Protein 9J2C (pdb70)

Foldseek 3Di:
DFFFDPPVVLVVLVVLLVVLLVVLQLDCVGFLLLVLLVPFQFFELLLQLLLLLLVLVLVVLLLQLLVLLLVLLVVVCVPDPYDVLLVVLSVVLVQVSCCQQAVNDPLQVVQADHDRCRRLSNVSCVLRNVLSVVQDDPVSVVVSNVDDDLSVVLSVLSVVLSNHNLSSLLSCQQCLNNQLSVLVSSVSHQQRYDRPNHRSQNDPSSSSSSVSSNCVSVVDHSSRNHRDVVSSVVSSVSNSVNSNSVSVSSNVSSCSSVDD/DFFFDPPVVLVVLLVLLVVLLVVLQQDCPRFLLLVLLPPPQFFELLLQLLVLLLVLVLVVLLLQLLVLLLVLLVVVCVVDPYDVLLVVLSVVLVQVSCCQQAVNDPLQVVQADHDRCRRLSNVSCVLRNVLSVVQDDPVSVVVSNPDDPLSVVLSVLSNVLSNHNLSNLLSCSQCLVNQLSVLVSSVRHQQRHAHVNHRSDDDDSSSSSSVSSNVVRNSSRNHRDVVSSVVSSVSNSVNSNSVSSVSSVSSVSRD

Sequence (515 aa):
PLSPLPAVARAELDARTEREIDRARLRRADNGFFRSARDVESVSPADGHAVAVWWRQMTKAFMFTTLAGLGALARDYARRDADRELLGAFQTVYQVIGDDLDNAAPEFSAVAPTGPAGIHYVWWDDTIVAPLAAHVTEADRRAAEELPAPVRELLAAMDRLAAEPLGSAVQLRVVETIALDIAVGFRRVYGKVLAGGEPVFGEKDQFAWIDAHIKAETVHGMTGLVTDAERGEEFVRLVEEYAGLWSAALECFGDRLTGAPLSPLPAVARAELDARTEREIDRARLRRADNGFFRSARDVESVSPADGHAVAVWWRQMTKAFMFTTLAGLGALARDYARRDADRELLGAFQTVYQVIGDDLDNAAPEFSAVAPTGPAGIHYVWWDDTIVAPLAAHVTEADRRAAEELPAPVRELLAAMDRLAAEPLGSAVQLRVVETIALDIAVGFRRVYGKVLAGGEPVFGEKDQFAWIDAHIKAEGMTGLVTDAERGEEFVRLVEEYAGLWSAALECFGDRLT

Solvent-accessible surface area: 20678 Å² total

B-factor: mean 37.03, std 13.5, range [17.06, 87.56]

Secondary structure (DSSP, 8-state):
-B-PPPHHHHHHHHHHHHHHHHHTT-STTT-HHHHHHHH-S-B-HHHHHHHHHHHHHHHHHHHHHHHHHHHHHHHHHTSS-B-HHHHHHHHHHHHHHHHHHH--SHHHHTTSPSGGGGSHHHHHIIIIIHHHHTTS-HHHHHHHTS--HHHHHHHHHHHHHTT-TTHHHHHHHHHHHHHHHHHHHHHHHHHTBEETTEESS-SGGGGHHHHHHHHHHHH--GGGG--SHHHHHHHHHHHHHHHHHHHHHHHHHHHHHT--/---PPPHHHHHHHHHHHHHHHHHTT-STTT-HHHHHHHH-S-B-HHHHHHHHHHHHHHHHHHHHHHHHHHHHHHHHHTSS---HHHHHHHHHHHHHHHHHHH--SHHHHTTSPSGGGGSHHHHHIIIIIHHHHTTS-HHHHHHHHS--HHHHHHHHHHHHHTT-TTHHHHHHHHHHHHHHHHHHHHHHHHHSBBSSSSBS--SSGGGHHHHHHHHH--GGGG--SHHHHHHHHHHHHHHHHHHHHHHHHHHHHH-

Nearest PDB structures (foldseek):
  4fn6-assembly1_C  TM=4.807E-01  e=1.439E-01  Staphylococcus aureus subsp. aureus MRSA252
  1udd-assembly1_D  TM=4.994E-01  e=4.824E-01  Pyrococcus horikoshii OT3
  9bra-assembly1_l  TM=2.561E-01  e=2.624E+00  Mus musculus
  8eau-assembly1_c  TM=1.940E-01  e=2.270E+00  Saccharomyces cerevisiae
  7u4t-assembly1_9  TM=1.829E-01  e=4.691E+00  Homo sapiens

Radius of gyration: 25.38 Å; Cα contacts (8 Å, |Δi|>4): 793; chains: 2; bounding box: 48×69×65 Å

Structure (mmCIF, N/CA/C/O backbone):
data_9J2C
#
_entry.id   9J2C
#
_cell.length_a   38.436
_cell.length_b   121.322
_cell.length_c   134.191
_cell.angle_alpha   90.00
_cell.angle_beta   90.00
_cell.angle_gamma   90.00
#
_symmetry.space_group_name_H-M   'P 21 21 21'
#
loop_
_entity.id
_entity.type
_entity.pdbx_description
1 polymer SzPolF
2 non-polymer 'FE (II) ION'
3 non-polymer ISOLEUCINE
4 water water
#
loop_
_atom_site.group_PDB
_atom_site.id
_atom_site.type_symbol
_atom_site.label_atom_id
_atom_site.label_alt_id
_atom_site.label_comp_id
_atom_site.label_asym_id
_atom_site.label_entity_id
_atom_site.label_seq_id
_atom_site.pdbx_PDB_ins_code
_atom_site.Cartn_x
_atom_site.Cartn_y
_atom_site.Cartn_z
_atom_site.occupancy
_atom_site.B_iso_or_equiv
_atom_site.auth_seq_id
_atom_site.auth_comp_id
_atom_site.auth_asym_id
_atom_site.auth_atom_id
_atom_site.pdbx_PDB_model_num
ATOM 1 N N . PRO A 1 9 ? -13.372 -3.943 -31.348 1.00 64.30 9 PRO A N 1
ATOM 2 C CA . PRO A 1 9 ? -13.970 -2.696 -31.830 1.00 67.02 9 PRO A CA 1
ATOM 3 C C . PRO A 1 9 ? -14.724 -1.907 -30.754 1.00 61.95 9 PRO A C 1
ATOM 4 O O . PRO A 1 9 ? -15.934 -1.708 -30.879 1.00 64.40 9 PRO A O 1
ATOM 8 N N . LEU A 1 10 ? -14.021 -1.476 -29.706 1.00 57.30 10 LEU A N 1
ATOM 9 C CA . LEU A 1 10 ? -14.555 -0.514 -28.743 1.00 50.82 10 LEU A CA 1
ATOM 10 C C . LEU A 1 10 ? -13.554 0.627 -28.644 1.00 45.00 10 LEU A C 1
ATOM 11 O O . LEU A 1 10 ? -12.402 0.407 -28.258 1.00 40.77 10 LEU A O 1
ATOM 16 N N . SER A 1 11 ? -13.980 1.832 -28.999 1.00 43.58 11 SER A N 1
ATOM 17 C CA . SER A 1 11 ? -13.072 2.951 -29.197 1.00 41.61 11 SER A CA 1
ATOM 18 C C . SER A 1 11 ? -13.682 4.215 -28.616 1.00 38.75 11 SER A C 1
ATOM 19 O O . SER A 1 11 ? -14.907 4.318 -28.490 1.00 40.99 11 SER A O 1
ATOM 22 N N . PRO A 1 12 ? -12.858 5.193 -28.246 1.00 37.27 12 PRO A N 1
ATOM 23 C CA . PRO A 1 12 ? -13.407 6.488 -27.832 1.00 40.24 12 PRO A CA 1
ATOM 24 C C . PRO A 1 12 ? -13.996 7.208 -29.035 1.00 41.89 12 PRO A C 1
ATOM 25 O O . PRO A 1 12 ? -13.725 6.867 -30.186 1.00 41.20 12 PRO A O 1
ATOM 29 N N . LEU A 1 13 ? -14.819 8.218 -28.759 1.00 41.31 13 LEU A N 1
ATOM 30 C CA . LEU A 1 13 ? -15.297 9.069 -29.837 1.00 43.11 13 LEU A CA 1
ATOM 31 C C . LEU A 1 13 ? -14.130 9.834 -30.460 1.00 44.66 13 LEU A C 1
ATOM 32 O O . LEU A 1 13 ? -13.088 10.020 -29.824 1.00 47.37 13 LEU A O 1
ATOM 37 N N . PRO A 1 14 ? -14.279 10.286 -31.711 1.00 45.72 14 PRO A N 1
ATOM 38 C CA . PRO A 1 14 ? -13.239 11.129 -32.316 1.00 47.87 14 PRO A CA 1
ATOM 39 C C . PRO A 1 14 ? -12.959 12.361 -31.471 1.00 47.89 14 PRO A C 1
ATOM 40 O O . PRO A 1 14 ? -13.825 12.850 -30.740 1.00 48.99 14 PRO A O 1
ATOM 44 N N . ALA A 1 15 ? -11.726 12.864 -31.586 1.00 49.22 15 ALA A N 1
ATOM 45 C CA . ALA A 1 15 ? -11.273 13.958 -30.731 1.00 54.65 15 ALA A CA 1
ATOM 46 C C . ALA A 1 15 ? -12.153 15.198 -30.862 1.00 53.16 15 ALA A C 1
ATOM 47 O O . ALA A 1 15 ? -12.332 15.932 -29.881 1.00 49.26 15 ALA A O 1
ATOM 49 N N . VAL A 1 16 ? -12.721 15.440 -32.049 1.00 52.77 16 VAL A N 1
ATOM 50 C CA . VAL A 1 16 ? -13.601 16.593 -32.230 1.00 52.36 16 VAL A CA 1
ATOM 51 C C . VAL A 1 16 ? -14.861 16.452 -31.381 1.00 49.22 16 VAL A C 1
ATOM 52 O O . VAL A 1 16 ? -15.293 17.409 -30.726 1.00 46.09 16 VAL A O 1
ATOM 56 N N . ALA A 1 17 ? -15.464 15.260 -31.367 1.00 47.20 17 ALA A N 1
ATOM 57 C CA . ALA A 1 17 ? -16.674 15.061 -30.579 1.00 46.46 17 ALA A CA 1
ATOM 58 C C . ALA A 1 17 ? -16.380 15.044 -29.086 1.00 46.01 17 ALA A C 1
ATOM 59 O O . ALA A 1 17 ? -17.223 15.478 -28.292 1.00 45.30 17 ALA A O 1
ATOM 61 N N . ARG A 1 18 ? -15.203 14.550 -28.681 1.00 44.86 18 ARG A N 1
ATOM 62 C CA . ARG A 1 18 ? -14.850 14.583 -27.264 1.00 44.49 18 ARG A CA 1
ATOM 63 C C . ARG A 1 18 ? -14.596 16.011 -26.800 1.00 45.25 18 ARG A C 1
ATOM 64 O O . ARG A 1 18 ? -14.944 16.373 -25.670 1.00 41.76 18 ARG A O 1
ATOM 72 N N . ALA A 1 19 ? -13.977 16.833 -27.651 1.00 43.90 19 ALA A N 1
ATOM 73 C CA . ALA A 1 19 ? -13.779 18.232 -27.296 1.00 45.78 19 ALA A CA 1
ATOM 74 C C . ALA A 1 19 ? -15.113 18.925 -27.064 1.00 43.26 19 ALA A C 1
ATOM 75 O O . ALA A 1 19 ? -15.242 19.758 -26.155 1.00 44.72 19 ALA A O 1
ATOM 77 N N . GLU A 1 20 ? -16.123 18.580 -27.868 1.00 42.49 20 GLU A N 1
ATOM 78 C CA . GLU A 1 20 ? -17.461 19.132 -27.691 1.00 44.19 20 GLU A CA 1
ATOM 79 C C . GLU A 1 20 ? -18.091 18.662 -26.383 1.00 45.01 20 GLU A C 1
ATOM 80 O O . GLU A 1 20 ? -18.720 19.457 -25.671 1.00 40.64 20 GLU A O 1
ATOM 86 N N . LEU A 1 21 ? -17.952 17.370 -26.060 1.00 40.23 21 LEU A N 1
ATOM 87 C CA . LEU A 1 21 ? -18.431 16.866 -24.773 1.00 38.56 21 LEU A CA 1
ATOM 88 C C . LEU A 1 21 ? -17.760 17.592 -23.613 1.00 36.84 21 LEU A C 1
ATOM 89 O O . LEU A 1 21 ? -18.408 17.898 -22.605 1.00 35.08 21 LEU A O 1
ATOM 94 N N . ASP A 1 22 ? -16.459 17.858 -23.730 1.00 35.76 22 ASP A N 1
ATOM 95 C CA . ASP A 1 22 ? -15.752 18.585 -22.677 1.00 37.46 22 ASP A CA 1
ATOM 96 C C . ASP A 1 22 ? -16.330 19.984 -22.483 1.00 38.73 22 ASP A C 1
ATOM 97 O O . ASP A 1 22 ? -16.466 20.457 -21.347 1.00 32.49 22 ASP A O 1
ATOM 102 N N . ALA A 1 23 ? -16.665 20.667 -23.584 1.00 36.49 23 ALA A N 1
ATOM 103 C CA . ALA A 1 23 ? -17.216 22.015 -23.479 1.00 38.19 23 ALA A CA 1
ATOM 104 C C . ALA A 1 23 ? -18.599 22.000 -22.846 1.00 36.04 23 ALA A C 1
ATOM 105 O O . ALA A 1 23 ? -18.919 22.865 -22.024 1.00 35.57 23 ALA A O 1
ATOM 107 N N . ARG A 1 24 ? -19.438 21.038 -23.224 1.00 32.13 24 ARG A N 1
ATOM 108 C CA . ARG A 1 24 ? -20.734 20.903 -22.572 1.00 35.67 24 ARG A CA 1
ATOM 109 C C . ARG A 1 24 ? -20.569 20.592 -21.089 1.00 34.59 24 ARG A C 1
ATOM 110 O O . ARG A 1 24 ? -21.345 21.078 -20.260 1.00 31.18 24 ARG A O 1
ATOM 118 N N . THR A 1 25 ? -19.545 19.811 -20.738 1.00 32.55 25 THR A N 1
ATOM 119 C CA . THR A 1 25 ? -19.295 19.472 -19.337 1.00 31.86 25 THR A CA 1
ATOM 120 C C . THR A 1 25 ? -18.863 20.690 -18.529 1.00 33.20 25 THR A C 1
ATOM 121 O O . THR A 1 25 ? -19.356 20.919 -17.412 1.00 31.10 25 THR A O 1
ATOM 125 N N . GLU A 1 26 ? -17.914 21.467 -19.061 1.00 31.03 26 GLU A N 1
ATOM 126 C CA . GLU A 1 26 ? -17.506 22.700 -18.397 1.00 33.92 26 GLU A CA 1
ATOM 127 C C . GLU A 1 26 ? -18.697 23.637 -18.218 1.00 33.53 26 GLU A C 1
ATOM 128 O O . GLU A 1 26 ? -18.825 24.298 -17.182 1.00 32.64 26 GLU A O 1
ATOM 134 N N . ARG A 1 27 ? -19.590 23.695 -19.214 1.00 32.11 27 ARG A N 1
ATOM 135 C CA . ARG A 1 27 ? -20.783 24.537 -19.094 1.00 33.58 27 ARG A CA 1
ATOM 136 C C . ARG A 1 27 ? -21.716 24.050 -17.989 1.00 29.41 27 ARG A C 1
ATOM 137 O O . ARG A 1 27 ? -22.349 24.860 -17.304 1.00 28.58 27 ARG A O 1
ATOM 145 N N . GLU A 1 28 ? -21.838 22.734 -17.811 1.00 27.84 28 GLU A N 1
ATOM 146 C CA . GLU A 1 28 ? -22.685 22.239 -16.733 1.00 28.88 28 GLU A CA 1
ATOM 147 C C . GLU A 1 28 ? -22.090 22.589 -15.379 1.00 27.77 28 GLU A C 1
ATOM 148 O O . GLU A 1 28 ? -22.825 22.884 -14.433 1.00 27.01 28 GLU A O 1
ATOM 154 N N . ILE A 1 29 ? -20.762 22.575 -15.271 1.00 25.16 29 ILE A N 1
ATOM 155 C CA . ILE A 1 29 ? -20.140 22.943 -14.009 1.00 25.75 29 ILE A CA 1
ATOM 156 C C . ILE A 1 29 ? -20.342 24.435 -13.749 1.00 28.89 29 ILE A C 1
ATOM 157 O O . ILE A 1 29 ? -20.637 24.851 -12.618 1.00 25.37 29 ILE A O 1
ATOM 162 N N . ASP A 1 30 ? -20.242 25.258 -14.803 1.00 26.46 30 ASP A N 1
ATOM 163 C CA . ASP A 1 30 ? -20.562 26.681 -14.672 1.00 28.26 30 ASP A CA 1
ATOM 164 C C . ASP A 1 30 ? -22.004 26.882 -14.208 1.00 27.24 30 ASP A C 1
ATOM 165 O O . ASP A 1 30 ? -22.263 27.644 -13.270 1.00 27.53 30 ASP A O 1
ATOM 170 N N . ARG A 1 31 ? -22.965 26.234 -14.886 1.00 27.57 31 ARG A N 1
ATOM 171 C CA . ARG A 1 31 ? -24.378 26.407 -14.538 1.00 27.27 31 ARG A CA 1
ATOM 172 C C . ARG A 1 31 ? -24.682 25.937 -13.124 1.00 25.85 31 ARG A C 1
ATOM 173 O O . ARG A 1 31 ? -25.589 26.475 -12.483 1.00 25.49 31 ARG A O 1
ATOM 181 N N . ALA A 1 32 ? -23.956 24.920 -12.632 1.00 22.68 32 ALA A N 1
ATOM 182 C CA . ALA A 1 32 ? -24.178 24.420 -11.275 1.00 21.63 32 ALA A CA 1
ATOM 183 C C . ALA A 1 32 ? -23.635 25.367 -10.214 1.00 25.07 32 ALA A C 1
ATOM 184 O O . ALA A 1 32 ? -23.872 25.128 -9.022 1.00 22.21 32 ALA A O 1
ATOM 186 N N . ARG A 1 33 ? -22.957 26.443 -10.634 1.00 21.71 33 ARG A N 1
ATOM 187 C CA . ARG A 1 33 ? -22.384 27.466 -9.753 1.00 23.70 33 ARG A CA 1
ATOM 188 C C . ARG A 1 33 ? -21.440 26.835 -8.728 1.00 25.64 33 ARG A C 1
ATOM 189 O O . ARG A 1 33 ? -21.546 27.048 -7.510 1.00 22.47 33 ARG A O 1
ATOM 197 N N . LEU A 1 34 ? -20.502 26.042 -9.266 1.00 23.05 34 LEU A N 1
ATOM 198 C CA . LEU A 1 34 ? -19.415 25.385 -8.547 1.00 19.18 34 LEU A CA 1
ATOM 199 C C . LEU A 1 34 ? -18.085 26.126 -8.641 1.00 20.83 34 LEU A C 1
ATOM 200 O O . LEU A 1 34 ? -17.101 25.690 -8.015 1.00 23.06 34 LEU A O 1
ATOM 205 N N . ARG A 1 35 ? -17.994 27.184 -9.437 1.00 22.69 35 ARG A N 1
ATOM 206 C CA . ARG A 1 35 ? -16.703 27.846 -9.583 1.00 23.40 35 ARG A CA 1
ATOM 207 C C . ARG A 1 35 ? -16.312 28.593 -8.304 1.00 23.76 35 ARG A C 1
ATOM 208 O O . ARG A 1 35 ? -17.120 28.818 -7.401 1.00 22.14 35 ARG A O 1
ATOM 216 N N . ARG A 1 36 ? -15.026 28.963 -8.236 1.00 22.13 36 ARG A N 1
ATOM 217 C CA . ARG A 1 36 ? -14.462 29.581 -7.031 1.00 20.91 36 ARG A CA 1
ATOM 218 C C . ARG A 1 36 ? -15.261 30.785 -6.554 1.00 21.94 36 ARG A C 1
ATOM 219 O O . ARG A 1 36 ? -15.492 30.952 -5.351 1.00 24.24 36 ARG A O 1
ATOM 227 N N . ALA A 1 37 ? -15.681 31.647 -7.482 1.00 23.86 37 ALA A N 1
ATOM 228 C CA . ALA A 1 37 ? -16.365 32.870 -7.093 1.00 24.19 37 ALA A CA 1
ATOM 229 C C . ALA A 1 37 ? -17.853 32.656 -6.873 1.00 27.76 37 ALA A C 1
ATOM 230 O O . ALA A 1 37 ? -18.518 33.548 -6.328 1.00 27.05 37 ALA A O 1
ATOM 232 N N . ASP A 1 38 ? -18.384 31.494 -7.247 1.00 22.18 38 ASP A N 1
ATOM 233 C CA . ASP A 1 38 ? -19.829 31.292 -7.219 1.00 20.44 38 ASP A CA 1
ATOM 234 C C . ASP A 1 38 ? -20.338 30.601 -5.971 1.00 24.89 38 ASP A C 1
ATOM 235 O O . ASP A 1 38 ? -21.410 30.951 -5.481 1.00 24.77 38 ASP A O 1
ATOM 240 N N . ASN A 1 39 ? -19.649 29.589 -5.462 1.00 20.01 39 ASN A N 1
ATOM 241 C CA . ASN A 1 39 ? -20.283 28.755 -4.454 1.00 21.29 39 ASN A CA 1
ATOM 242 C C . ASN A 1 39 ? -20.123 29.319 -3.043 1.00 23.41 39 ASN A C 1
ATOM 243 O O . ASN A 1 39 ? -19.041 29.763 -2.634 1.00 20.38 39 ASN A O 1
ATOM 248 N N . GLY A 1 40 ? -21.229 29.281 -2.298 1.00 20.67 40 GLY A N 1
ATOM 249 C CA . GLY A 1 40 ? -21.264 29.832 -0.961 1.00 21.15 40 GLY A CA 1
ATOM 250 C C . GLY A 1 40 ? -20.274 29.208 0.006 1.00 18.92 40 GLY A C 1
ATOM 251 O O . GLY A 1 40 ? -19.892 29.850 0.986 1.00 20.80 40 GLY A O 1
ATOM 252 N N . PHE A 1 41 ? -19.877 27.943 -0.209 1.00 17.88 41 PHE A N 1
ATOM 253 C CA . PHE A 1 41 ? -18.868 27.383 0.683 1.00 20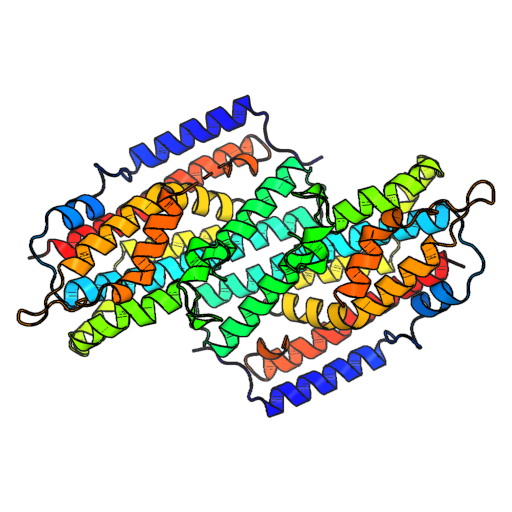.99 41 PHE A CA 1
ATOM 254 C C . PHE A 1 41 ? -17.565 28.166 0.590 1.00 18.59 41 PHE A C 1
ATOM 255 O O . PHE A 1 41 ? -16.994 28.559 1.612 1.00 19.02 41 PHE A O 1
ATOM 263 N N . PHE A 1 42 ? -17.065 28.378 -0.628 1.00 21.60 42 PHE A N 1
ATOM 264 C CA . PHE A 1 42 ? -15.777 29.064 -0.757 1.00 19.89 42 PHE A CA 1
ATOM 265 C C . PHE A 1 42 ? -15.875 30.497 -0.254 1.00 21.83 42 PHE A C 1
ATOM 266 O O . PHE A 1 42 ? -14.930 31.016 0.346 1.00 20.97 42 PHE A O 1
ATOM 274 N N . ARG A 1 43 ? -17.009 31.153 -0.509 1.00 19.16 43 ARG A N 1
ATOM 275 C CA . ARG A 1 43 ? -17.220 32.526 -0.057 1.00 22.06 43 ARG A CA 1
ATOM 276 C C . ARG A 1 43 ? -17.216 32.599 1.462 1.00 21.05 43 ARG A C 1
ATOM 277 O O . ARG A 1 43 ? -16.517 33.425 2.061 1.00 22.56 43 ARG A O 1
ATOM 285 N N . SER A 1 44 ? -18.000 31.736 2.098 1.00 18.92 44 SER A N 1
ATOM 286 C CA . SER A 1 44 ? -18.098 31.763 3.550 1.00 20.78 44 SER A CA 1
ATOM 287 C C . SER A 1 44 ? -16.763 31.431 4.178 1.00 21.29 44 SER A C 1
ATOM 288 O O . SER A 1 44 ? -16.375 32.026 5.191 1.00 23.78 44 SER A O 1
ATOM 291 N N . ALA A 1 45 ? -16.053 30.458 3.602 1.00 18.23 45 ALA A N 1
ATOM 292 C CA . ALA A 1 45 ? -14.760 30.084 4.178 1.00 21.67 45 ALA A CA 1
ATOM 293 C C . ALA A 1 45 ? -13.793 31.253 4.156 1.00 25.97 45 ALA A C 1
ATOM 294 O O . ALA A 1 45 ? -12.994 31.417 5.098 1.00 25.80 45 ALA A O 1
ATOM 296 N N . ARG A 1 46 ? -13.890 32.095 3.136 1.00 23.81 46 ARG A N 1
ATOM 297 C CA . ARG A 1 46 ? -13.011 33.286 3.048 1.00 27.07 46 ARG A CA 1
ATOM 298 C C . ARG A 1 46 ? -13.516 34.414 3.956 1.00 28.95 46 ARG A C 1
ATOM 299 O O . ARG A 1 46 ? -12.675 35.061 4.577 1.00 34.38 46 ARG A O 1
ATOM 307 N N . ASP A 1 47 ? -14.828 34.605 4.067 1.00 24.99 47 ASP A N 1
ATOM 308 C CA . ASP A 1 47 ? -15.391 35.794 4.755 1.00 25.24 47 ASP A CA 1
ATOM 309 C C . ASP A 1 47 ? -15.535 35.648 6.280 1.00 29.12 47 ASP A C 1
ATOM 310 O O . ASP A 1 47 ? -15.374 36.649 6.971 1.00 24.60 47 ASP A O 1
ATOM 315 N N . VAL A 1 48 ? -15.887 34.468 6.778 1.00 21.44 48 VAL A N 1
ATOM 316 C CA . VAL A 1 48 ? -16.196 34.348 8.230 1.00 20.42 48 VAL A CA 1
ATOM 317 C C . VAL A 1 48 ? -14.999 34.778 9.082 1.00 27.70 48 VAL A C 1
ATOM 318 O O . VAL A 1 48 ? -13.870 34.498 8.703 1.00 26.23 48 VAL A O 1
ATOM 322 N N . GLU A 1 49 ? -15.280 35.478 10.180 1.00 25.55 49 GLU A N 1
ATOM 323 C CA . GLU A 1 49 ? -14.212 35.872 11.099 1.00 31.42 49 GLU A CA 1
ATOM 324 C C . GLU A 1 49 ? -13.767 34.709 11.967 1.00 30.17 49 GLU A C 1
ATOM 325 O O . GLU A 1 49 ? -12.568 34.543 12.240 1.00 26.46 49 GLU A O 1
ATOM 331 N N . SER A 1 50 ? -14.716 33.889 12.397 1.00 24.65 50 SER A N 1
ATOM 332 C CA . SER A 1 50 ? -14.389 32.759 13.244 1.00 26.13 50 SER A CA 1
ATOM 333 C C . SER A 1 50 ? -15.386 31.649 12.983 1.00 27.38 50 SER A C 1
ATOM 334 O O . SER A 1 50 ? -16.454 31.874 12.415 1.00 24.87 50 SER A O 1
ATOM 337 N N . VAL A 1 51 ? -15.010 30.441 13.393 1.00 25.27 51 VAL A N 1
ATOM 338 C CA . VAL A 1 51 ? -15.839 29.249 13.247 1.00 22.76 51 VAL A CA 1
ATOM 339 C C . VAL A 1 51 ? -15.936 28.582 14.609 1.00 24.09 51 VAL A C 1
ATOM 340 O O . VAL A 1 51 ? -14.908 28.341 15.250 1.00 23.72 51 VAL A O 1
ATOM 344 N N . SER A 1 52 ? -17.154 28.247 15.030 1.00 22.16 52 SER A N 1
ATOM 345 C CA . SER A 1 52 ? -17.267 27.554 16.313 1.00 22.41 52 SER A CA 1
ATOM 346 C C . SER A 1 52 ? -16.841 26.085 16.196 1.00 21.37 52 SER A C 1
ATOM 347 O O . SER A 1 52 ? -16.928 25.482 15.124 1.00 22.75 52 SER A O 1
ATOM 350 N N . PRO A 1 53 ? -16.376 25.471 17.290 1.00 21.83 53 PRO A N 1
ATOM 351 C CA . PRO A 1 53 ? -16.096 24.024 17.233 1.00 21.59 53 PRO A CA 1
ATOM 352 C C . PRO A 1 53 ? -17.276 23.208 16.755 1.00 23.89 53 PRO A C 1
ATOM 353 O O . PRO A 1 53 ? -17.096 22.287 15.949 1.00 23.20 53 PRO A O 1
ATOM 357 N N . ALA A 1 54 ? -18.486 23.515 17.235 1.00 25.10 54 ALA A N 1
ATOM 358 C CA . ALA A 1 54 ? -19.641 22.717 16.823 1.00 26.12 54 ALA A CA 1
ATOM 359 C C . ALA A 1 54 ? -19.896 22.851 15.326 1.00 23.66 54 ALA A C 1
ATOM 360 O O . ALA A 1 54 ? -20.201 21.858 14.647 1.00 25.66 54 ALA A O 1
ATOM 362 N N . ASP A 1 55 ? -19.788 24.071 14.788 1.00 20.39 55 ASP A N 1
ATOM 363 C CA . ASP A 1 55 ? -20.011 24.231 13.352 1.00 21.53 55 ASP A CA 1
ATOM 364 C C . ASP A 1 55 ? -18.893 23.569 12.543 1.00 24.17 55 ASP A C 1
ATOM 365 O O . ASP A 1 55 ? -19.166 22.872 11.560 1.00 21.54 55 ASP A O 1
ATOM 370 N N . GLY A 1 56 ? -17.628 23.771 12.941 1.00 21.71 56 GLY A N 1
ATOM 371 C CA . GLY A 1 56 ? -16.529 23.078 12.262 1.00 21.46 56 GLY A CA 1
ATOM 372 C C . GLY A 1 56 ? -16.631 21.564 12.346 1.00 20.91 56 GLY A C 1
ATOM 373 O O . GLY A 1 56 ? -16.359 20.850 11.372 1.00 20.17 56 GLY A O 1
ATOM 374 N N . HIS A 1 57 ? -17.015 21.049 13.517 1.00 20.66 57 HIS A N 1
ATOM 375 C CA . HIS A 1 57 ? -17.174 19.612 13.703 1.00 21.03 57 HIS A CA 1
ATOM 376 C C . HIS A 1 57 ? -18.269 19.043 12.811 1.00 20.28 57 HIS A C 1
ATOM 377 O O . HIS A 1 57 ? -18.092 17.989 12.196 1.00 21.76 57 HIS A O 1
ATOM 384 N N . ALA A 1 58 ? -19.425 19.707 12.761 1.00 21.54 58 ALA A N 1
ATOM 385 C CA . ALA A 1 58 ? -20.514 19.204 11.923 1.00 21.06 58 ALA A CA 1
ATOM 386 C C . ALA A 1 58 ? -20.081 19.113 10.462 1.00 20.17 58 ALA A C 1
ATOM 387 O O . ALA A 1 58 ? -20.269 18.080 9.811 1.00 22.41 58 ALA A O 1
ATOM 389 N N . VAL A 1 59 ? -19.482 20.183 9.934 1.00 20.43 59 VAL A N 1
ATOM 390 C CA . VAL A 1 59 ? -19.015 20.148 8.546 1.00 18.90 59 VAL A CA 1
ATOM 391 C C . VAL A 1 59 ? -18.007 19.017 8.354 1.00 20.61 59 VAL A C 1
ATOM 392 O O . VAL A 1 59 ? -18.012 18.331 7.327 1.00 21.22 59 VAL A O 1
ATOM 396 N N . ALA A 1 60 ? -17.138 18.790 9.343 1.00 19.96 60 ALA A N 1
ATOM 397 C CA . ALA A 1 60 ? -16.117 17.755 9.183 1.00 22.61 60 ALA A CA 1
ATOM 398 C C . ALA A 1 60 ? -16.723 16.354 9.206 1.00 20.99 60 ALA A C 1
ATOM 399 O O . ALA A 1 60 ? -16.236 15.463 8.501 1.00 20.57 60 ALA A O 1
ATOM 401 N N . VAL A 1 61 ? -17.773 16.139 9.998 1.00 21.33 61 VAL A N 1
ATOM 402 C CA . VAL A 1 61 ? -18.444 14.834 10.005 1.00 21.69 61 VAL A CA 1
ATOM 403 C C . VAL A 1 61 ? -19.160 14.604 8.674 1.00 19.91 61 VAL A C 1
ATOM 404 O O . VAL A 1 61 ? -19.114 13.506 8.104 1.00 21.39 61 VAL A O 1
ATOM 408 N N . TRP A 1 62 ? -19.858 15.626 8.177 1.00 20.20 62 TRP A N 1
ATOM 409 C CA . TRP A 1 62 ? -20.499 15.496 6.868 1.00 20.13 62 TRP A CA 1
ATOM 410 C C . TRP A 1 62 ? -19.454 15.206 5.800 1.00 21.49 62 TRP A C 1
ATOM 411 O O . TRP A 1 62 ? -19.646 14.341 4.938 1.00 19.64 62 TRP A O 1
ATOM 422 N N . TRP A 1 63 ? -18.335 15.933 5.839 1.00 19.55 63 TRP A N 1
ATOM 423 C CA . TRP A 1 63 ? -17.279 15.703 4.851 1.00 21.61 63 TRP A CA 1
ATOM 424 C C . TRP A 1 63 ? -16.764 14.271 4.910 1.00 21.36 63 TRP A C 1
ATOM 425 O O . TRP A 1 63 ? -16.512 13.647 3.871 1.00 21.90 63 TRP A O 1
ATOM 436 N N . ARG A 1 64 ? -16.541 13.758 6.122 1.00 20.81 64 ARG A N 1
ATOM 437 C CA . ARG A 1 64 ? -16.041 12.402 6.285 1.00 21.71 64 ARG A CA 1
ATOM 438 C C . ARG A 1 64 ? -16.931 11.410 5.555 1.00 22.20 64 ARG A C 1
ATOM 439 O O . ARG A 1 64 ? -16.452 10.533 4.828 1.00 21.80 64 ARG A O 1
ATOM 447 N N . GLN A 1 65 ? -18.244 11.559 5.721 1.00 20.47 65 GLN A N 1
ATOM 448 C CA . GLN A 1 65 ? -19.179 10.637 5.080 1.00 21.58 65 GLN A CA 1
ATOM 449 C C . GLN A 1 65 ? -19.213 10.856 3.576 1.00 20.83 65 GLN A C 1
ATOM 450 O O . GLN A 1 65 ? -19.336 9.894 2.803 1.00 20.93 65 GLN A O 1
ATOM 456 N N . MET A 1 66 ? -19.091 12.118 3.139 1.00 19.29 66 MET A N 1
ATOM 457 C CA . MET A 1 66 ? -19.098 12.380 1.704 1.00 19.49 66 MET A CA 1
ATOM 458 C C . MET A 1 66 ? -17.851 11.835 1.021 1.00 21.15 66 MET A C 1
ATOM 459 O O . MET A 1 66 ? -17.941 11.281 -0.084 1.00 20.83 66 MET A O 1
ATOM 464 N N . THR A 1 67 ? -16.678 12.020 1.628 1.00 19.67 67 THR A N 1
ATOM 465 C CA . THR A 1 67 ? -15.484 11.563 0.932 1.00 20.44 67 THR A CA 1
ATOM 466 C C . THR A 1 67 ? -15.346 10.046 1.011 1.00 22.38 67 THR A C 1
ATOM 467 O O . THR A 1 67 ? -14.842 9.427 0.067 1.00 20.06 67 THR A O 1
ATOM 471 N N . LYS A 1 68 ? -15.813 9.432 2.105 1.00 20.47 68 LYS A N 1
ATOM 472 C CA . LYS A 1 68 ? -15.873 7.973 2.173 1.00 21.23 68 LYS A CA 1
ATOM 473 C C . LYS A 1 68 ? -16.730 7.400 1.044 1.00 22.28 68 LYS A C 1
ATOM 474 O O . LYS A 1 68 ? -16.307 6.477 0.331 1.00 20.98 68 LYS A O 1
ATOM 480 N N . ALA A 1 69 ? -17.922 7.969 0.833 1.00 21.16 69 ALA A N 1
ATOM 481 C CA . ALA A 1 69 ? -18.786 7.494 -0.238 1.00 21.65 69 ALA A CA 1
ATOM 482 C C . ALA A 1 69 ? -18.183 7.784 -1.608 1.00 20.81 69 ALA A C 1
ATOM 483 O O . ALA A 1 69 ? -18.270 6.950 -2.520 1.00 21.41 69 ALA A O 1
ATOM 485 N N . PHE A 1 70 ? -17.565 8.963 -1.778 1.00 19.81 70 PHE A N 1
ATOM 486 C CA . PHE A 1 70 ? -16.912 9.282 -3.053 1.00 20.95 70 PHE A CA 1
ATOM 487 C C . PHE A 1 70 ? -15.906 8.191 -3.424 1.00 21.55 70 PHE A C 1
ATOM 488 O O . PHE A 1 70 ? -15.887 7.685 -4.556 1.00 22.77 70 PHE A O 1
ATOM 496 N N . MET A 1 71 ? -15.043 7.827 -2.480 1.00 20.59 71 MET A N 1
ATOM 497 C CA . MET A 1 71 ? -13.994 6.860 -2.797 1.00 22.57 71 MET A CA 1
ATOM 498 C C . MET A 1 71 ? -14.587 5.502 -3.161 1.00 19.91 71 MET A C 1
ATOM 499 O O . MET A 1 71 ? -14.277 4.929 -4.217 1.00 21.92 71 MET A O 1
ATOM 504 N N . PHE A 1 72 ? -15.419 4.957 -2.276 1.00 23.10 72 PHE A N 1
ATOM 505 C CA . PHE A 1 72 ? -15.961 3.610 -2.491 1.00 22.50 72 PHE A CA 1
ATOM 506 C C . PHE A 1 72 ? -16.888 3.546 -3.711 1.00 22.95 72 PHE A C 1
ATOM 507 O O . PHE A 1 72 ? -16.836 2.578 -4.479 1.00 22.31 72 PHE A O 1
ATOM 515 N N . THR A 1 73 ? -17.740 4.560 -3.927 1.00 23.47 73 THR A N 1
ATOM 516 C CA . THR A 1 73 ? -18.635 4.479 -5.092 1.00 22.73 73 THR A CA 1
ATOM 517 C C . THR A 1 73 ? -17.908 4.739 -6.410 1.00 23.77 73 THR A C 1
ATOM 518 O O . THR A 1 73 ? -18.307 4.195 -7.450 1.00 21.63 73 THR A O 1
ATOM 522 N N . THR A 1 74 ? -16.843 5.548 -6.408 1.00 21.13 74 THR A N 1
ATOM 523 C CA . THR A 1 74 ? -16.053 5.689 -7.630 1.00 21.30 74 THR A CA 1
ATOM 524 C C . THR A 1 74 ? -15.353 4.372 -7.969 1.00 24.25 74 THR A C 1
ATOM 525 O O . THR A 1 74 ? -15.365 3.937 -9.126 1.00 22.94 74 THR A O 1
ATOM 529 N N . LEU A 1 75 ? -14.772 3.712 -6.962 1.00 22.34 75 LEU A N 1
ATOM 530 C CA . LEU A 1 75 ? -14.174 2.399 -7.195 1.00 23.89 75 LEU A CA 1
ATOM 531 C C . LEU A 1 75 ? -15.240 1.392 -7.632 1.00 26.35 75 LEU A C 1
ATOM 532 O O . LEU A 1 75 ? -15.006 0.577 -8.538 1.00 27.24 75 LEU A O 1
ATOM 537 N N . ALA A 1 76 ? -16.436 1.460 -7.042 1.00 25.75 76 ALA A N 1
ATOM 538 C CA . ALA A 1 76 ? -17.510 0.574 -7.504 1.00 25.82 76 ALA A CA 1
ATOM 539 C C . ALA A 1 76 ? -17.859 0.847 -8.961 1.00 24.82 76 ALA A C 1
ATOM 540 O O . ALA A 1 76 ? -18.065 -0.090 -9.749 1.00 25.77 76 ALA A O 1
ATOM 542 N N . GLY A 1 77 ? -17.935 2.128 -9.337 1.00 24.70 77 GLY A N 1
ATOM 543 C CA . GLY A 1 77 ? -18.193 2.475 -10.730 1.00 25.12 77 GLY A CA 1
ATOM 544 C C . GLY A 1 77 ? -17.117 1.973 -11.674 1.00 24.36 77 GLY A C 1
ATOM 545 O O . GLY A 1 77 ? -17.418 1.520 -12.784 1.00 25.72 77 GLY A O 1
ATOM 546 N N . LEU A 1 78 ? -15.845 2.083 -11.270 1.00 22.18 78 LEU A N 1
ATOM 547 C CA . LEU A 1 78 ? -14.767 1.479 -12.053 1.00 25.43 78 LEU A CA 1
ATOM 548 C C . LEU A 1 78 ? -14.984 -0.027 -12.212 1.00 26.04 78 LEU A C 1
ATOM 549 O O . LEU A 1 78 ? -14.733 -0.599 -13.286 1.00 24.83 78 LEU A O 1
ATOM 554 N N . GLY A 1 79 ? -15.466 -0.684 -11.159 1.00 24.84 79 GLY A N 1
ATOM 555 C CA . GLY A 1 79 ? -15.734 -2.115 -11.265 1.00 23.14 79 GLY A CA 1
ATOM 556 C C . GLY A 1 79 ? -16.866 -2.417 -12.231 1.00 27.03 79 GLY A C 1
ATOM 557 O O . GLY A 1 79 ? -16.829 -3.417 -12.951 1.00 26.34 79 GLY A O 1
ATOM 558 N N . ALA A 1 80 ? -17.885 -1.550 -12.268 1.00 27.05 80 ALA A N 1
ATOM 559 C CA . ALA A 1 80 ? -18.961 -1.727 -13.240 1.00 28.37 80 ALA A CA 1
ATOM 560 C C . ALA A 1 80 ? -18.434 -1.628 -14.668 1.00 30.98 80 ALA A C 1
ATOM 561 O O . ALA A 1 80 ? -18.832 -2.411 -15.542 1.00 29.94 80 ALA A O 1
ATOM 563 N N . LEU A 1 81 ? -17.536 -0.675 -14.929 1.00 28.20 81 LEU A N 1
ATOM 564 C CA . LEU A 1 81 ? -16.903 -0.610 -16.244 1.00 28.42 81 LEU A CA 1
ATOM 565 C C . LEU A 1 81 ? -16.036 -1.845 -16.509 1.00 28.99 81 LEU A C 1
ATOM 566 O O . LEU A 1 81 ? -16.038 -2.385 -17.625 1.00 29.36 81 LEU A O 1
ATOM 571 N N . ALA A 1 82 ? -15.318 -2.327 -15.486 1.00 25.20 82 ALA A N 1
ATOM 572 C CA . ALA A 1 82 ? -14.484 -3.520 -15.637 1.00 24.17 82 ALA A CA 1
ATOM 573 C C . ALA A 1 82 ? -15.307 -4.734 -16.054 1.00 30.69 82 ALA A C 1
ATOM 574 O O . ALA A 1 82 ? -14.850 -5.550 -16.866 1.00 27.99 82 ALA A O 1
ATOM 576 N N . ARG A 1 83 ? -16.513 -4.884 -15.485 1.00 29.93 83 ARG A N 1
ATOM 577 C CA . ARG A 1 83 ? -17.429 -5.945 -15.916 1.00 29.83 83 ARG A CA 1
ATOM 578 C C . ARG A 1 83 ? -17.616 -5.946 -17.423 1.00 33.97 83 ARG A C 1
ATOM 579 O O . ARG A 1 83 ? -17.663 -7.010 -18.051 1.00 33.70 83 ARG A O 1
ATOM 587 N N . ASP A 1 84 ? -17.749 -4.762 -18.013 1.00 31.47 84 ASP A N 1
ATOM 588 C CA . ASP A 1 84 ? -18.001 -4.665 -19.446 1.00 35.51 84 ASP A CA 1
ATOM 589 C C . ASP A 1 84 ? -16.738 -4.967 -20.238 1.00 36.74 84 ASP A C 1
ATOM 590 O O . ASP A 1 84 ? -16.776 -5.703 -21.229 1.00 38.35 84 ASP A O 1
ATOM 595 N N . TYR A 1 85 ? -15.600 -4.418 -19.800 1.00 31.57 85 TYR A N 1
ATOM 596 C CA . TYR A 1 85 ? -14.339 -4.628 -20.504 1.00 28.71 85 TYR A CA 1
ATOM 597 C C . TYR A 1 85 ? -13.860 -6.079 -20.457 1.00 33.21 85 TYR A C 1
ATOM 598 O O . TYR A 1 85 ? -13.071 -6.487 -21.320 1.00 30.96 85 TYR A O 1
ATOM 607 N N . ALA A 1 86 ? -14.299 -6.863 -19.470 1.00 30.43 86 ALA A N 1
ATOM 608 C CA . ALA A 1 86 ? -13.895 -8.264 -19.401 1.00 25.34 86 ALA A CA 1
ATOM 609 C C . ALA A 1 86 ? -14.296 -9.028 -20.657 1.00 38.10 86 ALA A C 1
ATOM 610 O O . ALA A 1 86 ? -13.617 -9.992 -21.040 1.00 37.32 86 ALA A O 1
ATOM 612 N N . ARG A 1 87 ? -15.383 -8.608 -21.310 1.00 37.89 87 ARG A N 1
ATOM 613 C CA . ARG A 1 87 ? -15.953 -9.326 -22.446 1.00 44.74 87 ARG A CA 1
ATOM 614 C C . ARG A 1 87 ? -15.972 -8.517 -23.734 1.00 45.67 87 ARG A C 1
ATOM 615 O O . ARG A 1 87 ? -16.534 -8.985 -24.729 1.00 50.11 87 ARG A O 1
ATOM 623 N N . ARG A 1 88 ? -15.403 -7.318 -23.747 1.00 40.65 88 ARG A N 1
ATOM 624 C CA . ARG A 1 88 ? -15.297 -6.536 -24.969 1.00 44.74 88 ARG A CA 1
ATOM 625 C C . ARG A 1 88 ? -13.816 -6.309 -25.254 1.00 43.17 88 ARG A C 1
ATOM 626 O O . ARG A 1 88 ? -12.963 -6.572 -24.407 1.00 42.43 88 ARG A O 1
ATOM 634 N N . ASP A 1 89 ? -13.497 -5.848 -26.464 1.00 41.28 89 ASP A N 1
ATOM 635 C CA . ASP A 1 89 ? -12.109 -5.548 -26.839 1.00 40.80 89 ASP A CA 1
ATOM 636 C C . ASP A 1 89 ? -11.916 -4.038 -26.832 1.00 42.54 89 ASP A C 1
ATOM 637 O O . ASP A 1 89 ? -11.978 -3.385 -27.873 1.00 42.78 89 ASP A O 1
ATOM 642 N N . ALA A 1 90 ? -11.647 -3.481 -25.658 1.00 36.10 90 ALA A N 1
ATOM 643 C CA . ALA A 1 90 ? -11.377 -2.052 -25.586 1.00 35.26 90 ALA A CA 1
ATOM 644 C C . ALA A 1 90 ? -10.027 -1.753 -26.225 1.00 34.80 90 ALA A C 1
ATOM 645 O O . ALA A 1 90 ? -9.052 -2.474 -25.989 1.00 34.26 90 ALA A O 1
ATOM 647 N N . ASP A 1 91 ? -9.962 -0.710 -27.059 1.00 34.52 91 ASP A N 1
ATOM 648 C CA . ASP A 1 91 ? -8.676 -0.387 -27.663 1.00 36.79 91 ASP A CA 1
ATOM 649 C C . ASP A 1 91 ? -7.762 0.305 -26.652 1.00 34.87 91 ASP A C 1
ATOM 650 O O . ASP A 1 91 ? -8.162 0.637 -25.533 1.00 34.79 91 ASP A O 1
ATOM 655 N N . ARG A 1 92 ? -6.511 0.523 -27.056 1.0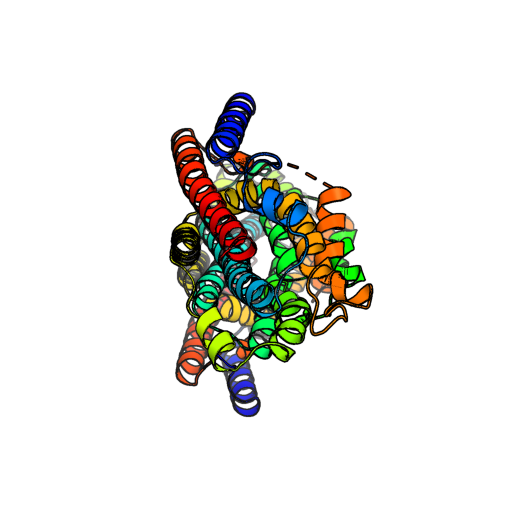0 33.91 92 ARG A N 1
ATOM 656 C CA . ARG A 1 92 ? -5.507 0.966 -26.090 1.00 37.48 92 ARG A CA 1
ATOM 657 C C . ARG A 1 92 ? -5.780 2.367 -25.571 1.00 38.23 92 ARG A C 1
ATOM 658 O O . ARG A 1 92 ? -5.382 2.694 -24.447 1.00 36.37 92 ARG A O 1
ATOM 666 N N . GLU A 1 93 ? -6.463 3.201 -26.352 1.00 37.51 93 GLU A N 1
ATOM 667 C CA . GLU A 1 93 ? -6.786 4.533 -25.862 1.00 37.59 93 GLU A CA 1
ATOM 668 C C . GLU A 1 93 ? -7.830 4.469 -24.744 1.00 34.55 93 GLU A C 1
ATOM 669 O O . GLU A 1 93 ? -7.721 5.191 -23.744 1.00 35.47 93 GLU A O 1
ATOM 675 N N . LEU A 1 94 ? -8.830 3.590 -24.874 1.00 34.38 94 LEU A N 1
ATOM 676 C CA . LEU A 1 94 ? -9.757 3.355 -23.765 1.00 32.94 94 LEU A CA 1
ATOM 677 C C . LEU A 1 94 ? -9.032 2.775 -22.561 1.00 33.43 94 LEU A C 1
ATOM 678 O O . LEU A 1 94 ? -9.260 3.195 -21.418 1.00 31.32 94 LEU A O 1
ATOM 683 N N . LEU A 1 95 ? -8.184 1.774 -22.797 1.00 29.41 95 LEU A N 1
ATOM 684 C CA . LEU A 1 95 ? -7.436 1.164 -21.701 1.00 29.98 95 LEU A CA 1
ATOM 685 C C . LEU A 1 95 ? -6.619 2.196 -20.932 1.00 32.42 95 LEU A C 1
ATOM 686 O O . LEU A 1 95 ? -6.515 2.119 -19.697 1.00 29.98 95 LEU A O 1
ATOM 691 N N . GLY A 1 96 ? -6.032 3.172 -21.634 1.00 29.91 96 GLY A N 1
ATOM 692 C CA . GLY A 1 96 ? -5.246 4.184 -20.944 1.00 31.51 96 GLY A CA 1
ATOM 693 C C . GLY A 1 96 ? -6.091 5.057 -20.033 1.00 30.45 96 GLY A C 1
ATOM 694 O O . GLY A 1 96 ? -5.666 5.429 -18.934 1.00 31.82 96 GLY A O 1
ATOM 695 N N . ALA A 1 97 ? -7.294 5.404 -20.478 1.00 28.24 97 ALA A N 1
ATOM 696 C CA . ALA A 1 97 ? -8.184 6.197 -19.640 1.00 28.68 97 ALA A CA 1
ATOM 697 C C . ALA A 1 97 ? -8.666 5.376 -18.454 1.00 29.90 97 ALA A C 1
ATOM 698 O O . ALA A 1 97 ? -8.855 5.909 -17.357 1.00 29.55 97 ALA A O 1
ATOM 700 N N . PHE A 1 98 ? -8.882 4.074 -18.672 1.00 28.29 98 PHE A N 1
ATOM 701 C CA . PHE A 1 98 ? -9.232 3.166 -17.582 1.00 28.80 98 PHE A CA 1
ATOM 702 C C . PHE A 1 98 ? -8.123 3.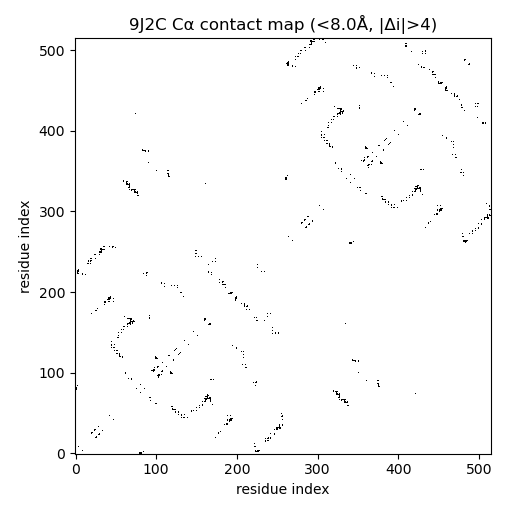121 -16.532 1.00 26.96 98 PHE A C 1
ATOM 703 O O . PHE A 1 98 ? -8.383 3.222 -15.325 1.00 24.97 98 PHE A O 1
ATOM 711 N N . GLN A 1 99 ? -6.868 2.982 -16.979 1.00 26.43 99 GLN A N 1
ATOM 712 C CA . GLN A 1 99 ? -5.735 3.023 -16.052 1.00 29.94 99 GLN A CA 1
ATOM 713 C C . GLN A 1 99 ? -5.713 4.301 -15.232 1.00 29.01 99 GLN A C 1
ATOM 714 O O . GLN A 1 99 ? -5.401 4.273 -14.036 1.00 29.88 99 GLN A O 1
ATOM 720 N N . THR A 1 100 ? -5.992 5.444 -15.868 1.00 29.52 100 THR A N 1
ATOM 721 C CA . THR A 1 100 ? -5.986 6.715 -15.147 1.00 29.31 100 THR A CA 1
ATOM 722 C C . THR A 1 100 ? -6.996 6.737 -14.001 1.00 29.94 100 THR A C 1
ATOM 723 O O . THR A 1 100 ? -6.670 7.183 -12.892 1.00 29.43 100 THR A O 1
ATOM 727 N N . VAL A 1 101 ? -8.221 6.265 -14.242 1.00 27.10 101 VAL A N 1
ATOM 728 C CA . VAL A 1 101 ? -9.210 6.189 -13.159 1.00 27.47 101 VAL A CA 1
ATOM 729 C C . VAL A 1 101 ? -8.662 5.368 -11.996 1.00 27.00 101 VAL A C 1
ATOM 730 O O . VAL A 1 101 ? -8.774 5.753 -10.826 1.00 24.13 101 VAL A O 1
ATOM 734 N N . TYR A 1 102 ? -8.083 4.208 -12.302 1.00 25.18 102 TYR A N 1
ATOM 735 C CA . TYR A 1 102 ? -7.509 3.365 -11.259 1.00 26.71 102 TYR A CA 1
ATOM 736 C C . TYR A 1 102 ? -6.433 4.114 -10.472 1.00 26.99 102 TYR A C 1
ATOM 737 O O . TYR A 1 102 ? -6.375 4.034 -9.234 1.00 24.20 102 TYR A O 1
ATOM 746 N N . GLN A 1 103 ? -5.568 4.849 -11.182 1.00 28.29 103 GLN A N 1
ATOM 747 C CA . GLN A 1 103 ? -4.470 5.561 -10.533 1.00 28.98 103 GLN A CA 1
ATOM 748 C C . GLN A 1 103 ? -4.995 6.668 -9.630 1.00 27.73 103 GLN A C 1
ATOM 749 O O . GLN A 1 103 ? -4.504 6.861 -8.510 1.00 28.02 103 GLN A O 1
ATOM 755 N N . VAL A 1 104 ? -6.009 7.392 -10.098 1.00 27.70 104 VAL A N 1
ATOM 756 C CA . VAL A 1 104 ? -6.551 8.511 -9.329 1.00 31.40 104 VAL A CA 1
ATOM 757 C C . VAL A 1 104 ? -7.251 8.021 -8.062 1.00 29.86 104 VAL A C 1
ATOM 758 O O . VAL A 1 104 ? -7.085 8.608 -6.984 1.00 26.87 104 VAL A O 1
ATOM 762 N N . ILE A 1 105 ? -8.039 6.936 -8.159 1.00 25.93 105 ILE A N 1
ATOM 763 C CA . ILE A 1 105 ? -8.617 6.315 -6.962 1.00 28.84 105 ILE A CA 1
ATOM 764 C C . ILE A 1 105 ? -7.545 5.966 -5.951 1.00 25.05 105 ILE A C 1
ATOM 765 O O . ILE A 1 105 ? -7.767 6.023 -4.731 1.00 24.23 105 ILE A O 1
ATOM 770 N N . GLY A 1 106 ? -6.370 5.580 -6.442 1.00 24.96 106 GLY A N 1
ATOM 771 C CA . GLY A 1 106 ? -5.286 5.182 -5.570 1.00 24.40 106 GLY A CA 1
ATOM 772 C C . GLY A 1 106 ? -4.786 6.285 -4.658 1.00 23.26 106 GLY A C 1
ATOM 773 O O . GLY A 1 106 ? -4.209 5.997 -3.609 1.00 25.35 106 GLY A O 1
ATOM 774 N N . ASP A 1 107 ? -4.985 7.552 -5.032 1.00 24.52 107 ASP A N 1
ATOM 775 C CA . ASP A 1 107 ? -4.632 8.620 -4.097 1.00 23.00 107 ASP A CA 1
ATOM 776 C C . ASP A 1 107 ? -5.422 8.466 -2.808 1.00 21.73 107 ASP A C 1
ATOM 777 O O . ASP A 1 107 ? -4.863 8.466 -1.706 1.00 23.15 107 ASP A O 1
ATOM 782 N N . ASP A 1 108 ? -6.738 8.302 -2.928 1.00 22.06 108 ASP A N 1
ATOM 783 C CA . ASP A 1 108 ? -7.578 8.272 -1.737 1.00 19.71 108 ASP A CA 1
ATOM 784 C C . ASP A 1 108 ? -7.495 6.946 -0.996 1.00 22.84 108 ASP A C 1
ATOM 785 O O . ASP A 1 108 ? -7.607 6.917 0.238 1.00 22.24 108 ASP A O 1
ATOM 790 N N . LEU A 1 109 ? -7.303 5.852 -1.718 1.00 21.76 109 LEU A N 1
ATOM 791 C CA . LEU A 1 109 ? -7.295 4.536 -1.085 1.00 21.63 109 LEU A CA 1
ATOM 792 C C . LEU A 1 109 ? -5.918 4.146 -0.574 1.00 22.50 109 LEU A C 1
ATOM 793 O O . LEU A 1 109 ? -5.815 3.426 0.420 1.00 25.56 109 LEU A O 1
ATOM 798 N N . ASP A 1 110 ? -4.861 4.650 -1.208 1.00 23.77 110 ASP A N 1
ATOM 799 C CA . ASP A 1 110 ? -3.532 4.079 -0.993 1.00 26.60 110 ASP A CA 1
ATOM 800 C C . ASP A 1 110 ? -2.439 5.145 -1.044 1.00 28.88 110 ASP A C 1
ATOM 801 O O . ASP A 1 110 ? -1.251 4.788 -1.089 1.00 29.27 110 ASP A O 1
ATOM 806 N N . ASN A 1 111 ? -2.793 6.429 -1.059 1.00 22.37 111 ASN A N 1
ATOM 807 C CA . ASN A 1 111 ? -1.819 7.538 -1.088 1.00 23.00 111 ASN A CA 1
ATOM 808 C C . ASN A 1 111 ? -0.779 7.359 -2.191 1.00 28.45 111 ASN A C 1
ATOM 809 O O . ASN A 1 111 ? 0.431 7.509 -1.980 1.00 30.92 111 ASN A O 1
ATOM 814 N N . ALA A 1 112 ? -1.283 7.104 -3.400 1.00 24.04 112 ALA A N 1
ATOM 815 C CA . ALA A 1 112 ? -0.420 6.770 -4.536 1.00 28.63 112 ALA A CA 1
ATOM 816 C C . ALA A 1 112 ? 0.486 7.935 -4.915 1.00 32.77 112 ALA A C 1
ATOM 817 O O . ALA A 1 112 ? 1.707 7.770 -5.031 1.00 32.53 112 ALA A O 1
ATOM 819 N N . ALA A 1 113 ? -0.090 9.115 -5.124 1.00 30.32 113 ALA A N 1
ATOM 820 C CA . ALA A 1 113 ? 0.720 10.252 -5.559 1.00 29.42 113 ALA A CA 1
ATOM 821 C C . ALA A 1 113 ? 1.781 10.561 -4.507 1.00 29.82 113 ALA A C 1
ATOM 822 O O . ALA A 1 113 ? 1.523 10.443 -3.304 1.00 27.09 113 ALA A O 1
ATOM 824 N N . PRO A 1 114 ? 2.996 10.933 -4.920 1.00 33.78 114 PRO A N 1
ATOM 825 C CA . PRO A 1 114 ? 4.061 11.155 -3.931 1.00 30.33 114 PRO A CA 1
ATOM 826 C C . PRO A 1 114 ? 3.766 12.283 -2.962 1.00 25.46 114 PRO A C 1
ATOM 827 O O . PRO A 1 114 ? 4.228 12.222 -1.820 1.00 29.60 114 PRO A O 1
ATOM 831 N N . GLU A 1 115 ? 3.011 13.312 -3.372 1.00 27.68 115 GLU A N 1
ATOM 832 C CA . GLU A 1 115 ? 2.639 14.365 -2.428 1.00 29.55 115 GLU A CA 1
ATOM 833 C C . GLU A 1 115 ? 1.879 13.811 -1.238 1.00 30.54 115 GLU A C 1
ATOM 834 O O . GLU A 1 115 ? 1.987 14.346 -0.123 1.00 28.80 115 GLU A O 1
ATOM 840 N N . PHE A 1 116 ? 1.096 12.744 -1.452 1.00 27.24 116 PHE A N 1
ATOM 841 C CA . PHE A 1 116 ? 0.349 12.160 -0.344 1.00 24.86 116 PHE A CA 1
ATOM 842 C C . PHE A 1 116 ? 1.212 11.196 0.458 1.00 23.93 116 PHE A C 1
ATOM 843 O O . PHE A 1 116 ? 1.237 11.253 1.689 1.00 26.26 116 PHE A O 1
ATOM 851 N N . SER A 1 117 ? 1.921 10.292 -0.217 1.00 26.66 117 SER A N 1
ATOM 852 C CA . SER A 1 117 ? 2.675 9.306 0.545 1.00 27.61 117 SER A CA 1
ATOM 853 C C . SER A 1 117 ? 3.806 9.933 1.371 1.00 30.62 117 SER A C 1
ATOM 854 O O . SER A 1 117 ? 4.243 9.321 2.351 1.00 31.64 117 SER A O 1
ATOM 857 N N . ALA A 1 118 ? 4.228 11.168 1.059 1.00 31.06 118 ALA A N 1
ATOM 858 C CA . ALA A 1 118 ? 5.271 11.830 1.852 1.00 27.85 118 ALA A CA 1
ATOM 859 C C . ALA A 1 118 ? 4.804 12.240 3.247 1.00 33.07 118 ALA A C 1
ATOM 860 O O . ALA A 1 118 ? 5.647 12.481 4.126 1.00 33.82 118 ALA A O 1
ATOM 862 N N . VAL A 1 119 ? 3.497 12.365 3.478 1.00 26.64 119 VAL A N 1
ATOM 863 C CA . VAL A 1 119 ? 3.016 12.804 4.785 1.00 27.72 119 VAL A CA 1
ATOM 864 C C . VAL A 1 119 ? 1.965 11.888 5.376 1.00 23.66 119 VAL A C 1
ATOM 865 O O . VAL A 1 119 ? 1.749 11.918 6.601 1.00 27.99 119 VAL A O 1
ATOM 869 N N . ALA A 1 120 ? 1.282 11.080 4.576 1.00 27.23 120 ALA A N 1
ATOM 870 C CA . ALA A 1 120 ? 0.143 10.328 5.077 1.00 23.68 120 ALA A CA 1
ATOM 871 C C . ALA A 1 120 ? 0.586 9.171 5.965 1.00 28.87 120 ALA A C 1
ATOM 872 O O . ALA A 1 120 ? 1.658 8.591 5.752 1.00 29.19 120 ALA A O 1
ATOM 874 N N . PRO A 1 121 ? -0.232 8.806 6.955 1.00 26.57 121 PRO A N 1
ATOM 875 C CA . PRO A 1 121 ? -0.007 7.549 7.678 1.00 27.88 121 PRO A CA 1
ATOM 876 C C . PRO A 1 121 ? 0.011 6.375 6.712 1.00 29.09 121 PRO A C 1
ATOM 877 O O . PRO A 1 121 ? -0.607 6.411 5.648 1.00 28.91 121 PRO A O 1
ATOM 881 N N . THR A 1 122 ? 0.751 5.324 7.072 1.00 32.61 122 THR A N 1
ATOM 882 C CA . THR A 1 122 ? 0.755 4.170 6.190 1.00 25.76 122 THR A CA 1
ATOM 883 C C . THR A 1 122 ? -0.428 3.264 6.514 1.00 29.35 122 THR A C 1
ATOM 884 O O . THR A 1 122 ? -1.048 3.360 7.578 1.00 30.31 122 THR A O 1
ATOM 888 N N . GLY A 1 123 ? -0.710 2.344 5.599 1.00 29.35 123 GLY A N 1
ATOM 889 C CA . GLY A 1 123 ? -1.784 1.394 5.785 1.00 30.50 123 GLY A CA 1
ATOM 890 C C . GLY A 1 123 ? -3.152 2.049 5.800 1.00 29.74 123 GLY A C 1
ATOM 891 O O . GLY A 1 123 ? -3.354 3.127 5.224 1.00 27.21 123 GLY A O 1
ATOM 892 N N . PRO A 1 124 ? -4.123 1.405 6.463 1.00 28.97 124 PRO A N 1
ATOM 893 C CA . PRO A 1 124 ? -5.513 1.910 6.413 1.00 29.69 124 PRO A CA 1
ATOM 894 C C . PRO A 1 124 ? -5.707 3.244 7.113 1.00 27.60 124 PRO A C 1
ATOM 895 O O . PRO A 1 124 ? -6.658 3.976 6.778 1.00 25.21 124 PRO A O 1
ATOM 899 N N . ALA A 1 125 ? -4.837 3.595 8.065 1.00 26.62 125 ALA A N 1
ATOM 900 C CA . ALA A 1 125 ? -4.907 4.913 8.685 1.00 28.24 125 ALA A CA 1
ATOM 901 C C . ALA A 1 125 ? -4.701 6.035 7.679 1.00 25.09 125 ALA A C 1
ATOM 902 O O . ALA A 1 125 ? -5.065 7.186 7.963 1.00 24.86 125 ALA A O 1
ATOM 904 N N . GLY A 1 126 ? -4.101 5.739 6.526 1.00 25.17 126 GLY A N 1
ATOM 905 C CA . GLY A 1 126 ? -3.892 6.744 5.502 1.00 26.76 126 GLY A CA 1
ATOM 906 C C . GLY A 1 126 ? -5.010 6.893 4.486 1.00 23.59 126 GLY A C 1
ATOM 907 O O . GLY A 1 126 ? -4.951 7.797 3.652 1.00 22.72 126 GLY A O 1
ATOM 908 N N . ILE A 1 127 ? -5.997 5.989 4.479 1.00 21.21 127 ILE A N 1
ATOM 909 C CA . ILE A 1 127 ? -7.144 6.167 3.593 1.00 22.82 127 ILE A CA 1
ATOM 910 C C . ILE A 1 127 ? -7.750 7.536 3.873 1.00 21.00 127 ILE A C 1
ATOM 911 O O . ILE A 1 127 ? -7.833 7.958 5.023 1.00 20.67 127 ILE A O 1
ATOM 916 N N . HIS A 1 128 ? -8.127 8.272 2.822 1.00 19.31 128 HIS A N 1
ATOM 917 C CA . HIS A 1 128 ? -8.364 9.695 3.056 1.00 19.60 128 HIS A CA 1
ATOM 918 C C . HIS A 1 128 ? -9.521 9.969 4.003 1.00 21.14 128 HIS A C 1
ATOM 919 O O . HIS A 1 128 ? -9.409 10.868 4.845 1.00 20.87 128 HIS A O 1
ATOM 926 N N . TYR A 1 129 ? -10.616 9.191 3.950 1.00 20.07 129 TYR A N 1
ATOM 927 C CA . TYR A 1 129 ? -11.666 9.516 4.926 1.00 20.87 129 TYR A CA 1
ATOM 928 C C . TYR A 1 129 ? -11.259 9.170 6.349 1.00 22.01 129 TYR A C 1
ATOM 929 O O . TYR A 1 129 ? -11.730 9.818 7.297 1.00 21.32 129 TYR A O 1
ATOM 938 N N . VAL A 1 130 ? -10.399 8.162 6.514 1.00 20.24 130 VAL A N 1
ATOM 939 C CA . VAL A 1 130 ? -9.926 7.762 7.837 1.00 21.77 130 VAL A CA 1
ATOM 940 C C . VAL A 1 130 ? -8.930 8.782 8.372 1.00 22.55 130 VAL A C 1
ATOM 941 O O . VAL A 1 130 ? -8.960 9.163 9.549 1.00 23.22 130 VAL A O 1
ATOM 945 N N . TRP A 1 131 ? -8.020 9.219 7.509 1.00 20.96 131 TRP A N 1
ATOM 946 C CA . TRP A 1 131 ? -7.019 10.200 7.900 1.00 22.53 131 TRP A CA 1
ATOM 947 C C . TRP A 1 131 ? -7.692 11.517 8.263 1.00 22.49 131 TRP A C 1
ATOM 948 O O . TRP A 1 131 ? -7.292 12.189 9.220 1.00 23.19 131 TRP A O 1
ATOM 959 N N . TRP A 1 132 ? -8.750 11.880 7.524 1.00 19.55 132 TRP A N 1
ATOM 960 C CA . TRP A 1 132 ? -9.538 13.065 7.876 1.00 20.70 132 TRP A CA 1
ATOM 961 C C . TRP A 1 132 ? -10.212 12.887 9.233 1.00 22.02 132 TRP A C 1
ATOM 962 O O . TRP A 1 132 ? -10.186 13.786 10.082 1.00 22.16 132 TRP A O 1
ATOM 973 N N . ASP A 1 133 ? -10.823 11.724 9.457 1.00 21.42 133 ASP A N 1
ATOM 974 C CA . ASP A 1 133 ? -11.464 11.444 10.746 1.00 20.39 133 ASP A CA 1
ATOM 975 C C . ASP A 1 133 ? -10.467 11.568 11.888 1.00 24.36 133 ASP A C 1
ATOM 976 O O . ASP A 1 133 ? -10.760 12.177 12.923 1.00 24.79 133 ASP A O 1
ATOM 981 N N . ASP A 1 134 ? -9.268 11.001 11.713 1.00 24.12 134 ASP A N 1
ATOM 982 C CA . ASP A 1 134 ? -8.319 10.967 12.818 1.00 24.61 134 ASP A CA 1
ATOM 983 C C . ASP A 1 134 ? -7.709 12.342 13.098 1.00 25.22 134 ASP A C 1
ATOM 984 O O . ASP A 1 134 ? -7.400 12.652 14.260 1.00 24.81 134 ASP A O 1
ATOM 989 N N . THR A 1 135 ? -7.496 13.162 12.063 1.00 21.64 135 THR A N 1
ATOM 990 C CA . THR A 1 135 ? -6.742 14.405 12.227 1.00 23.22 135 THR A CA 1
ATOM 991 C C . THR A 1 135 ? -7.577 15.679 12.195 1.00 23.42 135 THR A C 1
ATOM 992 O O . THR A 1 135 ? -7.091 16.713 12.660 1.00 22.31 135 THR A O 1
ATOM 996 N N . ILE A 1 136 ? -8.803 15.645 11.673 1.00 20.64 136 ILE A N 1
ATOM 997 C CA . ILE A 1 136 ? -9.680 16.806 11.667 1.00 19.59 136 ILE A CA 1
ATOM 998 C C . ILE A 1 136 ? -10.893 16.590 12.570 1.00 21.68 136 ILE A C 1
ATOM 999 O O . ILE A 1 136 ? -11.177 17.412 13.442 1.00 22.31 136 ILE A O 1
ATOM 1004 N N . VAL A 1 137 ? -11.616 15.480 12.385 1.00 20.92 137 VAL A N 1
ATOM 1005 C CA . VAL A 1 137 ? -12.835 15.279 13.174 1.00 24.02 137 VAL A CA 1
ATOM 1006 C C . VAL A 1 137 ? -12.498 15.103 14.650 1.00 22.61 137 VAL A C 1
ATOM 1007 O O . VAL A 1 137 ? -13.132 15.711 15.525 1.00 24.81 137 VAL A O 1
ATOM 1011 N N . ALA A 1 138 ? -11.509 14.263 14.948 1.00 24.12 138 ALA A N 1
ATOM 1012 C CA . ALA A 1 138 ? -11.226 13.925 16.344 1.00 25.56 138 ALA A CA 1
ATOM 1013 C C . ALA A 1 138 ? -10.816 15.129 17.187 1.00 25.58 138 ALA A C 1
ATOM 1014 O O . ALA A 1 138 ? -11.372 15.295 18.290 1.00 25.79 138 ALA A O 1
ATOM 1016 N N . PRO A 1 139 ? -9.896 16.003 16.762 1.00 25.41 139 PRO A N 1
ATOM 1017 C CA . PRO A 1 139 ? -9.582 17.165 17.615 1.00 26.18 139 PRO A CA 1
ATOM 1018 C C . PRO A 1 139 ? -10.756 18.101 17.803 1.00 26.84 139 PRO A C 1
ATOM 1019 O O . PRO A 1 139 ? -10.864 18.738 18.860 1.00 25.81 139 PRO A O 1
ATOM 1023 N N . LEU A 1 140 ? -11.621 18.231 16.791 1.00 22.52 140 LEU A N 1
ATOM 1024 C CA . LEU A 1 140 ? -12.828 19.037 16.944 1.00 24.40 140 LEU A CA 1
ATOM 1025 C C . LEU A 1 140 ? -13.800 18.390 17.915 1.00 26.49 140 LEU A C 1
ATOM 1026 O O . LEU A 1 140 ? -14.474 19.094 18.678 1.00 25.55 140 LEU A O 1
ATOM 1031 N N . ALA A 1 141 ? -13.890 17.054 17.894 1.00 24.26 141 ALA A N 1
ATOM 1032 C CA . ALA A 1 141 ? -14.864 16.354 18.737 1.00 28.11 141 ALA A CA 1
ATOM 1033 C C . ALA A 1 141 ? -14.563 16.535 20.218 1.00 27.76 141 ALA A C 1
ATOM 1034 O O . ALA A 1 141 ? -15.471 16.420 21.056 1.00 29.25 141 ALA A O 1
ATOM 1036 N N . ALA A 1 142 ? -13.300 16.810 20.557 1.00 25.77 142 ALA A N 1
ATOM 1037 C CA . ALA A 1 142 ? -12.941 17.117 21.941 1.00 26.44 142 ALA A CA 1
ATOM 1038 C C . ALA A 1 142 ? -13.612 18.384 22.458 1.00 26.83 142 ALA A C 1
ATOM 1039 O O . ALA A 1 142 ? -13.631 18.611 23.675 1.00 26.29 142 ALA A O 1
ATOM 1041 N N . HIS A 1 143 ? -14.130 19.226 21.564 1.00 25.93 143 HIS A N 1
ATOM 1042 C CA . HIS A 1 143 ? -14.658 20.536 21.923 1.00 26.07 143 HIS A CA 1
ATOM 1043 C C . HIS A 1 143 ? -16.155 20.663 21.663 1.00 24.67 143 HIS A C 1
ATOM 1044 O O . HIS A 1 143 ? -16.671 21.786 21.576 1.00 26.25 143 HIS A O 1
ATOM 1051 N N . VAL A 1 144 ? -16.867 19.548 21.553 1.00 25.32 144 VAL A N 1
ATOM 1052 C CA . VAL A 1 144 ? -18.311 19.579 21.372 1.00 27.41 144 VAL A CA 1
ATOM 1053 C C . VAL A 1 144 ? -18.953 18.617 22.374 1.00 33.25 144 VAL A C 1
ATOM 1054 O O . VAL A 1 144 ? -18.341 17.632 22.801 1.00 30.38 144 VAL A O 1
ATOM 1058 N N . THR A 1 145 ? -20.194 18.917 22.761 1.00 30.51 145 THR A N 1
ATOM 1059 C CA . THR A 1 145 ? -20.922 18.035 23.672 1.00 35.05 145 THR A CA 1
ATOM 1060 C C . THR A 1 145 ? -21.375 16.746 22.985 1.00 35.66 145 THR A C 1
ATOM 1061 O O . THR A 1 145 ? -21.390 16.622 21.758 1.00 32.38 145 THR A O 1
ATOM 1065 N N . GLU A 1 146 ? -21.756 15.764 23.812 1.00 36.64 146 GLU A N 1
ATOM 1066 C CA . GLU A 1 146 ? -22.296 14.514 23.289 1.00 38.22 146 GLU A CA 1
ATOM 1067 C C . GLU A 1 146 ? -23.536 14.755 22.440 1.00 36.47 146 GLU A C 1
ATOM 1068 O O . GLU A 1 146 ? -23.704 14.127 21.387 1.00 39.14 146 GLU A O 1
ATOM 1074 N N . ALA A 1 147 ? -24.425 15.648 22.889 1.00 34.48 147 ALA A N 1
ATOM 1075 C CA . ALA A 1 147 ? -25.619 15.957 22.101 1.00 37.83 147 ALA A CA 1
ATOM 1076 C C . ALA A 1 147 ? -25.240 16.469 20.718 1.00 36.23 147 ALA A C 1
ATOM 1077 O O . ALA A 1 147 ? -25.806 16.039 19.703 1.00 33.91 147 ALA A O 1
ATOM 1079 N N . ASP A 1 148 ? -24.255 17.362 20.658 1.00 34.35 148 ASP A N 1
ATOM 1080 C CA . ASP A 1 148 ? -23.841 17.905 19.370 1.00 33.61 148 ASP A CA 1
ATOM 1081 C C . ASP A 1 148 ? -23.174 16.841 18.510 1.00 32.00 148 ASP A C 1
ATOM 1082 O O . ASP A 1 148 ? -23.364 16.819 17.285 1.00 32.44 148 ASP A O 1
ATOM 1087 N N . ARG A 1 149 ? -22.400 15.932 19.119 1.00 31.61 149 ARG A N 1
ATOM 1088 C CA . ARG A 1 149 ? -21.789 14.879 18.315 1.00 30.14 149 ARG A CA 1
ATOM 1089 C C . ARG A 1 149 ? -22.843 14.019 17.638 1.00 37.84 149 ARG A C 1
ATOM 1090 O O . ARG A 1 149 ? -22.733 13.713 16.443 1.00 34.38 149 ARG A O 1
ATOM 1098 N N . ARG A 1 150 ? -23.881 13.635 18.381 1.00 36.14 150 ARG A N 1
ATOM 1099 C CA . ARG A 1 150 ? -24.934 12.814 17.803 1.00 35.23 150 ARG A CA 1
ATOM 1100 C C . ARG A 1 150 ? -25.700 13.574 16.727 1.00 31.61 150 ARG A C 1
ATOM 1101 O O . ARG A 1 150 ? -26.053 13.003 15.691 1.00 35.33 150 ARG A O 1
ATOM 1109 N N . ALA A 1 151 ? -25.933 14.872 16.932 1.00 32.97 151 ALA A N 1
ATOM 1110 C CA . ALA A 1 151 ? -26.629 15.657 15.917 1.00 32.03 151 ALA A CA 1
ATOM 1111 C C . ALA A 1 151 ? -25.832 15.726 14.612 1.00 31.45 151 ALA A C 1
ATOM 1112 O O . ALA A 1 151 ? -26.405 15.592 13.527 1.00 29.88 151 ALA A O 1
ATOM 1114 N N . ALA A 1 152 ? -24.509 15.922 14.697 1.00 32.11 152 ALA A N 1
ATOM 1115 C CA . ALA A 1 152 ? -23.675 16.004 13.489 1.00 29.43 152 ALA A CA 1
ATOM 1116 C C . ALA A 1 152 ? -23.837 14.792 12.585 1.00 29.21 152 ALA A C 1
ATOM 1117 O O . ALA A 1 152 ? -23.733 14.915 11.351 1.00 26.63 152 ALA A O 1
ATOM 1119 N N . GLU A 1 153 ? -24.049 13.610 13.172 1.00 27.42 153 GLU A N 1
ATOM 1120 C CA . GLU A 1 153 ? -24.205 12.382 12.405 1.00 28.96 153 GLU A CA 1
ATOM 1121 C C . GLU A 1 153 ? -25.549 12.309 11.690 1.00 30.51 153 GLU A C 1
ATOM 1122 O O . GLU A 1 153 ? -25.714 11.451 10.820 1.00 29.67 153 GLU A O 1
ATOM 1128 N N . GLU A 1 154 ? -26.514 13.150 12.069 1.00 30.65 154 GLU A N 1
ATOM 1129 C CA . GLU A 1 154 ? -27.790 13.275 11.361 1.00 34.99 154 GLU A CA 1
ATOM 1130 C C . GLU A 1 154 ? -27.539 14.165 10.163 1.00 28.42 154 GLU A C 1
ATOM 1131 O O . GLU A 1 154 ? -27.644 15.387 10.241 1.00 31.23 154 GLU A O 1
ATOM 1137 N N . LEU A 1 155 ? -27.194 13.547 9.048 1.00 29.79 155 LEU A N 1
ATOM 1138 C CA . LEU A 1 155 ? -26.734 14.319 7.906 1.00 28.55 155 LEU A CA 1
ATOM 1139 C C . LEU A 1 155 ? -27.883 15.140 7.326 1.00 31.22 155 LEU A C 1
ATOM 1140 O O . LEU A 1 155 ? -29.016 14.649 7.235 1.00 28.22 155 LEU A O 1
ATOM 1145 N N . PRO A 1 156 ? -27.626 16.381 6.931 1.00 24.98 156 PRO A N 1
ATOM 1146 C CA . PRO A 1 156 ? -28.676 17.203 6.316 1.00 24.96 156 PRO A CA 1
ATOM 1147 C C . PRO A 1 156 ? -29.059 16.730 4.918 1.00 27.77 156 PRO A C 1
ATOM 1148 O O . PRO A 1 156 ? -28.316 16.027 4.232 1.00 24.44 156 PRO A O 1
ATOM 1152 N N . ALA A 1 157 ? -30.261 17.137 4.497 1.00 25.29 157 ALA A N 1
ATOM 1153 C CA . ALA A 1 157 ? -30.826 16.640 3.241 1.00 25.42 157 ALA A CA 1
ATOM 1154 C C . ALA A 1 157 ? -29.905 16.806 2.038 1.00 22.44 157 ALA A C 1
ATOM 1155 O O . ALA A 1 157 ? -29.765 15.842 1.276 1.00 23.40 157 ALA A O 1
ATOM 1157 N N . PRO A 1 158 ? -29.271 17.959 1.790 1.00 22.37 158 PRO A N 1
ATOM 1158 C CA . PRO A 1 158 ? -28.406 18.041 0.592 1.00 21.61 158 PRO A CA 1
ATOM 1159 C C . PRO A 1 158 ? -27.249 17.052 0.633 1.00 20.65 158 PRO A C 1
ATOM 1160 O O . PRO A 1 158 ? -26.797 16.577 -0.425 1.00 22.08 158 PRO A O 1
ATOM 1164 N N . VAL A 1 159 ? -26.749 16.733 1.830 1.00 21.48 159 VAL A N 1
ATOM 1165 C CA . VAL A 1 159 ? -25.663 15.762 1.939 1.00 21.00 159 VAL A CA 1
ATOM 1166 C C . VAL A 1 159 ? -26.188 14.363 1.638 1.00 23.62 159 VAL A C 1
ATOM 1167 O O . VAL A 1 159 ? -25.596 13.616 0.852 1.00 22.14 159 VAL A O 1
ATOM 1171 N N . ARG A 1 160 ? -27.351 14.013 2.207 1.00 21.98 160 ARG A N 1
ATOM 1172 C CA . ARG A 1 160 ? -27.952 12.712 1.926 1.00 24.96 160 ARG A CA 1
ATOM 1173 C C . ARG A 1 160 ? -28.252 12.535 0.447 1.00 23.37 160 ARG A C 1
ATOM 1174 O O . ARG A 1 160 ? -28.028 11.448 -0.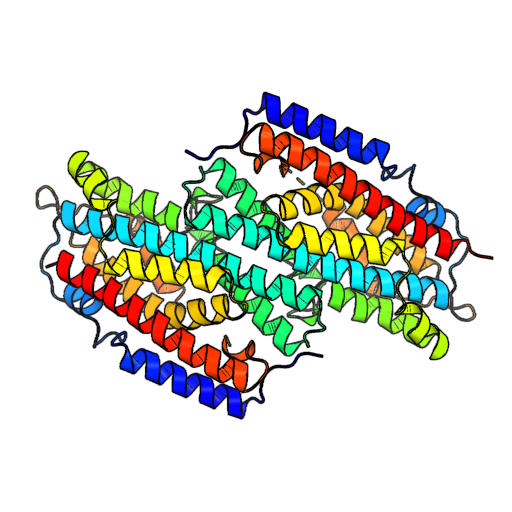103 1.00 23.31 160 ARG A O 1
ATOM 1182 N N . GLU A 1 161 ? -28.752 13.587 -0.211 1.00 23.33 161 GLU A N 1
ATOM 1183 C CA . GLU A 1 161 ? -29.058 13.498 -1.638 1.00 22.14 161 GLU A CA 1
ATOM 1184 C C . GLU A 1 161 ? -27.806 13.225 -2.448 1.00 26.84 161 GLU A C 1
ATOM 1185 O O . GLU A 1 161 ? -27.844 12.477 -3.437 1.00 23.35 161 GLU A O 1
ATOM 1191 N N . LEU A 1 162 ? -26.687 13.838 -2.055 1.00 23.62 162 LEU A N 1
ATOM 1192 C CA . LEU A 1 162 ? -25.448 13.601 -2.790 1.00 20.23 162 LEU A CA 1
ATOM 1193 C C . LEU A 1 162 ? -24.978 12.172 -2.579 1.00 23.55 162 LEU A C 1
ATOM 1194 O O . LEU A 1 162 ? -24.598 11.490 -3.534 1.00 22.52 162 LEU A O 1
ATOM 1199 N N . LEU A 1 163 ? -25.011 11.695 -1.332 1.00 22.85 163 LEU A N 1
ATOM 1200 C CA . LEU A 1 163 ? -24.647 10.303 -1.077 1.00 25.82 163 LEU A CA 1
ATOM 1201 C C . LEU A 1 163 ? -25.511 9.351 -1.895 1.00 25.33 163 LEU A C 1
ATOM 1202 O O . LEU A 1 163 ? -25.029 8.309 -2.360 1.00 24.99 163 LEU A O 1
ATOM 1207 N N . ALA A 1 164 ? -26.796 9.684 -2.079 1.00 25.48 164 ALA A N 1
ATOM 1208 C CA . ALA A 1 164 ? -27.678 8.810 -2.854 1.00 28.22 164 ALA A CA 1
ATOM 1209 C C . ALA A 1 164 ? -27.291 8.804 -4.325 1.00 26.68 164 ALA A C 1
ATOM 1210 O O . ALA A 1 164 ? -27.331 7.758 -4.988 1.00 26.67 164 ALA A O 1
ATOM 1212 N N . ALA A 1 165 ? -26.892 9.959 -4.852 1.00 23.72 165 ALA A N 1
ATOM 1213 C CA . ALA A 1 165 ? -26.450 10.003 -6.238 1.00 23.84 165 ALA A CA 1
ATOM 1214 C C . ALA A 1 165 ? -25.174 9.197 -6.410 1.00 25.86 165 ALA A C 1
ATOM 1215 O O . ALA A 1 165 ? -24.974 8.536 -7.438 1.00 25.45 165 ALA A O 1
ATOM 1217 N N . MET A 1 166 ? -24.287 9.258 -5.413 1.00 23.03 166 MET A N 1
ATOM 1218 C CA . MET A 1 166 ? -23.067 8.457 -5.458 1.00 22.66 166 MET A CA 1
ATOM 1219 C C . MET A 1 166 ? -23.398 6.963 -5.476 1.00 25.04 166 MET A C 1
ATOM 1220 O O . MET A 1 166 ? -22.781 6.192 -6.226 1.00 25.12 166 MET A O 1
ATOM 1225 N N . ASP A 1 167 ? -24.379 6.534 -4.663 1.00 23.04 167 ASP A N 1
ATOM 1226 C CA . ASP A 1 167 ? -24.819 5.133 -4.733 1.00 28.66 167 ASP A CA 1
ATOM 1227 C C . ASP A 1 167 ? -25.345 4.775 -6.117 1.00 27.63 167 ASP A C 1
ATOM 1228 O O . ASP A 1 167 ? -25.083 3.674 -6.623 1.00 28.66 167 ASP A O 1
ATOM 1233 N N . ARG A 1 168 ? -26.107 5.676 -6.748 1.00 26.07 168 ARG A N 1
ATOM 1234 C CA . ARG A 1 168 ? -26.616 5.344 -8.074 1.00 27.05 168 ARG A CA 1
ATOM 1235 C C . ARG A 1 168 ? -25.483 5.231 -9.085 1.00 27.56 168 ARG A C 1
ATOM 1236 O O . ARG A 1 168 ? -25.513 4.360 -9.961 1.00 28.85 168 ARG A O 1
ATOM 1244 N N . LEU A 1 169 ? -24.467 6.096 -8.975 1.00 25.37 169 LEU A N 1
ATOM 1245 C CA . LEU A 1 169 ? -23.346 6.056 -9.916 1.00 24.34 169 LEU A CA 1
ATOM 1246 C C . LEU A 1 169 ? -22.419 4.867 -9.667 1.00 25.48 169 LEU A C 1
ATOM 1247 O O . LEU A 1 169 ? -21.621 4.524 -10.547 1.00 27.75 169 LEU A O 1
ATOM 1252 N N . ALA A 1 170 ? -22.508 4.236 -8.492 1.00 22.89 170 ALA A N 1
ATOM 1253 C CA . ALA A 1 170 ? -21.708 3.042 -8.205 1.00 25.98 170 ALA A CA 1
ATOM 1254 C C . ALA A 1 170 ? -21.991 1.907 -9.191 1.00 29.24 170 ALA A C 1
ATOM 1255 O O . ALA A 1 170 ? -21.129 1.045 -9.416 1.00 27.42 170 ALA A O 1
ATOM 1257 N N . ALA A 1 171 ? -23.187 1.882 -9.770 1.00 30.14 171 ALA A N 1
ATOM 1258 C CA . ALA A 1 171 ? -23.577 0.830 -10.697 1.00 33.28 171 ALA A CA 1
ATOM 1259 C C . ALA A 1 171 ? -23.331 1.205 -12.155 1.00 35.19 171 ALA A C 1
ATOM 1260 O O . ALA A 1 171 ? -23.434 0.338 -13.035 1.00 33.89 171 ALA A O 1
ATOM 1262 N N . GLU A 1 172 ? -22.991 2.438 -12.423 1.00 26.95 172 GLU A N 1
ATOM 1263 C CA . GLU A 1 172 ? -22.972 2.964 -13.790 1.00 28.57 172 GLU A CA 1
ATOM 1264 C C . GLU A 1 172 ? -21.589 2.795 -14.391 1.00 31.84 172 GLU A C 1
ATOM 1265 O O . GLU A 1 172 ? -20.602 3.237 -13.783 1.00 28.79 172 GLU A O 1
ATOM 1271 N N . PRO A 1 173 ? -21.465 2.187 -15.577 1.00 31.86 173 PRO A N 1
ATOM 1272 C CA . PRO A 1 173 ? -20.137 2.106 -16.209 1.00 32.17 173 PRO A CA 1
ATOM 1273 C C . PRO A 1 173 ? -19.532 3.464 -16.510 1.00 28.26 173 PRO A C 1
ATOM 1274 O O . PRO A 1 173 ? -18.304 3.557 -16.601 1.00 29.91 173 PRO A O 1
ATOM 1278 N N . LEU A 1 174 ? -20.327 4.533 -16.628 1.00 26.46 174 LEU A N 1
ATOM 1279 C CA . LEU A 1 174 ? -19.733 5.863 -16.748 1.00 26.35 174 LEU A CA 1
ATOM 1280 C C . LEU A 1 174 ? -19.512 6.532 -15.396 1.00 23.80 174 LEU A C 1
ATOM 1281 O O . LEU A 1 174 ? -19.015 7.664 -15.361 1.00 25.52 174 LEU A O 1
ATOM 1286 N N . GLY A 1 175 ? -19.895 5.874 -14.300 1.00 21.85 175 GLY A N 1
ATOM 1287 C CA . GLY A 1 175 ? -19.995 6.568 -13.017 1.00 25.28 175 GLY A CA 1
ATOM 1288 C C . GLY A 1 175 ? -18.663 7.081 -12.490 1.00 25.20 175 GLY A C 1
ATOM 1289 O O . GLY A 1 175 ? -18.588 8.185 -11.929 1.00 22.30 175 GLY A O 1
ATOM 1290 N N . SER A 1 176 ? -17.585 6.299 -12.655 1.00 24.04 176 SER A N 1
ATOM 1291 C CA . SER A 1 176 ? -16.298 6.793 -12.156 1.00 25.11 176 SER A CA 1
ATOM 1292 C C . SER A 1 176 ? -15.842 8.003 -12.953 1.00 25.50 176 SER A C 1
ATOM 1293 O O . SER A 1 176 ? -15.271 8.945 -12.393 1.00 23.96 176 SER A O 1
ATOM 1296 N N . ALA A 1 177 ? -16.100 8.001 -14.267 1.00 23.86 177 ALA A N 1
ATOM 1297 C CA . ALA A 1 177 ? -15.747 9.149 -15.094 1.00 25.70 177 ALA A CA 1
ATOM 1298 C C . ALA A 1 177 ? -16.549 10.383 -14.701 1.00 25.05 177 ALA A C 1
ATOM 1299 O O . ALA A 1 177 ? -16.004 11.491 -14.660 1.00 24.94 177 ALA A O 1
ATOM 1301 N N . VAL A 1 178 ? -17.843 10.210 -14.410 1.00 23.05 178 VAL A N 1
ATOM 1302 C CA . VAL A 1 178 ? -18.668 11.339 -13.975 1.00 23.22 178 VAL A CA 1
ATOM 1303 C C . VAL A 1 178 ? -18.138 11.920 -12.665 1.00 24.48 178 VAL A C 1
ATOM 1304 O O . VAL A 1 178 ? -17.976 13.140 -12.525 1.00 25.32 178 VAL A O 1
ATOM 1308 N N . GLN A 1 179 ? -17.887 11.068 -11.682 1.00 24.66 179 GLN A N 1
ATOM 1309 C CA . GLN A 1 179 ? -17.490 11.585 -10.372 1.00 22.25 179 GLN A CA 1
ATOM 1310 C C . GLN A 1 179 ? -16.128 12.268 -10.441 1.00 22.39 179 GLN A C 1
ATOM 1311 O O . GLN A 1 179 ? -15.956 13.385 -9.929 1.00 24.07 179 GLN A O 1
ATOM 1317 N N . LEU A 1 180 ? -15.140 11.625 -11.085 1.00 21.37 180 LEU A N 1
ATOM 1318 C CA . LEU A 1 180 ? -13.823 12.254 -11.183 1.00 23.19 180 LEU A CA 1
ATOM 1319 C C . LEU A 1 180 ? -13.868 13.546 -12.007 1.00 26.32 180 LEU A C 1
ATOM 1320 O O . LEU A 1 180 ? -13.203 14.528 -11.657 1.00 25.83 180 LEU A O 1
ATOM 1325 N N . ARG A 1 181 ? -14.647 13.580 -13.098 1.00 23.31 181 ARG A N 1
ATOM 1326 C CA . ARG A 1 181 ? -14.673 14.801 -13.917 1.00 25.88 181 ARG A CA 1
ATOM 1327 C C . ARG A 1 181 ? -15.121 16.005 -13.094 1.00 28.36 181 ARG A C 1
ATOM 1328 O O . ARG A 1 181 ? -14.567 17.104 -13.216 1.00 29.78 181 ARG A O 1
ATOM 1336 N N . VAL A 1 182 ? -16.105 15.809 -12.228 1.00 25.69 182 VAL A N 1
ATOM 1337 C CA . VAL A 1 182 ? -16.611 16.913 -11.421 1.00 24.86 182 VAL A CA 1
ATOM 1338 C C . VAL A 1 182 ? -15.707 17.175 -10.225 1.00 22.99 182 VAL A C 1
ATOM 1339 O O . VAL A 1 182 ? -15.354 18.326 -9.948 1.00 22.97 182 VAL A O 1
ATOM 1343 N N . VAL A 1 183 ? -15.314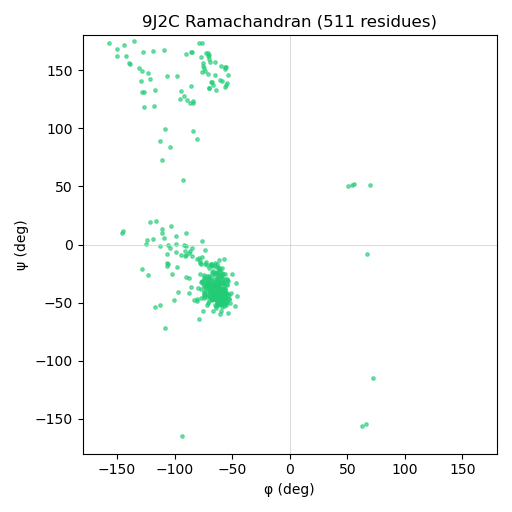 16.125 -9.496 1.00 22.54 183 VAL A N 1
ATOM 1344 C CA . VAL A 1 183 ? -14.575 16.353 -8.249 1.00 22.12 183 VAL A CA 1
ATOM 1345 C C . VAL A 1 183 ? -13.203 16.955 -8.541 1.00 25.95 183 VAL A C 1
ATOM 1346 O O . VAL A 1 183 ? -12.722 17.833 -7.812 1.00 22.30 183 VAL A O 1
ATOM 1350 N N . GLU A 1 184 ? -12.547 16.496 -9.608 1.00 25.66 184 GLU A N 1
ATOM 1351 C CA . GLU A 1 184 ? -11.225 17.034 -9.936 1.00 28.45 184 GLU A CA 1
ATOM 1352 C C . GLU A 1 184 ? -11.305 18.517 -10.253 1.00 27.86 184 GLU A C 1
ATOM 1353 O O . GLU A 1 184 ? -10.338 19.261 -10.037 1.00 27.37 184 GLU A O 1
ATOM 1359 N N . THR A 1 185 ? -12.468 18.986 -10.700 1.00 23.11 185 THR A N 1
ATOM 1360 C CA . THR A 1 185 ? -12.617 20.406 -10.987 1.00 22.56 185 THR A CA 1
ATOM 1361 C C . THR A 1 185 ? -12.679 21.237 -9.709 1.00 23.60 185 THR A C 1
ATOM 1362 O O . THR A 1 185 ? -12.165 22.359 -9.678 1.00 25.97 185 THR A O 1
ATOM 1366 N N . ILE A 1 186 ? -13.324 20.716 -8.658 1.00 21.61 186 ILE A N 1
ATOM 1367 C CA . ILE A 1 186 ? -13.609 21.502 -7.456 1.00 19.47 186 ILE A CA 1
ATOM 1368 C C . ILE A 1 186 ? -12.697 21.169 -6.284 1.00 22.13 186 ILE A C 1
ATOM 1369 O O . ILE A 1 186 ? -12.770 21.849 -5.244 1.00 20.07 186 ILE A O 1
ATOM 1374 N N . ALA A 1 187 ? -11.798 20.190 -6.431 1.00 19.75 187 ALA A N 1
ATOM 1375 C CA . ALA A 1 187 ? -11.010 19.692 -5.293 1.00 20.43 187 ALA A CA 1
ATOM 1376 C C . ALA A 1 187 ? -10.136 20.780 -4.660 1.00 21.93 187 ALA A C 1
ATOM 1377 O O . ALA A 1 187 ? -10.003 20.851 -3.427 1.00 20.19 187 ALA A O 1
ATOM 1379 N N . LEU A 1 188 ? -9.452 21.574 -5.486 1.00 19.13 188 LEU A N 1
ATOM 1380 C CA . LEU A 1 188 ? -8.554 22.590 -4.933 1.00 21.45 188 LEU A CA 1
ATOM 1381 C C . LEU A 1 188 ? -9.324 23.614 -4.103 1.00 19.75 188 LEU A C 1
ATOM 1382 O O . LEU A 1 188 ? -8.935 23.944 -2.977 1.00 19.44 188 LEU A O 1
ATOM 1387 N N . ASP A 1 189 ? -10.436 24.113 -4.642 1.00 21.35 189 ASP A N 1
ATOM 1388 C CA . ASP A 1 189 ? -11.189 25.132 -3.926 1.00 20.86 189 ASP A CA 1
ATOM 1389 C C . ASP A 1 189 ? -11.755 24.578 -2.620 1.00 20.39 189 ASP A C 1
ATOM 1390 O O . ASP A 1 189 ? -11.844 25.302 -1.628 1.00 18.87 189 ASP A O 1
ATOM 1395 N N . ILE A 1 190 ? -12.174 23.305 -2.612 1.00 19.15 190 ILE A N 1
ATOM 1396 C CA . ILE A 1 190 ? -12.652 22.695 -1.368 1.00 18.05 190 ILE A CA 1
ATOM 1397 C C . ILE A 1 190 ? -11.526 22.619 -0.344 1.00 19.88 190 ILE A C 1
ATOM 1398 O O . ILE A 1 190 ? -11.706 22.962 0.827 1.00 18.43 190 ILE A O 1
ATOM 1403 N N . ALA A 1 191 ? -10.348 22.169 -0.771 1.00 18.58 191 ALA A N 1
ATOM 1404 C CA . ALA A 1 191 ? -9.254 22.021 0.185 1.00 17.09 191 ALA A CA 1
ATOM 1405 C C . ALA A 1 191 ? -8.805 23.374 0.729 1.00 18.35 191 ALA A C 1
ATOM 1406 O O . ALA A 1 191 ? -8.548 23.507 1.932 1.00 17.10 191 ALA A O 1
ATOM 1408 N N . VAL A 1 192 ? -8.693 24.381 -0.141 1.00 19.43 192 VAL A N 1
ATOM 1409 C CA . VAL A 1 192 ? -8.355 25.729 0.317 1.00 19.46 192 VAL A CA 1
ATOM 1410 C C . VAL A 1 192 ? -9.416 26.226 1.290 1.00 19.14 192 VAL A C 1
ATOM 1411 O O . VAL A 1 192 ? -9.103 26.814 2.334 1.00 19.33 192 VAL A O 1
ATOM 1415 N N . GLY A 1 193 ? -10.690 25.962 0.977 1.00 18.62 193 GLY A N 1
ATOM 1416 C CA . GLY A 1 193 ? -11.768 26.300 1.905 1.00 18.30 193 GLY A CA 1
ATOM 1417 C C . GLY A 1 193 ? -11.582 25.678 3.280 1.00 20.06 193 GLY A C 1
ATOM 1418 O O . GLY A 1 193 ? -11.728 26.354 4.301 1.00 20.05 193 GLY A O 1
ATOM 1419 N N . PHE A 1 194 ? -11.267 24.377 3.330 1.00 18.00 194 PHE A N 1
ATOM 1420 C CA . PHE A 1 194 ? -11.021 23.741 4.626 1.00 17.98 194 PHE A CA 1
ATOM 1421 C C . PHE A 1 194 ? -9.819 24.344 5.356 1.00 20.91 194 PHE A C 1
ATOM 1422 O O . PHE A 1 194 ? -9.837 24.450 6.587 1.00 18.91 194 PHE A O 1
ATOM 1430 N N . ARG A 1 195 ? -8.741 24.683 4.633 1.00 18.09 195 ARG A N 1
ATOM 1431 C CA . ARG A 1 195 ? -7.586 25.312 5.293 1.00 21.20 195 ARG A CA 1
ATOM 1432 C C . ARG A 1 195 ? -7.998 26.604 5.986 1.00 20.34 195 ARG A C 1
ATOM 1433 O O . ARG A 1 195 ? -7.615 26.864 7.138 1.00 21.92 195 ARG A O 1
ATOM 1441 N N . ARG A 1 196 ? -8.820 27.401 5.318 1.00 18.47 196 ARG A N 1
ATOM 1442 C CA . ARG A 1 196 ? -9.309 28.647 5.903 1.00 18.89 196 ARG A CA 1
ATOM 1443 C C . ARG A 1 196 ? -10.262 28.393 7.069 1.00 21.55 196 ARG A C 1
ATOM 1444 O O . ARG A 1 196 ? -10.133 29.024 8.128 1.00 19.20 196 ARG A O 1
ATOM 1452 N N . VAL A 1 197 ? -11.228 27.479 6.891 1.00 21.29 197 VAL A N 1
ATOM 1453 C CA . VAL A 1 197 ? -12.208 27.184 7.950 1.00 19.83 197 VAL A CA 1
ATOM 1454 C C . VAL A 1 197 ? -11.513 26.708 9.219 1.00 20.98 197 VAL A C 1
ATOM 1455 O O . VAL A 1 197 ? -11.768 27.218 10.321 1.00 21.28 197 VAL A O 1
ATOM 1459 N N . TYR A 1 198 ? -10.670 25.677 9.102 1.00 19.59 198 TYR A N 1
ATOM 1460 C CA . TYR A 1 198 ? -10.119 25.089 10.313 1.00 20.30 198 TYR A CA 1
ATOM 1461 C C . TYR A 1 198 ? -9.010 25.943 10.896 1.00 21.14 198 TYR A C 1
ATOM 1462 O O . TYR A 1 198 ? -8.757 25.846 12.103 1.00 20.52 198 TYR A O 1
ATOM 1471 N N . GLY A 1 199 ? -8.453 26.870 10.102 1.00 21.86 199 GLY A N 1
ATOM 1472 C CA . GLY A 1 199 ? -7.576 27.889 10.658 1.00 21.13 199 GLY A CA 1
ATOM 1473 C C . GLY A 1 199 ? -8.298 28.890 11.546 1.00 23.24 199 GLY A C 1
ATOM 1474 O O . GLY A 1 199 ? -7.652 29.588 12.329 1.00 22.77 199 GLY A O 1
ATOM 1475 N N . LYS A 1 200 ? -9.627 28.963 11.456 1.00 21.23 200 LYS A N 1
ATOM 1476 C CA . LYS A 1 200 ? -10.395 29.943 12.210 1.00 21.21 200 LYS A CA 1
ATOM 1477 C C . LYS A 1 200 ? -11.244 29.322 13.317 1.00 23.90 200 LYS A C 1
ATOM 1478 O O . LYS A 1 200 ? -12.075 30.021 13.912 1.00 23.00 200 LYS A O 1
ATOM 1484 N N . VAL A 1 201 ? -11.065 28.042 13.615 1.00 23.37 201 VAL A N 1
ATOM 1485 C CA . VAL A 1 201 ? -11.775 27.446 14.743 1.00 23.79 201 VAL A CA 1
ATOM 1486 C C . VAL A 1 201 ? -10.994 27.738 16.014 1.00 29.07 201 VAL A C 1
ATOM 1487 O O . VAL A 1 201 ? -9.858 27.280 16.174 1.00 25.26 201 VAL A O 1
ATOM 1491 N N . LEU A 1 202 ? -11.666 28.402 16.945 1.00 29.47 202 LEU A N 1
ATOM 1492 C CA . LEU A 1 202 ? -11.049 28.662 18.264 1.00 30.66 202 LEU A CA 1
ATOM 1493 C C . LEU A 1 202 ? -11.915 28.040 19.362 1.00 30.44 202 LEU A C 1
ATOM 1494 O O . LEU A 1 202 ? -13.136 28.041 19.216 1.00 28.49 202 LEU A O 1
ATOM 1499 N N . ALA A 1 203 ? -11.278 27.493 20.385 1.00 34.37 203 ALA A N 1
ATOM 1500 C CA . ALA A 1 203 ? -12.012 27.006 21.569 1.00 36.54 203 ALA A CA 1
ATOM 1501 C C . ALA A 1 203 ? -11.489 27.865 22.716 1.00 42.17 203 ALA A C 1
ATOM 1502 O O . ALA A 1 203 ? -10.281 27.828 22.977 1.00 48.98 203 ALA A O 1
ATOM 1504 N N . GLY A 1 204 ? -12.380 28.610 23.355 1.00 39.18 204 GLY A N 1
ATOM 1505 C CA . GLY A 1 204 ? -11.894 29.589 24.336 1.00 54.42 204 GLY A CA 1
ATOM 1506 C C . GLY A 1 204 ? -11.260 30.694 23.521 1.00 50.06 204 GLY A C 1
ATOM 1507 O O . GLY A 1 204 ? -11.984 31.317 22.721 1.00 61.19 204 GLY A O 1
ATOM 1508 N N . GLY A 1 205 ? -9.957 30.882 23.637 1.00 56.62 205 GLY A N 1
ATOM 1509 C CA . GLY A 1 205 ? -9.308 31.864 22.747 1.00 53.38 205 GLY A CA 1
ATOM 1510 C C . GLY A 1 205 ? -8.188 31.210 21.981 1.00 51.19 205 GLY A C 1
ATOM 1511 O O . GLY A 1 205 ? -7.486 31.912 21.254 1.00 53.87 205 GLY A O 1
ATOM 1512 N N . GLU A 1 206 ? -8.029 29.909 22.157 1.00 46.06 206 GLU A N 1
ATOM 1513 C CA . GLU A 1 206 ? -6.916 29.157 21.543 1.00 44.79 206 GLU A CA 1
ATOM 1514 C C . GLU A 1 206 ? -7.365 28.455 20.265 1.00 41.23 206 GLU A C 1
ATOM 1515 O O . GLU A 1 206 ? -8.488 27.944 20.208 1.00 34.56 206 GLU A O 1
ATOM 1521 N N . PRO A 1 207 ? -6.476 28.364 19.266 1.00 40.10 207 PRO A N 1
ATOM 1522 C CA . PRO A 1 207 ? -6.805 27.636 18.034 1.00 31.10 207 PRO A CA 1
ATOM 1523 C C . PRO A 1 207 ? -6.861 26.150 18.325 1.00 30.56 207 PRO A C 1
ATOM 1524 O O . PRO A 1 207 ? -6.003 25.605 19.019 1.00 29.00 207 PRO A O 1
ATOM 1528 N N . VAL A 1 208 ? -7.905 25.499 17.813 1.00 26.25 208 VAL A N 1
ATOM 1529 C CA . VAL A 1 208 ? -7.962 24.048 17.897 1.00 27.48 208 VAL A CA 1
ATOM 1530 C C . VAL A 1 208 ? -6.866 23.421 17.052 1.00 28.66 208 VAL A C 1
ATOM 1531 O O . VAL A 1 208 ? -6.344 22.344 17.382 1.00 29.38 208 VAL A O 1
ATOM 1535 N N . PHE A 1 209 ? -6.496 24.068 15.954 1.00 23.33 209 PHE A N 1
ATOM 1536 C CA . PHE A 1 209 ? -5.457 23.569 15.078 1.00 24.04 209 PHE A CA 1
ATOM 1537 C C . PHE A 1 209 ? -4.243 24.486 15.193 1.00 29.14 209 PHE A C 1
ATOM 1538 O O . PHE A 1 209 ? -3.957 25.293 14.315 1.00 26.43 209 PHE A O 1
ATOM 1546 N N . GLY A 1 210 ? -3.548 24.375 16.331 1.00 28.77 210 GLY A N 1
ATOM 1547 C CA . GLY A 1 210 ? -2.439 25.262 16.636 1.00 32.42 210 GLY A CA 1
ATOM 1548 C C . GLY A 1 210 ? -1.067 24.851 16.128 1.00 37.67 210 GLY A C 1
ATOM 1549 O O . GLY A 1 210 ? -0.124 25.646 16.235 1.00 37.27 210 GLY A O 1
ATOM 1550 N N . GLU A 1 211 ? -0.919 23.646 15.575 1.00 28.90 211 GLU A N 1
ATOM 1551 C CA . GLU A 1 211 ? 0.359 23.166 15.044 1.00 34.85 211 GLU A CA 1
ATOM 1552 C C . GLU A 1 211 ? 0.233 22.919 13.543 1.00 32.59 211 GLU A C 1
ATOM 1553 O O . GLU A 1 211 ? -0.729 22.281 13.108 1.00 30.39 211 GLU A O 1
ATOM 1559 N N . LYS A 1 212 ? 1.213 23.408 12.765 1.00 27.85 212 LYS A N 1
ATOM 1560 C CA . LYS A 1 212 ? 1.226 23.223 11.308 1.00 30.62 212 LYS A CA 1
ATOM 1561 C C . LYS A 1 212 ? 0.913 21.785 10.885 1.00 31.68 212 LYS A C 1
ATOM 1562 O O . LYS A 1 212 ? 0.153 21.556 9.926 1.00 27.23 212 LYS A O 1
ATOM 1568 N N . ASP A 1 213 ? 1.511 20.798 11.565 1.00 28.79 213 ASP A N 1
ATOM 1569 C CA . ASP A 1 213 ? 1.352 19.410 11.127 1.00 28.06 213 ASP A CA 1
ATOM 1570 C C . ASP A 1 213 ? -0.082 18.905 11.294 1.00 27.11 213 ASP A C 1
ATOM 1571 O O . ASP A 1 213 ? -0.462 17.921 10.642 1.00 25.96 213 ASP A O 1
ATOM 1576 N N . GLN A 1 214 ? -0.899 19.569 12.116 1.00 25.79 214 GLN A N 1
ATOM 1577 C CA . GLN A 1 214 ? -2.308 19.190 12.191 1.00 25.53 214 GLN A CA 1
ATOM 1578 C C . GLN A 1 214 ? -3.053 19.412 10.881 1.00 27.26 214 GLN A C 1
ATOM 1579 O O . GLN A 1 214 ? -4.136 18.830 10.689 1.00 26.48 214 GLN A O 1
ATOM 1585 N N . PHE A 1 215 ? -2.523 20.252 9.992 1.00 22.29 215 PHE A N 1
ATOM 1586 C CA . PHE A 1 215 ? -3.152 20.526 8.706 1.00 21.03 215 PHE A CA 1
ATOM 1587 C C . PHE A 1 215 ? -2.700 19.576 7.606 1.00 22.17 215 PHE A C 1
ATOM 1588 O O . PHE A 1 215 ? -3.030 19.808 6.438 1.00 21.21 215 PHE A O 1
ATOM 1596 N N . ALA A 1 216 ? -1.968 18.504 7.946 1.00 22.84 216 ALA A N 1
ATOM 1597 C CA . ALA A 1 216 ? -1.267 17.738 6.912 1.00 24.90 216 ALA A CA 1
ATOM 1598 C C . ALA A 1 216 ? -2.219 17.230 5.831 1.00 21.08 216 ALA A C 1
ATOM 1599 O O . ALA A 1 216 ? -1.895 17.292 4.636 1.00 22.79 216 ALA A O 1
ATOM 1601 N N . TRP A 1 217 ? -3.407 16.739 6.228 1.00 21.58 217 TRP A N 1
ATOM 1602 C CA . TRP A 1 217 ? -4.361 16.230 5.237 1.00 22.93 217 TRP A CA 1
ATOM 1603 C C . TRP A 1 217 ? -4.727 17.321 4.246 1.00 19.28 217 TRP A C 1
ATOM 1604 O O . TRP A 1 217 ? -4.759 17.099 3.025 1.00 18.22 217 TRP A O 1
ATOM 1615 N N . ILE A 1 218 ? -4.976 18.517 4.753 1.00 20.78 218 ILE A N 1
ATOM 1616 C CA . ILE A 1 218 ? -5.452 19.587 3.889 1.00 19.86 218 ILE A CA 1
ATOM 1617 C C . ILE A 1 218 ? -4.323 20.118 3.016 1.00 19.96 218 ILE A C 1
ATOM 1618 O O . ILE A 1 218 ? -4.488 20.307 1.799 1.00 19.15 218 ILE A O 1
ATOM 1623 N N . ASP A 1 219 ? -3.154 20.364 3.626 1.00 21.70 219 ASP A N 1
ATOM 1624 C CA . ASP A 1 219 ? -2.038 20.901 2.854 1.00 21.19 219 ASP A CA 1
ATOM 1625 C C . ASP A 1 219 ? -1.590 19.930 1.765 1.00 23.08 219 ASP A C 1
ATOM 1626 O O . ASP A 1 219 ? -1.195 20.367 0.674 1.00 21.85 219 ASP A O 1
ATOM 1631 N N . ALA A 1 220 ? -1.658 18.616 2.023 1.00 21.12 220 ALA A N 1
ATOM 1632 C CA . ALA A 1 220 ? -1.287 17.656 0.983 1.00 21.05 220 ALA A CA 1
ATOM 1633 C C . ALA A 1 220 ? -2.250 17.721 -0.190 1.00 21.01 220 ALA A C 1
ATOM 1634 O O . ALA A 1 220 ? -1.839 17.671 -1.357 1.00 20.43 220 ALA A O 1
ATOM 1636 N N . HIS A 1 221 ? -3.546 17.816 0.098 1.00 21.22 221 HIS A N 1
ATOM 1637 C CA . HIS A 1 221 ? -4.517 17.954 -0.976 1.00 19.45 221 HIS A CA 1
ATOM 1638 C C . HIS A 1 221 ? -4.314 19.244 -1.753 1.00 21.48 221 HIS A C 1
ATOM 1639 O O . HIS A 1 221 ? -4.431 19.251 -2.984 1.00 24.24 221 HIS A O 1
ATOM 1646 N N . ILE A 1 222 ? -4.025 20.349 -1.066 1.00 20.52 222 ILE A N 1
ATOM 1647 C CA . ILE A 1 222 ? -3.782 21.605 -1.783 1.00 18.89 222 ILE A CA 1
ATOM 1648 C C . ILE A 1 222 ? -2.561 21.475 -2.697 1.00 22.15 222 ILE A C 1
ATOM 1649 O O . ILE A 1 222 ? -2.598 21.857 -3.877 1.00 20.98 222 ILE A O 1
ATOM 1654 N N . LYS A 1 223 ? -1.482 20.890 -2.180 1.00 23.26 223 LYS A N 1
ATOM 1655 C CA . LYS A 1 223 ? -0.267 20.761 -2.977 1.00 22.76 223 LYS A CA 1
ATOM 1656 C C . LYS A 1 223 ? -0.500 19.851 -4.176 1.00 24.79 223 LYS A C 1
ATOM 1657 O O . LYS A 1 223 ? -0.147 20.189 -5.313 1.00 27.51 223 LYS A O 1
ATOM 1663 N N . ALA A 1 224 ? -1.124 18.699 -3.946 1.00 24.08 224 ALA A N 1
ATOM 1664 C CA . ALA A 1 224 ? -1.361 17.769 -5.050 1.00 27.77 224 ALA A CA 1
ATOM 1665 C C . ALA A 1 224 ? -2.228 18.399 -6.130 1.00 32.22 224 ALA A C 1
ATOM 1666 O O . ALA A 1 224 ? -2.036 18.143 -7.324 1.00 31.83 224 ALA A O 1
ATOM 1668 N N . GLU A 1 225 ? -3.216 19.195 -5.735 1.00 26.94 225 GLU A N 1
ATOM 1669 C CA . GLU A 1 225 ? -4.048 19.811 -6.758 1.00 29.05 225 GLU A CA 1
ATOM 1670 C C . GLU A 1 225 ? -3.351 20.999 -7.399 1.00 37.18 225 GLU A C 1
ATOM 1671 O O . GLU A 1 225 ? -3.657 21.347 -8.545 1.00 45.61 225 GLU A O 1
ATOM 1677 N N . THR A 1 226 ? -2.427 21.631 -6.680 1.00 32.05 226 THR A N 1
ATOM 1678 C CA . THR A 1 226 ? -1.721 22.784 -7.223 1.00 35.90 226 THR A CA 1
ATOM 1679 C C . THR A 1 226 ? -0.620 22.338 -8.180 1.00 47.55 226 THR A C 1
ATOM 1680 O O . THR A 1 226 ? -0.673 22.626 -9.383 1.00 52.59 226 THR A O 1
ATOM 1684 N N . VAL A 1 227 ? 0.378 21.614 -7.650 1.00 45.30 227 VAL A N 1
ATOM 1685 C CA . VAL A 1 227 ? 1.536 21.151 -8.421 1.00 49.68 227 VAL A CA 1
ATOM 1686 C C . VAL A 1 227 ? 1.112 20.531 -9.743 1.00 54.47 227 VAL A C 1
ATOM 1687 O O . VAL A 1 227 ? 1.818 20.650 -10.752 1.00 58.78 227 VAL A O 1
ATOM 1691 N N . HIS A 1 228 ? -0.051 19.883 -9.771 1.00 58.71 228 HIS A N 1
ATOM 1692 C CA . HIS A 1 228 ? -0.546 19.220 -10.978 1.00 66.50 228 HIS A CA 1
ATOM 1693 C C . HIS A 1 228 ? -1.465 20.172 -11.747 1.00 72.23 228 HIS A C 1
ATOM 1694 O O . HIS A 1 228 ? -2.677 19.967 -11.867 1.00 74.03 228 HIS A O 1
ATOM 1701 N N . GLY A 1 238 ? -8.353 12.326 -20.749 1.00 50.72 238 GLY A N 1
ATOM 1702 C CA . GLY A 1 238 ? -9.406 12.915 -19.937 1.00 43.24 238 GLY A CA 1
ATOM 1703 C C . GLY A 1 238 ? -10.553 11.942 -19.704 1.00 39.75 238 GLY A C 1
ATOM 1704 O O . GLY A 1 238 ? -10.609 10.859 -20.312 1.00 34.32 238 GLY A O 1
ATOM 1705 N N . MET A 1 239 ? -11.481 12.326 -18.823 1.00 36.90 239 MET A N 1
ATOM 1706 C CA . MET A 1 239 ? -12.528 11.393 -18.428 1.00 35.53 239 MET A CA 1
ATOM 1707 C C . MET A 1 239 ? -13.519 11.186 -19.575 1.00 36.34 239 MET A C 1
ATOM 1708 O O . MET A 1 239 ? -14.122 10.110 -19.686 1.00 31.10 239 MET A O 1
ATOM 1713 N N . THR A 1 240 ? -13.671 12.185 -20.461 1.00 36.22 240 THR A N 1
ATOM 1714 C CA . THR A 1 240 ? -14.466 11.996 -21.674 1.00 36.10 240 THR A CA 1
ATOM 1715 C C . THR A 1 240 ? -13.876 10.921 -22.579 1.00 38.60 240 THR A C 1
ATOM 1716 O O . THR A 1 240 ? -14.580 10.402 -23.453 1.00 38.90 240 THR A O 1
ATOM 1720 N N . GLY A 1 241 ? -12.596 10.586 -22.397 1.00 36.97 241 GLY A N 1
ATOM 1721 C CA . GLY A 1 241 ? -11.984 9.507 -23.144 1.00 38.07 241 GLY A CA 1
ATOM 1722 C C . GLY A 1 241 ? -12.624 8.153 -22.921 1.00 37.68 241 GLY A C 1
ATOM 1723 O O . GLY A 1 241 ? -12.345 7.225 -23.688 1.00 37.82 241 GLY A O 1
ATOM 1724 N N . LEU A 1 242 ? -13.476 8.008 -21.907 1.00 33.01 242 LEU A N 1
ATOM 1725 C CA . LEU A 1 242 ? -14.147 6.733 -21.681 1.00 31.33 242 LEU A CA 1
ATOM 1726 C C . LEU A 1 242 ? -15.491 6.648 -22.380 1.00 35.12 242 LEU A C 1
ATOM 1727 O O . LEU A 1 242 ? -16.166 5.616 -22.282 1.00 34.95 242 LEU A O 1
ATOM 1732 N N . VAL A 1 243 ? -15.897 7.701 -23.075 1.00 32.47 243 VAL A N 1
ATOM 1733 C CA . VAL A 1 243 ? -17.175 7.728 -23.772 1.00 33.69 243 VAL A CA 1
ATOM 1734 C C . VAL A 1 243 ? -16.968 7.127 -25.160 1.00 30.48 243 VAL A C 1
ATOM 1735 O O . VAL A 1 243 ? -16.148 7.625 -25.941 1.00 36.51 243 VAL A O 1
ATOM 1739 N N . THR A 1 244 ? -17.715 6.059 -25.469 1.00 37.67 244 THR A N 1
ATOM 1740 C CA . THR A 1 244 ? -17.463 5.264 -26.668 1.00 41.12 244 THR A CA 1
ATOM 1741 C C . THR A 1 244 ? -18.478 5.439 -27.792 1.00 41.17 244 THR A C 1
ATOM 1742 O O . THR A 1 244 ? -18.232 4.927 -28.891 1.00 41.15 244 THR A O 1
ATOM 1746 N N . ASP A 1 245 ? -19.591 6.140 -27.573 1.00 38.18 245 ASP A N 1
ATOM 1747 C CA . ASP A 1 245 ? -20.494 6.463 -28.675 1.00 42.97 245 ASP A CA 1
ATOM 1748 C C . ASP A 1 245 ? -21.324 7.692 -28.306 1.00 43.95 245 ASP A C 1
ATOM 1749 O O . ASP A 1 245 ? -21.265 8.192 -27.179 1.00 40.57 245 ASP A O 1
ATOM 1754 N N . ALA A 1 246 ? -22.104 8.177 -29.277 1.00 42.88 246 ALA A N 1
ATOM 1755 C CA . ALA A 1 246 ? -22.844 9.422 -29.060 1.00 41.30 246 ALA A CA 1
ATOM 1756 C C . ALA A 1 246 ? -23.944 9.258 -28.019 1.00 40.61 246 ALA A C 1
ATOM 1757 O O . ALA A 1 246 ? -24.263 10.210 -27.296 1.00 43.16 246 ALA A O 1
ATOM 1759 N N . GLU A 1 247 ? -24.525 8.069 -27.907 1.00 41.17 247 GLU A N 1
ATOM 1760 C CA . GLU A 1 247 ? -25.565 7.875 -26.906 1.00 37.91 247 GLU A CA 1
ATOM 1761 C C . GLU A 1 247 ? -24.973 7.903 -25.496 1.00 42.23 247 GLU A C 1
ATOM 1762 O O . GLU A 1 247 ? -25.584 8.442 -24.561 1.00 37.93 247 GLU A O 1
ATOM 1768 N N . ARG A 1 248 ? -23.771 7.352 -25.327 1.00 39.93 248 ARG A N 1
ATOM 1769 C CA . ARG A 1 248 ? -23.119 7.421 -24.022 1.00 39.00 248 ARG A CA 1
ATOM 1770 C C . ARG A 1 248 ? -22.674 8.841 -23.714 1.00 36.92 248 ARG A C 1
ATOM 1771 O O . ARG A 1 248 ? -22.640 9.242 -22.540 1.00 33.14 248 ARG A O 1
ATOM 1779 N N . GLY A 1 249 ? -22.304 9.596 -24.753 1.00 33.94 249 GLY A N 1
ATOM 1780 C CA . GLY A 1 249 ? -21.938 10.990 -24.569 1.00 36.72 249 GLY A CA 1
ATOM 1781 C C . GLY A 1 249 ? -23.075 11.824 -24.015 1.00 37.01 249 GLY A C 1
ATOM 1782 O O . GLY A 1 249 ? -22.863 12.678 -23.148 1.00 33.37 249 GLY A O 1
ATOM 1783 N N . GLU A 1 250 ? -24.297 11.586 -24.501 1.00 35.60 250 GLU A N 1
ATOM 1784 C CA . GLU A 1 250 ? -25.457 12.289 -23.952 1.00 35.71 250 GLU A CA 1
ATOM 1785 C C . GLU A 1 250 ? -25.724 11.875 -22.512 1.00 34.58 250 GLU A C 1
ATOM 1786 O O . GLU A 1 250 ? -26.065 12.715 -21.668 1.00 33.10 250 GLU A O 1
ATOM 1792 N N . GLU A 1 251 ? -25.582 10.586 -22.212 1.00 32.16 251 GLU A N 1
ATOM 1793 C CA . GLU A 1 251 ? -25.766 10.122 -20.841 1.00 33.56 251 GLU A CA 1
ATOM 1794 C C . GLU A 1 251 ? -24.714 10.715 -19.906 1.00 30.50 251 GLU A C 1
ATOM 1795 O O . GLU A 1 251 ? -25.019 11.064 -18.759 1.00 33.17 251 GLU A O 1
ATOM 1801 N N . PHE A 1 252 ? -23.474 10.807 -20.372 1.00 27.94 252 PHE A N 1
ATOM 1802 C CA . PHE A 1 252 ? -22.416 11.423 -19.580 1.00 28.37 252 PHE A CA 1
ATOM 1803 C C . PHE A 1 252 ? -22.776 12.859 -19.205 1.00 30.16 252 PHE A C 1
ATOM 1804 O O . PHE A 1 252 ? -22.626 13.271 -18.051 1.00 27.54 252 PHE A O 1
ATOM 1812 N N . VAL A 1 253 ? -23.254 13.640 -20.173 1.00 29.18 253 VAL A N 1
ATOM 1813 C CA . VAL A 1 253 ? -23.540 15.039 -19.888 1.00 29.28 253 VAL A CA 1
ATOM 1814 C C . VAL A 1 253 ? -24.721 15.151 -18.933 1.00 30.26 253 VAL A C 1
ATOM 1815 O O . VAL A 1 253 ? -24.713 15.979 -18.015 1.00 29.28 253 VAL A O 1
ATOM 1819 N N . ARG A 1 254 ? -25.743 14.301 -19.105 1.00 25.68 254 ARG A N 1
ATOM 1820 C CA . ARG A 1 254 ? -26.883 14.306 -18.190 1.00 30.22 254 ARG A CA 1
ATOM 1821 C C . ARG A 1 254 ? -26.462 13.967 -16.770 1.00 28.23 254 ARG A C 1
ATOM 1822 O O . ARG A 1 254 ? -26.946 14.573 -15.803 1.00 27.19 254 ARG A O 1
ATOM 1830 N N . LEU A 1 255 ? -25.615 12.952 -16.620 1.00 25.79 255 LEU A N 1
ATOM 1831 C CA . LEU A 1 255 ? -25.188 12.545 -15.285 1.00 25.38 255 LEU A CA 1
ATOM 1832 C C . LEU A 1 255 ? -24.319 13.621 -14.638 1.00 24.19 255 LEU A C 1
ATOM 1833 O O . LEU A 1 255 ? -24.390 13.833 -13.419 1.00 28.37 255 LEU A O 1
ATOM 1838 N N . VAL A 1 256 ? -23.470 14.279 -15.427 1.00 23.35 256 VAL A N 1
ATOM 1839 C CA . VAL A 1 256 ? -22.648 15.368 -14.898 1.00 24.39 256 VAL A CA 1
ATOM 1840 C C . VAL A 1 256 ? -23.533 16.516 -14.431 1.00 28.98 256 VAL A C 1
ATOM 1841 O O . VAL A 1 256 ? -23.307 17.104 -13.361 1.00 23.37 256 VAL A O 1
ATOM 1845 N N . GLU A 1 257 ? -24.557 16.855 -15.220 1.00 25.73 257 GLU A N 1
ATOM 1846 C CA . GLU A 1 257 ? -25.485 17.894 -14.786 1.00 24.75 257 GLU A CA 1
ATOM 1847 C C . GLU A 1 257 ? -26.083 17.562 -13.425 1.00 24.67 257 GLU A C 1
ATOM 1848 O O . GLU A 1 257 ? -26.084 18.402 -12.517 1.00 25.82 257 GLU A O 1
ATOM 1854 N N . GLU A 1 258 ? -26.612 16.339 -13.268 1.00 24.46 258 GLU A N 1
ATOM 1855 C CA . GLU A 1 258 ? -27.205 15.938 -11.997 1.00 24.28 258 GLU A CA 1
ATOM 1856 C C . GLU A 1 258 ? -26.181 16.008 -10.866 1.00 23.46 258 GLU A C 1
ATOM 1857 O O . GLU A 1 258 ? -26.432 16.596 -9.804 1.00 22.96 258 GLU A O 1
ATOM 1863 N N . TYR A 1 259 ? -25.026 15.388 -11.076 1.00 20.98 259 TYR A N 1
ATOM 1864 C CA . TYR A 1 259 ? -24.049 15.221 -10.004 1.00 21.75 259 TYR A CA 1
ATOM 1865 C C . TYR A 1 259 ? -23.427 16.547 -9.589 1.00 20.96 259 TYR A C 1
ATOM 1866 O O . TYR A 1 259 ? -23.213 16.788 -8.395 1.00 20.91 259 TYR A O 1
ATOM 1875 N N . ALA A 1 260 ? -23.101 17.398 -10.560 1.00 23.53 260 ALA A N 1
ATOM 1876 C CA . ALA A 1 260 ? -22.571 18.725 -10.246 1.00 20.38 260 ALA A CA 1
ATOM 1877 C C . ALA A 1 260 ? -23.587 19.548 -9.466 1.00 22.68 260 ALA A C 1
ATOM 1878 O O . ALA A 1 260 ? -23.236 20.246 -8.508 1.00 20.65 260 ALA A O 1
ATOM 1880 N N . GLY A 1 261 ? -24.863 19.466 -9.847 1.00 20.78 261 GLY A N 1
ATOM 1881 C CA . GLY A 1 261 ? -25.875 20.191 -9.094 1.00 23.54 261 GLY A CA 1
ATOM 1882 C C . GLY A 1 261 ? -25.943 19.747 -7.647 1.00 19.99 261 GLY A C 1
ATOM 1883 O O . GLY A 1 261 ? -26.101 20.568 -6.735 1.00 21.17 261 GLY A O 1
ATOM 1884 N N . LEU A 1 262 ? -25.829 18.444 -7.411 1.00 18.66 262 LEU A N 1
ATOM 1885 C CA . LEU A 1 262 ? -25.933 17.951 -6.046 1.00 20.08 262 LEU A CA 1
ATOM 1886 C C . LEU A 1 262 ? -24.675 18.274 -5.245 1.00 19.22 262 LEU A C 1
ATOM 1887 O O . LEU A 1 262 ? -24.764 18.560 -4.041 1.00 18.81 262 LEU A O 1
ATOM 1892 N N . TRP A 1 263 ? -23.497 18.227 -5.887 1.00 20.67 263 TRP A N 1
ATOM 1893 C CA . TRP A 1 263 ? -22.289 18.700 -5.212 1.00 21.13 263 TRP A CA 1
ATOM 1894 C C . TRP A 1 263 ? -22.428 20.164 -4.822 1.00 18.84 263 TRP A C 1
ATOM 1895 O O . TRP A 1 263 ? -22.099 20.543 -3.695 1.00 20.02 263 TRP A O 1
ATOM 1906 N N . SER A 1 264 ? -22.951 20.996 -5.727 1.00 19.06 264 SER A N 1
ATOM 1907 C CA . SER A 1 264 ? -23.062 22.422 -5.414 1.00 19.53 264 SER A CA 1
ATOM 1908 C C . SER A 1 264 ? -23.993 22.639 -4.230 1.00 23.50 264 SER A C 1
ATOM 1909 O O . SER A 1 264 ? -23.689 23.410 -3.308 1.00 18.48 264 SER A O 1
ATOM 1912 N N . ALA A 1 265 ? -25.105 21.905 -4.195 1.00 19.97 265 ALA A N 1
ATOM 1913 C CA . ALA A 1 265 ? -26.046 22.063 -3.087 1.00 21.44 265 ALA A CA 1
ATOM 1914 C C . ALA A 1 265 ? -25.460 21.584 -1.762 1.00 20.23 265 ALA A C 1
ATOM 1915 O O . ALA A 1 265 ? -25.757 22.156 -0.706 1.00 21.34 265 ALA A O 1
ATOM 1917 N N . ALA A 1 266 ? -24.677 20.505 -1.776 1.00 20.21 266 ALA A N 1
ATOM 1918 C CA . ALA A 1 266 ? -24.040 20.049 -0.543 1.00 18.87 266 ALA A CA 1
ATOM 1919 C C . ALA A 1 266 ? -23.040 21.088 -0.038 1.00 19.92 266 ALA A C 1
ATOM 1920 O O . ALA A 1 266 ? -22.968 21.359 1.166 1.00 19.73 266 ALA A O 1
ATOM 1922 N N . LEU A 1 267 ? -22.250 21.664 -0.942 1.00 19.53 267 LEU A N 1
ATOM 1923 C CA . LEU A 1 267 ? -21.331 22.729 -0.526 1.00 20.36 267 LEU A CA 1
ATOM 1924 C C . LEU A 1 267 ? -22.092 23.980 -0.070 1.00 20.99 267 LEU A C 1
ATOM 1925 O O . LEU A 1 267 ? -21.657 24.672 0.858 1.00 19.39 267 LEU A O 1
ATOM 1930 N N . GLU A 1 268 ? -23.232 24.301 -0.699 1.00 21.23 268 GLU A N 1
ATOM 1931 C CA . GLU A 1 268 ? -24.016 25.429 -0.181 1.00 21.02 268 GLU A CA 1
ATOM 1932 C C . GLU A 1 268 ? -24.466 25.155 1.242 1.00 22.36 268 GLU A C 1
ATOM 1933 O O . GLU A 1 268 ? -24.570 26.079 2.065 1.00 20.83 268 GLU A O 1
ATOM 1939 N N . CYS A 1 269 ? -24.728 23.888 1.551 1.00 20.86 269 CYS A N 1
ATOM 1940 C CA . CYS A 1 269 ? -25.127 23.515 2.907 1.00 19.13 269 CYS A CA 1
ATOM 1941 C C . CYS A 1 269 ? -23.990 23.766 3.902 1.00 24.23 269 CYS A C 1
ATOM 1942 O O . CYS A 1 269 ? -24.213 24.294 5.010 1.00 20.36 269 CYS A O 1
ATOM 1945 N N . PHE A 1 270 ? -22.747 23.453 3.506 1.00 20.59 270 PHE A N 1
ATOM 1946 C CA . PHE A 1 270 ? -21.589 23.834 4.322 1.00 18.72 270 PHE A CA 1
ATOM 1947 C C . PHE A 1 270 ? -21.564 25.335 4.583 1.00 18.09 270 PHE A C 1
ATOM 1948 O O . PHE A 1 270 ? -21.321 25.782 5.713 1.00 19.05 270 PHE A O 1
ATOM 1956 N N . GLY A 1 271 ? -21.714 26.127 3.518 1.00 18.35 271 GLY A N 1
ATOM 1957 C CA . GLY A 1 271 ? -21.666 27.578 3.659 1.00 20.28 271 GLY A CA 1
ATOM 1958 C C . GLY A 1 271 ? -22.736 28.088 4.607 1.00 21.05 271 GLY A C 1
ATOM 1959 O O . GLY A 1 271 ? -22.495 28.993 5.405 1.00 19.47 271 GLY A O 1
ATOM 1960 N N . ASP A 1 272 ? -23.944 27.515 4.520 1.00 19.61 272 ASP A N 1
ATOM 1961 C CA . ASP A 1 272 ? -25.010 27.889 5.446 1.00 19.69 272 ASP A CA 1
ATOM 1962 C C . ASP A 1 272 ? -24.626 27.591 6.889 1.00 20.63 272 ASP A C 1
ATOM 1963 O O . ASP A 1 272 ? -24.866 28.408 7.786 1.00 23.33 272 ASP A O 1
ATOM 1968 N N . ARG A 1 273 ? -24.013 26.425 7.135 1.00 19.75 273 ARG A N 1
ATOM 1969 C CA . ARG A 1 273 ? -23.640 26.071 8.506 1.00 19.91 273 ARG A CA 1
ATOM 1970 C C . ARG A 1 273 ? -22.642 27.056 9.091 1.00 21.92 273 ARG A C 1
ATOM 1971 O O . ARG A 1 273 ? -22.655 27.314 10.299 1.00 22.87 273 ARG A O 1
ATOM 1979 N N . LEU A 1 274 ? -21.759 27.602 8.256 1.00 22.06 274 LEU A N 1
ATOM 1980 C CA . LEU A 1 274 ? -20.746 28.554 8.691 1.00 24.93 274 LEU A CA 1
ATOM 1981 C C . LEU A 1 274 ? -21.301 29.959 8.908 1.00 26.45 274 LEU A C 1
ATOM 1982 O O . LEU A 1 274 ? -20.630 30.786 9.549 1.00 24.29 274 LEU A O 1
ATOM 1987 N N . THR A 1 275 ? -22.515 30.247 8.424 1.00 25.08 275 THR A N 1
ATOM 1988 C CA . THR A 1 275 ? -23.091 31.589 8.511 1.00 22.80 275 THR A CA 1
ATOM 1989 C C . THR A 1 275 ? -24.419 31.596 9.269 1.00 29.43 275 THR A C 1
ATOM 1990 O O . THR A 1 275 ? -25.194 32.539 9.130 1.00 30.46 275 THR A O 1
ATOM 1994 N N . GLY A 1 276 ? -24.691 30.578 10.068 1.00 28.39 276 GLY A N 1
ATOM 1995 C CA . GLY A 1 276 ? -25.991 30.467 10.703 1.00 33.76 276 GLY A CA 1
ATOM 1996 C C . GLY A 1 276 ? -26.183 31.425 11.873 1.00 41.93 276 GLY A C 1
ATOM 1997 O O . GLY A 1 276 ? -25.239 31.888 12.511 1.00 45.92 276 GLY A O 1
ATOM 1998 N N . ALA A 1 277 ? -27.446 31.728 12.161 1.00 42.37 277 ALA A N 1
ATOM 1999 C CA . ALA A 1 277 ? -27.776 32.585 13.298 1.00 50.64 277 ALA A CA 1
ATOM 2000 C C . ALA A 1 277 ? -27.632 31.821 14.616 1.00 53.85 277 ALA A C 1
ATOM 2001 O O . ALA A 1 277 ? -27.103 32.346 15.598 1.00 63.91 277 ALA A O 1
ATOM 2003 N N . PRO B 1 9 ? -20.839 -2.108 12.159 1.00 66.62 9 PRO B N 1
ATOM 2004 C CA . PRO B 1 9 ? -19.378 -2.061 12.304 1.00 63.02 9 PRO B CA 1
ATOM 2005 C C . PRO B 1 9 ? -18.692 -3.381 11.925 1.00 58.98 9 PRO B C 1
ATOM 2006 O O . PRO B 1 9 ? -18.361 -4.188 12.800 1.00 60.15 9 PRO B O 1
ATOM 2010 N N . LEU B 1 10 ? -18.456 -3.559 10.624 1.00 48.17 10 LEU B N 1
ATOM 2011 C CA . LEU B 1 10 ? -17.994 -4.835 10.087 1.00 47.16 10 LEU B CA 1
ATOM 2012 C C . LEU B 1 10 ? -16.575 -5.136 10.567 1.00 45.21 10 LEU B C 1
ATOM 2013 O O . LEU B 1 10 ? -15.718 -4.249 10.609 1.00 42.75 10 LEU B O 1
ATOM 2018 N N . SER B 1 11 ? -16.315 -6.394 10.909 1.00 40.55 11 SER B N 1
ATOM 2019 C CA . SER B 1 11 ? -14.990 -6.821 11.336 1.00 40.15 11 SER B CA 1
ATOM 2020 C C . SER B 1 11 ? -14.683 -8.180 10.727 1.00 38.70 11 SER B C 1
ATOM 2021 O O . SER B 1 11 ? -15.600 -8.927 10.375 1.00 42.88 11 SER B O 1
ATOM 2024 N N . PRO B 1 12 ? -13.404 -8.523 10.579 1.00 39.99 12 PRO B N 1
ATOM 2025 C CA . PRO B 1 12 ? -13.061 -9.879 10.133 1.00 41.03 12 PRO B CA 1
ATOM 2026 C C . PRO B 1 12 ? -13.348 -10.901 11.220 1.00 45.28 12 PRO B C 1
ATOM 2027 O O . PRO B 1 12 ? -13.500 -10.572 12.400 1.00 40.19 12 PRO B O 1
ATOM 2031 N N . LEU B 1 13 ? -13.416 -12.162 10.794 1.00 47.96 13 LEU B N 1
ATOM 2032 C CA . LEU B 1 13 ? -13.501 -13.268 11.735 1.00 48.78 13 LEU B CA 1
ATOM 2033 C C . LEU B 1 13 ? -12.276 -13.273 12.647 1.00 49.75 13 LEU B C 1
ATOM 2034 O O . LEU B 1 13 ? -11.210 -12.775 12.269 1.00 50.10 13 LEU B O 1
ATOM 2039 N N . PRO B 1 14 ? -12.403 -13.825 13.859 1.00 50.50 14 PRO B N 1
ATOM 2040 C CA . PRO B 1 14 ? -11.228 -13.963 14.730 1.00 52.41 14 PRO B CA 1
ATOM 2041 C C . PRO B 1 14 ? -10.108 -14.718 14.029 1.00 53.16 14 PRO B C 1
ATOM 2042 O O . PRO B 1 14 ? -10.343 -15.531 13.131 1.00 52.71 14 PRO B O 1
ATOM 2046 N N . ALA B 1 15 ? -8.874 -14.431 14.451 1.00 54.69 15 ALA B N 1
ATOM 2047 C CA . ALA B 1 15 ? -7.701 -14.921 13.734 1.00 54.07 15 ALA B CA 1
ATOM 2048 C C . ALA B 1 15 ? -7.706 -16.443 13.620 1.00 58.07 15 ALA B C 1
ATOM 2049 O O . ALA B 1 15 ? -7.484 -16.997 12.536 1.00 58.17 15 ALA B O 1
ATOM 2051 N N . VAL B 1 16 ? -7.966 -17.139 14.730 1.00 56.19 16 VAL B N 1
ATOM 2052 C CA . VAL B 1 16 ? -7.923 -18.599 14.705 1.00 55.68 16 VAL B CA 1
ATOM 2053 C C . VAL B 1 16 ? -8.978 -19.160 13.759 1.00 55.01 16 VAL B C 1
ATOM 2054 O O . VAL B 1 16 ? -8.767 -20.206 13.133 1.00 54.47 16 VAL B O 1
ATOM 2058 N N . ALA B 1 17 ? -10.122 -18.482 13.629 1.00 56.18 17 ALA B N 1
ATOM 2059 C CA . ALA B 1 17 ? -11.111 -18.918 12.647 1.00 52.94 17 ALA B CA 1
ATOM 2060 C C . ALA B 1 17 ? -10.626 -18.682 11.219 1.00 57.69 17 ALA B C 1
ATOM 2061 O O . ALA B 1 17 ? -10.918 -19.486 10.324 1.00 55.41 17 ALA B O 1
ATOM 2063 N N . ARG B 1 18 ? -9.885 -17.593 10.989 1.00 57.09 18 ARG B N 1
ATOM 2064 C CA . ARG B 1 18 ? -9.332 -17.340 9.663 1.00 55.70 18 ARG B CA 1
ATOM 2065 C C . ARG B 1 18 ? -8.182 -18.289 9.341 1.00 55.38 18 ARG B C 1
ATOM 2066 O O . ARG B 1 18 ? -8.026 -18.693 8.182 1.00 53.59 18 ARG B O 1
ATOM 2074 N N . ALA B 1 19 ? -7.375 -18.664 10.339 1.00 55.67 19 ALA B N 1
ATOM 2075 C CA . ALA B 1 19 ? -6.346 -19.672 10.101 1.00 56.11 19 ALA B CA 1
ATOM 2076 C C . ALA B 1 19 ? -6.967 -20.990 9.649 1.00 57.46 19 ALA B C 1
ATOM 2077 O O . ALA B 1 19 ? -6.416 -21.683 8.784 1.00 59.39 19 ALA B O 1
ATOM 2079 N N . GLU B 1 20 ? -8.125 -21.345 10.214 1.00 56.53 20 GLU B N 1
ATOM 2080 C CA . GLU B 1 20 ? -8.813 -22.559 9.787 1.00 58.10 20 GLU B CA 1
ATOM 2081 C C . GLU B 1 20 ? -9.283 -22.441 8.341 1.00 57.74 20 GLU B C 1
ATOM 2082 O O . GLU B 1 20 ? -9.166 -23.399 7.566 1.00 55.69 20 GLU B O 1
ATOM 2088 N N . LEU B 1 21 ? -9.810 -21.273 7.958 1.00 56.66 21 LEU B N 1
ATOM 2089 C CA . LEU B 1 21 ? -10.218 -21.069 6.570 1.00 53.88 21 LEU B CA 1
ATOM 2090 C C . LEU B 1 21 ? -9.032 -21.180 5.622 1.00 50.93 21 LEU B C 1
ATOM 2091 O O . LEU B 1 21 ? -9.163 -21.724 4.521 1.00 55.83 21 LEU B O 1
ATOM 2096 N N . ASP B 1 22 ? -7.865 -20.677 6.031 1.00 51.37 22 ASP B N 1
ATOM 2097 C CA . ASP B 1 22 ? -6.666 -20.813 5.209 1.00 51.88 22 ASP B CA 1
ATOM 2098 C C . ASP B 1 22 ? -6.334 -22.278 4.963 1.00 57.09 22 ASP B C 1
ATOM 2099 O O . ASP B 1 22 ? -6.066 -22.684 3.826 1.00 55.37 22 ASP B O 1
ATOM 2104 N N . ALA B 1 23 ? -6.345 -23.091 6.025 1.00 56.39 23 ALA B N 1
ATOM 2105 C CA . ALA B 1 23 ? -6.026 -24.509 5.881 1.00 51.59 23 ALA B CA 1
ATOM 2106 C C . ALA B 1 23 ? -7.046 -25.218 5.002 1.00 53.48 23 ALA B C 1
ATOM 2107 O O . ALA B 1 23 ? -6.680 -26.027 4.143 1.00 57.35 23 ALA B O 1
ATOM 2109 N N . ARG B 1 24 ? -8.332 -24.927 5.200 1.00 50.78 24 ARG B N 1
ATOM 2110 C CA . ARG B 1 24 ? -9.361 -25.542 4.369 1.00 52.08 24 ARG B CA 1
ATOM 2111 C C . ARG B 1 24 ? -9.181 -25.176 2.899 1.00 56.51 24 ARG B C 1
ATOM 2112 O O . ARG B 1 24 ? -9.369 -26.018 2.013 1.00 57.71 24 ARG B O 1
ATOM 2120 N N . THR B 1 25 ? -8.825 -23.922 2.616 1.00 55.61 25 THR B N 1
ATOM 2121 C CA . THR B 1 25 ? -8.649 -23.530 1.220 1.00 57.13 25 THR B CA 1
ATOM 2122 C C . THR B 1 25 ? -7.372 -24.127 0.635 1.00 54.58 25 THR B C 1
ATOM 2123 O O . THR B 1 25 ? -7.371 -24.584 -0.515 1.00 56.35 25 THR B O 1
ATOM 2127 N N . GLU B 1 26 ? -6.282 -24.162 1.411 1.00 55.61 26 GLU B N 1
ATOM 2128 C CA . GLU B 1 26 ? -5.089 -24.867 0.948 1.00 57.64 26 GLU B CA 1
ATOM 2129 C C . GLU B 1 26 ? -5.391 -26.337 0.665 1.00 59.52 26 GLU B C 1
ATOM 2130 O O . GLU B 1 26 ? -4.750 -26.944 -0.201 1.00 56.74 26 GLU B O 1
ATOM 2136 N N . ARG B 1 27 ? -6.376 -26.918 1.362 1.00 59.64 27 ARG B N 1
ATOM 2137 C CA . ARG B 1 27 ? -6.760 -28.298 1.080 1.00 60.29 27 ARG B CA 1
ATOM 2138 C C . ARG B 1 27 ? -7.557 -28.399 -0.213 1.00 61.51 27 ARG B C 1
ATOM 2139 O O . ARG B 1 27 ? -7.366 -29.344 -0.989 1.00 58.67 27 ARG B O 1
ATOM 2147 N N . GLU B 1 28 ? -8.465 -27.446 -0.457 1.00 58.45 28 GLU B N 1
ATOM 2148 C CA . GLU B 1 28 ? -9.231 -27.460 -1.701 1.00 59.01 28 GLU B CA 1
ATOM 2149 C C . GLU B 1 28 ? -8.319 -27.309 -2.914 1.00 57.25 28 GLU B C 1
ATOM 2150 O O . GLU B 1 28 ? -8.569 -27.908 -3.966 1.00 56.94 28 GLU B O 1
ATOM 2156 N N . ILE B 1 29 ? -7.255 -26.515 -2.786 1.00 55.54 29 ILE B N 1
ATOM 2157 C CA . ILE B 1 29 ? -6.304 -26.368 -3.884 1.00 57.01 29 ILE B CA 1
ATOM 2158 C C . ILE B 1 29 ? -5.553 -27.677 -4.116 1.00 58.85 29 ILE B C 1
ATOM 2159 O O . ILE B 1 29 ? -5.415 -28.133 -5.258 1.00 55.82 29 ILE B O 1
ATOM 2164 N N . ASP B 1 30 ? -5.043 -28.292 -3.038 1.00 58.57 30 ASP B N 1
ATOM 2165 C CA . ASP B 1 30 ? -4.540 -29.664 -3.126 1.00 58.30 30 ASP B CA 1
ATOM 2166 C C . ASP B 1 30 ? -5.542 -30.556 -3.847 1.00 55.08 30 ASP B C 1
ATOM 2167 O O . ASP B 1 30 ? -5.213 -31.230 -4.831 1.00 58.45 30 ASP B O 1
ATOM 2172 N N . ARG B 1 31 ? -6.786 -30.540 -3.371 1.00 56.06 31 ARG B N 1
ATOM 2173 C CA . ARG B 1 31 ? -7.838 -31.416 -3.872 1.00 57.53 31 ARG B CA 1
ATOM 2174 C C . ARG B 1 31 ? -8.171 -31.151 -5.339 1.00 60.41 31 ARG B C 1
ATOM 2175 O O . ARG B 1 31 ? -8.639 -32.056 -6.042 1.00 58.24 31 ARG B O 1
ATOM 2183 N N . ALA B 1 32 ? -7.935 -29.929 -5.820 1.00 56.14 32 ALA B N 1
ATOM 2184 C CA . ALA B 1 32 ? -8.256 -29.553 -7.191 1.00 58.30 32 ALA B CA 1
ATOM 2185 C C . ALA B 1 32 ? -7.158 -29.914 -8.181 1.00 59.53 32 ALA B C 1
ATOM 2186 O O . ALA B 1 32 ? -7.342 -29.707 -9.386 1.00 57.47 32 ALA B O 1
ATOM 2188 N N . ARG B 1 33 ? -6.034 -30.450 -7.702 1.00 57.55 33 ARG B N 1
ATOM 2189 C CA . ARG B 1 33 ? -4.937 -30.931 -8.543 1.00 60.34 33 ARG B CA 1
ATOM 2190 C C . ARG B 1 33 ? -4.217 -29.763 -9.227 1.00 58.01 33 ARG B C 1
ATOM 2191 O O . ARG B 1 33 ? -4.001 -29.766 -10.441 1.00 55.96 33 ARG B O 1
ATOM 2199 N N . LEU B 1 34 ? -3.825 -28.766 -8.427 1.00 53.32 34 LEU B N 1
ATOM 2200 C CA . LEU B 1 34 ? -3.176 -27.554 -8.917 1.00 50.48 34 LEU B CA 1
ATOM 2201 C C . LEU B 1 34 ? -1.727 -27.418 -8.489 1.00 54.59 34 LEU B C 1
ATOM 2202 O O . LEU B 1 34 ? -1.089 -26.417 -8.837 1.00 52.78 34 LEU B O 1
ATOM 2207 N N . ARG B 1 35 ? -1.198 -28.359 -7.714 1.00 56.09 35 ARG B N 1
ATOM 2208 C CA . ARG B 1 35 ? 0.171 -28.206 -7.255 1.00 56.05 35 ARG B CA 1
ATOM 2209 C C . ARG B 1 35 ? 1.141 -28.560 -8.377 1.00 54.43 35 ARG B C 1
ATOM 2210 O O . ARG B 1 35 ? 0.788 -29.234 -9.349 1.00 56.33 35 ARG B O 1
ATOM 2218 N N . ARG B 1 36 ? 2.387 -28.098 -8.218 1.00 54.38 36 ARG B N 1
ATOM 2219 C CA . ARG B 1 36 ? 3.412 -28.291 -9.241 1.00 57.74 36 ARG B CA 1
ATOM 2220 C C . ARG B 1 36 ? 3.508 -29.738 -9.707 1.00 59.05 36 ARG B C 1
ATOM 2221 O O . ARG B 1 36 ? 3.938 -30.001 -10.836 1.00 57.68 36 ARG B O 1
ATOM 2229 N N . ALA B 1 37 ? 3.103 -30.689 -8.864 1.00 59.90 37 ALA B N 1
ATOM 2230 C CA . ALA B 1 37 ? 3.270 -32.102 -9.169 1.00 56.89 37 ALA B CA 1
ATOM 2231 C C . ALA B 1 37 ? 2.022 -32.758 -9.739 1.00 60.49 37 ALA B C 1
ATOM 2232 O O . ALA B 1 37 ? 2.134 -33.813 -10.374 1.00 58.11 37 ALA B O 1
ATOM 2234 N N . ASP B 1 38 ? 0.847 -32.154 -9.552 1.00 57.96 38 ASP B N 1
ATOM 2235 C CA . ASP B 1 38 ? -0.417 -32.825 -9.832 1.00 59.04 38 ASP B CA 1
ATOM 2236 C C . ASP B 1 38 ? -1.073 -32.403 -11.140 1.00 60.52 38 ASP B C 1
ATOM 2237 O O . ASP B 1 38 ? -1.868 -33.176 -11.689 1.00 57.40 38 ASP B O 1
ATOM 2242 N N . ASN B 1 39 ? -0.792 -31.201 -11.641 1.00 59.73 39 ASN B N 1
ATOM 2243 C CA . ASN B 1 39 ? -1.480 -30.678 -12.815 1.00 56.26 39 ASN B CA 1
ATOM 2244 C C . ASN B 1 39 ? -0.688 -30.972 -14.080 1.00 49.68 39 ASN B C 1
ATOM 2245 O O . ASN B 1 39 ? 0.520 -30.716 -14.140 1.00 50.07 39 ASN B O 1
ATOM 2250 N N . GLY B 1 40 ? -1.391 -31.486 -15.094 1.00 50.77 40 GLY B N 1
ATOM 2251 C CA . GLY B 1 40 ? -0.740 -31.917 -16.319 1.00 54.01 40 GLY B CA 1
ATOM 2252 C C . GLY B 1 40 ? -0.047 -30.804 -17.080 1.00 52.82 40 GLY B C 1
ATOM 2253 O O . GLY B 1 40 ? 0.930 -31.052 -17.792 1.00 51.73 40 GLY B O 1
ATOM 2254 N N . PHE B 1 41 ? -0.533 -29.566 -16.953 1.00 50.39 41 PHE B N 1
ATOM 2255 C CA . PHE B 1 41 ? 0.140 -28.467 -17.641 1.00 47.66 41 PHE B CA 1
ATOM 2256 C C . PHE B 1 41 ? 1.576 -28.312 -17.163 1.00 49.26 41 PHE B C 1
ATOM 2257 O O . PHE B 1 41 ? 2.505 -28.242 -17.974 1.00 48.45 41 PHE B O 1
ATOM 2265 N N . PHE B 1 42 ? 1.781 -28.242 -15.843 1.00 49.96 42 PHE B N 1
ATOM 2266 C CA . PHE B 1 42 ? 3.132 -28.018 -15.338 1.00 50.10 42 PHE B CA 1
ATOM 2267 C C . PHE B 1 42 ? 4.055 -29.156 -15.745 1.00 53.46 42 PHE B C 1
ATOM 2268 O O . PHE B 1 42 ? 5.246 -28.940 -16.005 1.00 55.05 42 PHE B O 1
ATOM 2276 N N . ARG B 1 43 ? 3.502 -30.364 -15.826 1.00 49.47 43 ARG B N 1
ATOM 2277 C CA . ARG B 1 43 ? 4.270 -31.549 -16.187 1.00 56.74 43 ARG B CA 1
ATOM 2278 C C . ARG B 1 43 ? 4.656 -31.527 -17.663 1.00 58.23 43 ARG B C 1
ATOM 2279 O O . ARG B 1 43 ? 5.835 -31.679 -18.010 1.00 60.10 43 ARG B O 1
ATOM 2287 N N . SER B 1 44 ? 3.678 -31.297 -18.546 1.00 55.11 44 SER B N 1
ATOM 2288 C CA . SER B 1 44 ?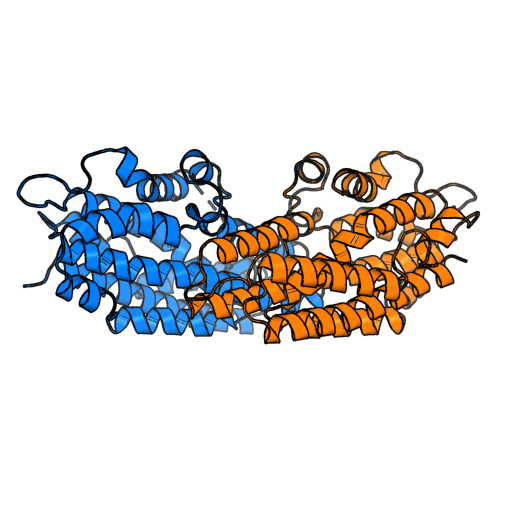 3.964 -31.254 -19.976 1.00 54.82 44 SER B CA 1
ATOM 2289 C C . SER B 1 44 ? 4.909 -30.111 -20.319 1.00 54.67 44 SER B C 1
ATOM 2290 O O . SER B 1 44 ? 5.807 -30.270 -21.153 1.00 54.71 44 SER B O 1
ATOM 2293 N N . ALA B 1 45 ? 4.731 -28.952 -19.681 1.00 51.82 45 ALA B N 1
ATOM 2294 C CA . ALA B 1 45 ? 5.653 -27.844 -19.903 1.00 53.14 45 ALA B CA 1
ATOM 2295 C C . ALA B 1 45 ? 7.095 -28.264 -19.659 1.00 56.52 45 ALA B C 1
ATOM 2296 O O . ALA B 1 45 ? 8.015 -27.753 -20.311 1.00 55.34 45 ALA B O 1
ATOM 2298 N N . ARG B 1 46 ? 7.306 -29.202 -18.735 1.00 57.67 46 ARG B N 1
ATOM 2299 C CA . ARG B 1 46 ? 8.624 -29.723 -18.398 1.00 62.18 46 ARG B CA 1
ATOM 2300 C C . ARG B 1 46 ? 9.031 -30.900 -19.283 1.00 60.80 46 ARG B C 1
ATOM 2301 O O . ARG B 1 46 ? 10.182 -30.970 -19.728 1.00 66.36 46 ARG B O 1
ATOM 2309 N N . ASP B 1 47 ? 8.097 -31.813 -19.567 1.00 58.76 47 ASP B N 1
ATOM 2310 C CA . ASP B 1 47 ? 8.421 -33.058 -20.260 1.00 59.64 47 ASP B CA 1
ATOM 2311 C C . ASP B 1 47 ? 8.628 -32.856 -21.761 1.00 66.23 47 ASP B C 1
ATOM 2312 O O . ASP B 1 47 ? 9.597 -33.375 -22.330 1.00 67.10 47 ASP B O 1
ATOM 2317 N N . VAL B 1 48 ? 7.728 -32.111 -22.419 1.00 62.42 48 VAL B N 1
ATOM 2318 C CA . VAL B 1 48 ? 7.598 -32.188 -23.876 1.00 61.26 48 VAL B CA 1
ATOM 2319 C C . VAL B 1 48 ? 8.871 -31.693 -24.558 1.00 63.56 48 VAL B C 1
ATOM 2320 O O . VAL B 1 48 ? 9.558 -30.778 -24.076 1.00 60.94 48 VAL B O 1
ATOM 2324 N N . GLU B 1 49 ? 9.189 -32.315 -25.699 1.00 64.79 49 GLU B N 1
ATOM 2325 C CA . GLU B 1 49 ? 10.432 -32.038 -26.414 1.00 66.59 49 GLU B CA 1
ATOM 2326 C C .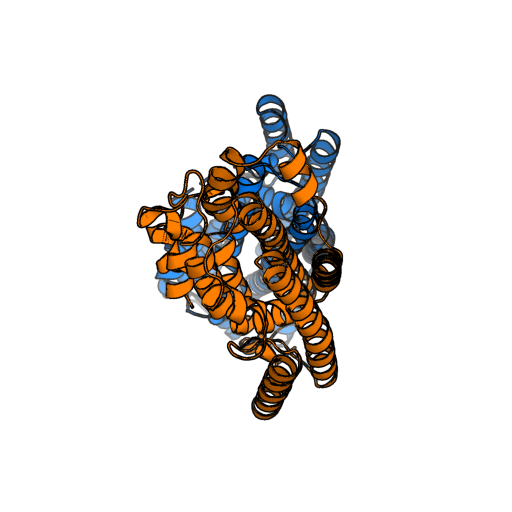 GLU B 1 49 ? 10.371 -30.699 -27.144 1.00 62.25 49 GLU B C 1
ATOM 2327 O O . GLU B 1 49 ? 11.212 -29.820 -26.926 1.00 59.48 49 GLU B O 1
ATOM 2333 N N . SER B 1 50 ? 9.388 -30.533 -28.028 1.00 59.32 50 SER B N 1
ATOM 2334 C CA . SER B 1 50 ? 9.236 -29.300 -28.784 1.00 58.24 50 SER B CA 1
ATOM 2335 C C . SER B 1 50 ? 7.756 -28.967 -28.927 1.00 54.98 50 SER B C 1
ATOM 2336 O O . SER B 1 50 ? 6.879 -29.818 -28.745 1.00 50.45 50 SER B O 1
ATOM 2339 N N . VAL B 1 51 ? 7.490 -27.704 -29.256 1.00 51.55 51 VAL B N 1
ATOM 2340 C CA . VAL B 1 51 ? 6.132 -27.185 -29.363 1.00 51.84 51 VAL B CA 1
ATOM 2341 C C . VAL B 1 51 ? 5.966 -26.545 -30.734 1.00 47.88 51 VAL B C 1
ATOM 2342 O O . VAL B 1 51 ? 6.813 -25.749 -31.159 1.00 45.83 51 VAL B O 1
ATOM 2346 N N . SER B 1 52 ? 4.883 -26.897 -31.422 1.00 44.53 52 SER B N 1
ATOM 2347 C CA . SER B 1 52 ? 4.613 -26.315 -32.724 1.00 45.87 52 SER B CA 1
ATOM 2348 C C . SER B 1 52 ? 4.126 -24.873 -32.567 1.00 45.02 52 SER B C 1
ATOM 2349 O O . SER B 1 52 ? 3.568 -24.505 -31.529 1.00 44.23 52 SER B O 1
ATOM 2352 N N . PRO B 1 53 ? 4.362 -24.024 -33.570 1.00 46.94 53 PRO B N 1
ATOM 2353 C CA . PRO B 1 53 ? 3.864 -22.643 -33.465 1.00 44.28 53 PRO B CA 1
ATOM 2354 C C . PRO B 1 53 ? 2.361 -22.580 -33.281 1.00 41.54 53 PRO B C 1
ATOM 2355 O O . PRO B 1 53 ? 1.870 -21.757 -32.496 1.00 39.08 53 PRO B O 1
ATOM 2359 N N . ALA B 1 54 ? 1.617 -23.444 -33.979 1.00 41.95 54 ALA B N 1
ATOM 2360 C CA . ALA B 1 54 ? 0.163 -23.420 -33.880 1.00 40.43 54 ALA B CA 1
ATOM 2361 C C . ALA B 1 54 ? -0.303 -23.800 -32.481 1.00 39.86 54 ALA B C 1
ATOM 2362 O O . ALA B 1 54 ? -1.247 -23.200 -31.952 1.00 37.00 54 ALA B O 1
ATOM 2364 N N . ASP B 1 55 ? 0.325 -24.815 -31.878 1.00 39.73 55 ASP B N 1
ATOM 2365 C CA . ASP B 1 55 ? -0.040 -25.211 -30.519 1.00 40.37 55 ASP B CA 1
ATOM 2366 C C . ASP B 1 55 ? 0.367 -24.148 -29.509 1.00 37.09 55 ASP B C 1
ATOM 2367 O O . ASP B 1 55 ? -0.418 -23.795 -28.620 1.00 38.65 55 ASP B O 1
ATOM 2372 N N . GLY B 1 56 ? 1.590 -23.631 -29.623 1.00 34.90 56 GLY B N 1
ATOM 2373 C CA . GLY B 1 56 ? 2.006 -22.559 -28.732 1.00 37.53 56 GLY B CA 1
ATOM 2374 C C . GLY B 1 56 ? 1.147 -21.317 -28.886 1.00 37.56 56 GLY B C 1
ATOM 2375 O O . GLY B 1 56 ? 0.793 -20.664 -27.899 1.00 33.92 56 GLY B O 1
ATOM 2376 N N . HIS B 1 57 ? 0.791 -20.982 -30.129 1.00 36.01 57 HIS B N 1
ATOM 2377 C CA . HIS B 1 57 ? -0.030 -19.804 -30.372 1.00 34.18 57 HIS B CA 1
ATOM 2378 C C . HIS B 1 57 ? -1.429 -19.979 -29.792 1.00 33.65 57 HIS B C 1
ATOM 2379 O O . HIS B 1 57 ? -1.979 -19.043 -29.190 1.00 32.96 57 HIS B O 1
ATOM 2386 N N . ALA B 1 58 ? -2.027 -21.164 -29.959 1.00 30.80 58 ALA B N 1
ATOM 2387 C CA . ALA B 1 58 ? -3.375 -21.370 -29.434 1.00 33.46 58 ALA B CA 1
ATOM 2388 C C . ALA B 1 58 ? -3.401 -21.186 -27.920 1.00 35.12 58 ALA B C 1
ATOM 2389 O O . ALA B 1 58 ? -4.291 -20.517 -27.380 1.00 32.46 58 ALA B O 1
ATOM 2391 N N . VAL B 1 59 ? -2.432 -21.785 -27.219 1.00 35.35 59 VAL B N 1
ATOM 2392 C CA . VAL B 1 59 ? -2.388 -21.652 -25.764 1.00 33.09 59 VAL B CA 1
ATOM 2393 C C . VAL B 1 59 ? -2.153 -20.201 -25.380 1.00 31.89 59 VAL B C 1
ATOM 2394 O O . VAL B 1 59 ? -2.704 -19.713 -24.383 1.00 31.84 59 VAL B O 1
ATOM 2398 N N . ALA B 1 60 ? -1.349 -19.478 -26.175 1.00 32.27 60 ALA B N 1
ATOM 2399 C CA . ALA B 1 60 ? -1.091 -18.078 -25.865 1.00 32.60 60 ALA B CA 1
ATOM 2400 C C . ALA B 1 60 ? -2.360 -17.252 -26.003 1.00 32.26 60 ALA B C 1
ATOM 2401 O O . ALA B 1 60 ? -2.613 -16.352 -25.192 1.00 30.11 60 ALA B O 1
ATOM 2403 N N . VAL B 1 61 ? -3.182 -17.552 -27.009 1.00 28.27 61 VAL B N 1
ATOM 2404 C CA . VAL B 1 61 ? -4.440 -16.821 -27.159 1.00 28.62 61 VAL B CA 1
ATOM 2405 C C . VAL B 1 61 ? -5.372 -17.148 -26.005 1.00 29.27 61 VAL B C 1
ATOM 2406 O O . VAL B 1 61 ? -5.999 -16.255 -25.418 1.00 27.35 61 VAL B O 1
ATOM 2410 N N . TRP B 1 62 ? -5.463 -18.431 -25.643 1.00 28.92 62 TRP B N 1
ATOM 2411 C CA . TRP B 1 62 ? -6.320 -18.815 -24.524 1.00 29.05 62 TRP B CA 1
ATOM 2412 C C . TRP B 1 62 ? -5.895 -18.107 -23.250 1.00 28.44 62 TRP B C 1
ATOM 2413 O O . TRP B 1 62 ? -6.739 -17.594 -22.505 1.00 27.88 62 TRP B O 1
ATOM 2424 N N . TRP B 1 63 ? -4.586 -18.059 -22.991 1.00 28.74 63 TRP B N 1
ATOM 2425 C CA . TRP B 1 63 ? -4.098 -17.395 -21.794 1.00 31.89 63 TRP B CA 1
ATOM 2426 C C . TRP B 1 63 ? -4.387 -15.901 -21.840 1.00 30.10 63 TRP B C 1
ATOM 2427 O O . TRP B 1 63 ? -4.788 -15.315 -20.828 1.00 28.53 63 TRP B O 1
ATOM 2438 N N . ARG B 1 64 ? -4.200 -15.270 -23.008 1.00 27.52 64 ARG B N 1
ATOM 2439 C CA . ARG B 1 64 ? -4.520 -13.845 -23.133 1.00 26.56 64 ARG B CA 1
ATOM 2440 C C . ARG B 1 64 ? -5.934 -13.572 -22.660 1.00 26.97 64 ARG B C 1
ATOM 2441 O O . ARG B 1 64 ? -6.179 -12.627 -21.906 1.00 25.16 64 ARG B O 1
ATOM 2449 N N . GLN B 1 65 ? -6.889 -14.395 -23.105 1.00 25.99 65 GLN B N 1
ATOM 2450 C CA . GLN B 1 65 ? -8.282 -14.142 -22.762 1.00 24.43 65 GLN B CA 1
ATOM 2451 C C . GLN B 1 65 ? -8.561 -14.450 -21.298 1.00 26.22 65 GLN B C 1
ATOM 2452 O O . GLN B 1 65 ? -9.383 -13.776 -20.663 1.00 27.29 65 GLN B O 1
ATOM 2458 N N . MET B 1 66 ? -7.912 -15.491 -20.761 1.00 26.20 66 MET B N 1
ATOM 2459 C CA . MET B 1 66 ? -8.090 -15.872 -19.359 1.00 25.18 66 MET B CA 1
ATOM 2460 C C . MET B 1 66 ? -7.535 -14.796 -18.431 1.00 26.92 66 MET B C 1
ATOM 2461 O O . MET B 1 66 ? -8.157 -14.443 -17.417 1.00 26.84 66 MET B O 1
ATOM 2466 N N . THR B 1 67 ? -6.352 -14.272 -18.742 1.00 26.89 67 THR B N 1
ATOM 2467 C CA . THR B 1 67 ? -5.765 -13.292 -17.836 1.00 26.76 67 THR B CA 1
ATOM 2468 C C . THR B 1 67 ? -6.441 -11.923 -17.975 1.00 28.77 67 THR B C 1
ATOM 2469 O O . THR B 1 67 ? -6.544 -11.187 -16.984 1.00 26.23 67 THR B O 1
ATOM 2473 N N . LYS B 1 68 ? -6.908 -11.572 -19.180 1.00 25.54 68 LYS B N 1
ATOM 2474 C CA . LYS B 1 68 ? -7.756 -10.390 -19.344 1.00 24.59 68 LYS B CA 1
ATOM 2475 C C . LYS B 1 68 ? -8.983 -10.484 -18.447 1.00 26.54 68 LYS B C 1
ATOM 2476 O O . LYS B 1 68 ? -9.326 -9.544 -17.713 1.00 25.12 68 LYS B O 1
ATOM 2482 N N . ALA B 1 69 ? -9.664 -11.624 -18.498 1.00 24.97 69 ALA B N 1
ATOM 2483 C CA . ALA B 1 69 ? -10.883 -11.773 -17.729 1.00 25.82 69 ALA B CA 1
ATOM 2484 C C . ALA B 1 69 ? -10.584 -11.820 -16.239 1.00 24.80 69 ALA B C 1
ATOM 2485 O O . ALA B 1 69 ? -11.350 -11.276 -15.437 1.00 26.67 69 ALA B O 1
ATOM 2487 N N . PHE B 1 70 ? -9.482 -12.475 -15.852 1.00 23.96 70 PHE B N 1
ATOM 2488 C CA . PHE B 1 70 ? -9.074 -12.477 -14.446 1.00 26.05 70 PHE B CA 1
ATOM 2489 C C . PHE B 1 70 ? -8.894 -11.056 -13.922 1.00 23.76 70 PHE B C 1
ATOM 2490 O O . PHE B 1 70 ? -9.408 -10.699 -12.854 1.00 23.87 70 PHE B O 1
ATOM 2498 N N . MET B 1 71 ? -8.135 -10.236 -14.644 1.00 23.05 71 MET B N 1
ATOM 2499 C CA . MET B 1 71 ? -7.908 -8.864 -14.193 1.00 24.47 71 MET B CA 1
ATOM 2500 C C . MET B 1 71 ? -9.212 -8.089 -14.055 1.00 24.88 71 MET B C 1
ATOM 2501 O O . MET B 1 71 ? -9.500 -7.494 -13.005 1.00 24.00 71 MET B O 1
ATOM 2506 N N . PHE B 1 72 ? -9.974 -8.008 -15.147 1.00 24.03 72 PHE B N 1
ATOM 2507 C CA . PHE B 1 72 ? -11.176 -7.183 -15.132 1.00 23.81 72 PHE B CA 1
ATOM 2508 C C . PHE B 1 72 ? -12.224 -7.712 -14.153 1.00 26.43 72 PHE B C 1
ATOM 2509 O O . PHE B 1 72 ? -12.881 -6.920 -13.461 1.00 23.69 72 PHE B O 1
ATOM 2517 N N . THR B 1 73 ? -12.433 -9.042 -14.091 1.00 24.23 73 THR B N 1
ATOM 2518 C CA . THR B 1 73 ? -13.457 -9.518 -13.160 1.00 21.72 73 THR B CA 1
ATOM 2519 C C . THR B 1 73 ? -12.994 -9.448 -11.712 1.00 25.12 73 THR B C 1
ATOM 2520 O O . THR B 1 73 ? -13.833 -9.359 -10.807 1.00 26.54 73 THR B O 1
ATOM 2524 N N . THR B 1 74 ? -11.688 -9.504 -11.455 1.00 25.32 74 THR B N 1
ATOM 2525 C CA . THR B 1 74 ? -11.248 -9.296 -10.079 1.00 24.01 74 THR B CA 1
ATOM 2526 C C . THR B 1 74 ? -11.450 -7.841 -9.669 1.00 27.72 74 THR B C 1
ATOM 2527 O O . THR B 1 74 ? -11.945 -7.563 -8.567 1.00 24.29 74 THR B O 1
ATOM 2531 N N . LEU B 1 75 ? -11.112 -6.900 -10.559 1.00 25.34 75 LEU B N 1
ATOM 2532 C CA . LEU B 1 75 ? -11.421 -5.492 -10.303 1.00 24.83 75 LEU B CA 1
ATOM 2533 C C . LEU B 1 75 ? -12.924 -5.278 -10.106 1.00 23.90 75 LEU B C 1
ATOM 2534 O O . LEU B 1 75 ? -13.336 -4.527 -9.218 1.00 27.87 75 LEU B O 1
ATOM 2539 N N . ALA B 1 76 ? -13.759 -5.925 -10.924 1.00 25.61 76 ALA B N 1
ATOM 2540 C CA . ALA B 1 76 ? -15.205 -5.793 -10.741 1.00 24.42 76 ALA B CA 1
ATOM 2541 C C . ALA B 1 76 ? -15.626 -6.324 -9.381 1.00 25.11 76 ALA B C 1
ATOM 2542 O O . ALA B 1 76 ? -16.453 -5.710 -8.696 1.00 26.86 76 ALA B O 1
ATOM 2544 N N . GLY B 1 77 ? -15.063 -7.461 -8.970 1.00 27.57 77 GLY B N 1
ATOM 2545 C CA . GLY B 1 77 ? -15.363 -7.979 -7.636 1.00 27.54 77 GLY B CA 1
ATOM 2546 C C . GLY B 1 77 ? -14.963 -7.015 -6.533 1.00 28.55 77 GLY B C 1
ATOM 2547 O O . GLY B 1 77 ? -15.705 -6.815 -5.566 1.00 29.19 77 GLY B O 1
ATOM 2548 N N . LEU B 1 78 ? -13.782 -6.409 -6.649 1.00 24.98 78 LEU B N 1
ATOM 2549 C CA . LEU B 1 78 ? -13.422 -5.386 -5.672 1.00 27.27 78 LEU B CA 1
ATOM 2550 C C . LEU B 1 78 ? -14.438 -4.257 -5.678 1.00 25.74 78 LEU B C 1
ATOM 2551 O O . LEU B 1 78 ? -14.789 -3.726 -4.619 1.00 26.62 78 LEU B O 1
ATOM 2556 N N . GLY B 1 79 ? -14.932 -3.875 -6.861 1.00 22.65 79 GLY B N 1
ATOM 2557 C CA . GLY B 1 79 ? -15.949 -2.829 -6.911 1.00 24.34 79 GLY B CA 1
ATOM 2558 C C . GLY B 1 79 ? -17.253 -3.236 -6.243 1.00 27.79 79 GLY B C 1
ATOM 2559 O O . GLY B 1 79 ? -17.923 -2.416 -5.597 1.00 25.87 79 GLY B O 1
ATOM 2560 N N . ALA B 1 80 ? -17.641 -4.502 -6.395 1.00 28.77 80 ALA B N 1
ATOM 2561 C CA . ALA B 1 80 ? -18.828 -4.999 -5.699 1.00 29.80 80 ALA B CA 1
ATOM 2562 C C . ALA B 1 80 ? -18.685 -4.844 -4.188 1.00 29.12 80 ALA B C 1
ATOM 2563 O O . ALA B 1 80 ? -19.628 -4.425 -3.504 1.00 32.94 80 ALA B O 1
ATOM 2565 N N . LEU B 1 81 ? -17.514 -5.186 -3.653 1.00 28.87 81 LEU B N 1
ATOM 2566 C CA . LEU B 1 81 ? -17.235 -4.989 -2.233 1.00 29.57 81 LEU B CA 1
ATOM 2567 C C . LEU B 1 81 ? -17.229 -3.507 -1.870 1.00 33.76 81 LEU B C 1
ATOM 2568 O O . LEU B 1 81 ? -17.758 -3.113 -0.819 1.00 29.68 81 LEU B O 1
ATOM 2573 N N . ALA B 1 82 ? -16.616 -2.671 -2.719 1.00 27.59 82 ALA B N 1
ATOM 2574 C CA . ALA B 1 82 ? -16.612 -1.223 -2.465 1.00 27.58 82 ALA B CA 1
ATOM 2575 C C . ALA B 1 82 ? -18.028 -0.688 -2.302 1.00 30.10 82 ALA B C 1
ATOM 2576 O O . ALA B 1 82 ? -18.291 0.172 -1.449 1.00 31.08 82 ALA B O 1
ATOM 2578 N N . ARG B 1 83 ? -18.950 -1.176 -3.129 1.00 28.75 83 ARG B N 1
ATOM 2579 C CA . ARG B 1 83 ? -20.332 -0.715 -3.060 1.00 34.44 83 ARG B CA 1
ATOM 2580 C C . ARG B 1 83 ? -20.924 -1.010 -1.690 1.00 36.35 83 ARG B C 1
ATOM 2581 O O . ARG B 1 83 ? -21.674 -0.195 -1.134 1.00 39.45 83 ARG B O 1
ATOM 2589 N N . ASP B 1 84 ? -20.582 -2.170 -1.126 1.00 33.68 84 ASP B N 1
ATOM 2590 C CA . ASP B 1 84 ? -21.034 -2.522 0.216 1.00 39.20 84 ASP B CA 1
ATOM 2591 C C . ASP B 1 84 ? -20.381 -1.637 1.271 1.00 37.06 84 ASP B C 1
ATOM 2592 O O . ASP B 1 84 ? -21.059 -1.146 2.183 1.00 36.34 84 ASP B O 1
ATOM 2597 N N . TYR B 1 85 ? -19.061 -1.423 1.169 1.00 32.60 85 TYR B N 1
ATOM 2598 C CA . TYR B 1 85 ? -18.384 -0.639 2.199 1.00 31.13 85 TYR B CA 1
ATOM 2599 C C . TYR B 1 85 ? -18.810 0.821 2.155 1.00 33.02 85 TYR B C 1
ATOM 2600 O O . TYR B 1 85 ? -18.556 1.563 3.118 1.00 33.85 85 TYR B O 1
ATOM 2609 N N . ALA B 1 86 ? -19.399 1.273 1.044 1.00 30.38 86 ALA B N 1
ATOM 2610 C CA . ALA B 1 86 ? -19.943 2.623 1.031 1.00 34.43 86 ALA B CA 1
ATOM 2611 C C . ALA B 1 86 ? -21.117 2.745 1.996 1.00 36.84 86 ALA B C 1
ATOM 2612 O O . ALA B 1 86 ? -21.406 3.840 2.484 1.00 39.32 86 ALA B O 1
ATOM 2614 N N . ARG B 1 87 ? -21.801 1.640 2.282 1.00 44.20 87 ARG B N 1
ATOM 2615 C CA . ARG B 1 87 ? -23.008 1.659 3.103 1.00 46.92 87 ARG B CA 1
ATOM 2616 C C . ARG B 1 87 ? -22.815 1.038 4.483 1.00 48.17 87 ARG B C 1
ATOM 2617 O O . ARG B 1 87 ? -23.795 0.883 5.219 1.00 52.36 87 ARG B O 1
ATOM 2625 N N . ARG B 1 88 ? -21.594 0.657 4.849 1.00 40.98 88 ARG B N 1
ATOM 2626 C CA . ARG B 1 88 ? -21.316 0.123 6.175 1.00 44.28 88 ARG B CA 1
ATOM 2627 C C . ARG B 1 88 ? -20.041 0.764 6.698 1.00 45.53 88 ARG B C 1
ATOM 2628 O O . ARG B 1 88 ? -19.367 1.519 5.992 1.00 39.16 88 ARG B O 1
ATOM 2636 N N . ASP B 1 89 ? -19.699 0.466 7.945 1.00 41.28 89 ASP B N 1
ATOM 2637 C CA . ASP B 1 89 ? -18.458 0.982 8.513 1.00 45.59 89 ASP B CA 1
ATOM 2638 C C . ASP B 1 89 ? -17.510 -0.186 8.745 1.00 42.62 89 ASP B C 1
ATOM 2639 O O . ASP B 1 89 ? -17.476 -0.782 9.824 1.00 42.30 89 ASP B O 1
ATOM 2644 N N . ALA B 1 90 ? -16.719 -0.489 7.722 1.00 40.27 90 ALA B N 1
ATOM 2645 C CA . ALA B 1 90 ? -15.680 -1.503 7.839 1.00 36.14 90 ALA B CA 1
ATOM 2646 C C . ALA B 1 90 ? -14.598 -1.050 8.806 1.00 37.11 90 ALA B C 1
ATOM 2647 O O . ALA B 1 90 ? -14.163 0.106 8.776 1.00 32.84 90 ALA B O 1
ATOM 2649 N N . ASP B 1 91 ? -14.143 -1.966 9.662 1.00 35.66 91 ASP B N 1
ATOM 2650 C CA . ASP B 1 91 ? -13.098 -1.569 10.596 1.00 34.91 91 ASP B CA 1
ATOM 2651 C C . ASP B 1 91 ? -11.738 -1.555 9.900 1.00 34.21 91 ASP B C 1
ATOM 2652 O O . ASP B 1 91 ? -11.593 -1.950 8.736 1.00 34.37 91 ASP B O 1
ATOM 2657 N N . ARG B 1 92 ? -10.722 -1.082 10.619 1.00 33.13 92 ARG B N 1
ATOM 2658 C CA . ARG B 1 92 ? -9.449 -0.828 9.952 1.00 35.11 92 ARG B CA 1
ATOM 2659 C C . ARG B 1 92 ? -8.760 -2.114 9.513 1.00 35.44 92 ARG B C 1
ATOM 2660 O O . ARG B 1 92 ? -8.056 -2.119 8.494 1.00 33.47 92 ARG B O 1
ATOM 2668 N N . GLU B 1 93 ? -8.969 -3.220 10.232 1.00 34.67 93 GLU B N 1
ATOM 2669 C CA . GLU B 1 93 ? -8.388 -4.479 9.769 1.00 35.64 93 GLU B CA 1
ATOM 2670 C C . GLU B 1 93 ? -9.016 -4.923 8.442 1.00 33.05 93 GLU B C 1
ATOM 2671 O O . GLU B 1 93 ? -8.311 -5.428 7.555 1.00 33.03 93 GLU B O 1
ATOM 2677 N N . LEU B 1 94 ? -10.329 -4.721 8.269 1.00 35.52 94 LEU B N 1
ATOM 2678 C CA . LEU B 1 94 ? -10.952 -4.999 6.974 1.00 33.07 94 LEU B CA 1
ATOM 2679 C C . LEU B 1 94 ? -10.416 -4.062 5.902 1.00 31.65 94 LEU B C 1
ATOM 2680 O O . LEU B 1 94 ? -10.150 -4.476 4.765 1.00 30.96 94 LEU B O 1
ATOM 2685 N N . LEU B 1 95 ? -10.266 -2.785 6.246 1.00 27.74 95 LEU B N 1
ATOM 2686 C CA . LEU B 1 95 ? -9.789 -1.801 5.274 1.00 28.12 95 LEU B CA 1
ATOM 2687 C C . LEU B 1 95 ? -8.383 -2.140 4.793 1.00 28.05 95 LEU B C 1
ATOM 2688 O O . LEU B 1 95 ? -8.046 -1.950 3.614 1.00 28.99 95 LEU B O 1
ATOM 2693 N N . GLY B 1 96 ? -7.540 -2.644 5.697 1.00 27.55 96 GLY B N 1
ATOM 2694 C CA . GLY B 1 96 ? -6.211 -3.066 5.293 1.00 31.90 96 GLY B CA 1
ATOM 2695 C C . GLY B 1 96 ? -6.240 -4.179 4.260 1.00 31.27 96 GLY B C 1
ATOM 2696 O O . GLY B 1 96 ? -5.494 -4.146 3.281 1.00 31.08 96 GLY B O 1
ATOM 2697 N N . ALA B 1 97 ? -7.101 -5.186 4.467 1.00 29.22 97 ALA B N 1
ATOM 2698 C CA . ALA B 1 97 ? -7.234 -6.258 3.478 1.00 32.29 97 ALA B CA 1
ATOM 2699 C C . ALA B 1 97 ? -7.801 -5.740 2.158 1.00 30.35 97 ALA B C 1
ATOM 2700 O O . ALA B 1 97 ? -7.406 -6.198 1.078 1.00 29.25 97 ALA B O 1
ATOM 2702 N N . PHE B 1 98 ? -8.744 -4.803 2.227 1.00 27.68 98 PHE B N 1
ATOM 2703 C CA . PHE B 1 98 ? -9.268 -4.169 1.020 1.00 26.68 98 PHE B CA 1
ATOM 2704 C C . PHE B 1 98 ? -8.150 -3.476 0.243 1.00 28.40 98 PHE B C 1
ATOM 2705 O O . PHE B 1 98 ? -8.064 -3.590 -0.987 1.00 25.36 98 PHE B O 1
ATOM 2713 N N . GLN B 1 99 ? -7.277 -2.749 0.949 1.00 29.38 99 GLN B N 1
ATOM 2714 C CA . GLN B 1 99 ? -6.141 -2.104 0.293 1.00 27.02 99 GLN B CA 1
ATOM 2715 C C . GLN B 1 99 ? -5.251 -3.120 -0.403 1.00 27.49 99 GLN B C 1
ATOM 2716 O O . GLN B 1 99 ? -4.728 -2.856 -1.488 1.00 28.03 99 GLN B O 1
ATOM 2722 N N . THR B 1 100 ? -5.010 -4.268 0.241 1.00 29.16 100 THR B N 1
ATOM 2723 C CA . THR B 1 100 ? -4.177 -5.296 -0.378 1.00 27.95 100 THR B CA 1
ATOM 2724 C C . THR B 1 100 ? -4.717 -5.715 -1.737 1.00 26.26 100 THR B C 1
ATOM 2725 O O . THR B 1 100 ? -3.956 -5.822 -2.708 1.00 29.11 100 THR B O 1
ATOM 2729 N N . VAL B 1 101 ? -6.028 -5.961 -1.828 1.00 27.61 101 VAL B N 1
ATOM 2730 C CA . VAL B 1 101 ? -6.622 -6.331 -3.114 1.00 30.03 101 VAL B CA 1
ATOM 2731 C C . VAL B 1 101 ? -6.347 -5.244 -4.152 1.00 29.50 101 VAL B C 1
ATOM 2732 O O . VAL B 1 101 ? -5.915 -5.525 -5.278 1.00 28.45 101 VAL B O 1
ATOM 2736 N N . TYR B 1 102 ? -6.580 -3.981 -3.785 1.00 26.67 102 TYR B N 1
ATOM 2737 C CA . TYR B 1 102 ? -6.334 -2.892 -4.730 1.00 26.10 102 TYR B CA 1
ATOM 2738 C C . TYR B 1 102 ? -4.890 -2.905 -5.207 1.00 27.03 102 TYR B C 1
ATOM 2739 O O . TYR B 1 102 ? -4.614 -2.719 -6.401 1.00 29.82 102 TYR B O 1
ATOM 2748 N N . GLN B 1 103 ? -3.953 -3.120 -4.280 1.00 27.73 103 GLN B N 1
ATOM 2749 C CA . GLN B 1 103 ? -2.529 -3.107 -4.602 1.00 28.85 103 GLN B CA 1
ATOM 2750 C C . GLN B 1 103 ? -2.163 -4.269 -5.522 1.00 31.36 103 GLN B C 1
ATOM 2751 O O . GLN B 1 103 ? -1.421 -4.096 -6.500 1.00 30.68 103 GLN B O 1
ATOM 2757 N N . VAL B 1 104 ? -2.687 -5.462 -5.227 1.00 29.23 104 VAL B N 1
ATOM 2758 C CA . VAL B 1 104 ? -2.346 -6.649 -6.009 1.00 31.97 104 VAL B CA 1
ATOM 2759 C C . VAL B 1 104 ? -2.867 -6.528 -7.440 1.00 32.42 104 VAL B C 1
ATOM 2760 O O . VAL B 1 104 ? -2.134 -6.797 -8.400 1.00 34.54 104 VAL B O 1
ATOM 2764 N N . ILE B 1 105 ? -4.131 -6.105 -7.613 1.00 30.12 105 ILE B N 1
ATOM 2765 C CA . ILE B 1 105 ? -4.644 -5.812 -8.959 1.00 31.38 105 ILE B CA 1
ATOM 2766 C C . ILE B 1 105 ? -3.770 -4.823 -9.705 1.00 34.10 105 ILE B C 1
ATOM 2767 O O . ILE B 1 105 ? -3.691 -4.863 -10.941 1.00 34.79 105 ILE B O 1
ATOM 2772 N N . GLY B 1 106 ? -3.109 -3.911 -8.986 1.00 32.37 106 GLY B N 1
ATOM 2773 C CA . GLY B 1 106 ? -2.293 -2.907 -9.644 1.00 32.37 106 GLY B CA 1
ATOM 2774 C C . GLY B 1 106 ? -1.063 -3.452 -10.329 1.00 35.57 106 GLY B C 1
ATOM 2775 O O . GLY B 1 106 ? -0.463 -2.753 -11.156 1.00 36.99 106 GLY B O 1
ATOM 2776 N N . ASP B 1 107 ? -0.652 -4.671 -9.988 1.00 35.33 107 ASP B N 1
ATOM 2777 C CA . ASP B 1 107 ? 0.405 -5.309 -10.761 1.00 36.48 107 ASP B CA 1
ATOM 2778 C C . ASP B 1 107 ? -0.055 -5.531 -12.194 1.00 36.08 107 ASP B C 1
ATOM 2779 O O . ASP B 1 107 ? 0.626 -5.144 -13.150 1.00 35.37 107 ASP B O 1
ATOM 2784 N N . ASP B 1 108 ? -1.244 -6.113 -12.355 1.00 30.95 108 ASP B N 1
ATOM 2785 C CA . ASP B 1 108 ? -1.710 -6.477 -13.691 1.00 32.11 108 ASP B CA 1
ATOM 2786 C C . ASP B 1 108 ? -2.177 -5.268 -14.487 1.00 33.09 108 ASP B C 1
ATOM 2787 O O . ASP B 1 108 ? -2.029 -5.239 -15.719 1.00 33.47 108 ASP B O 1
ATOM 2792 N N . LEU B 1 109 ? -2.757 -4.273 -13.815 1.00 29.60 109 LEU B N 1
ATOM 2793 C CA . LEU B 1 109 ? -3.305 -3.127 -14.521 1.00 29.82 109 LEU B CA 1
ATOM 2794 C C . LEU B 1 109 ? -2.292 -2.007 -14.702 1.00 31.28 109 LEU B C 1
ATOM 2795 O O . LEU B 1 109 ? -2.374 -1.262 -15.681 1.00 31.38 109 LEU B O 1
ATOM 2800 N N . ASP B 1 110 ? -1.318 -1.883 -13.805 1.00 34.58 110 ASP B N 1
ATOM 2801 C CA . ASP B 1 110 ? -0.446 -0.716 -13.836 1.00 31.29 110 ASP B CA 1
ATOM 2802 C C . ASP B 1 110 ? 0.997 -1.013 -13.446 1.00 38.93 110 ASP B C 1
ATOM 2803 O O . ASP B 1 110 ? 1.756 -0.063 -13.205 1.00 39.27 110 ASP B O 1
ATOM 2808 N N . ASN B 1 111 ? 1.392 -2.283 -13.343 1.00 34.65 111 ASN B N 1
ATOM 2809 C CA . ASN B 1 111 ? 2.783 -2.653 -13.067 1.00 42.34 111 ASN B CA 1
ATOM 2810 C C . ASN B 1 111 ? 3.317 -1.972 -11.808 1.00 45.82 111 ASN B C 1
ATOM 2811 O O . ASN B 1 111 ? 4.391 -1.363 -11.810 1.00 46.94 111 ASN B O 1
ATOM 2816 N N . ALA B 1 112 ? 2.558 -2.095 -10.719 1.00 45.21 112 ALA B N 1
ATOM 2817 C CA . ALA B 1 112 ? 2.896 -1.392 -9.486 1.00 48.47 112 ALA B CA 1
ATOM 2818 C C . ALA B 1 112 ? 4.264 -1.820 -8.959 1.00 52.02 112 ALA B C 1
ATOM 2819 O O . ALA B 1 112 ? 5.170 -0.991 -8.797 1.00 59.57 112 ALA B O 1
ATOM 2821 N N . ALA B 1 113 ? 4.403 -3.108 -8.673 1.00 55.16 113 ALA B N 1
ATOM 2822 C CA . ALA B 1 113 ? 5.653 -3.644 -8.088 1.00 56.09 113 ALA B CA 1
ATOM 2823 C C . ALA B 1 113 ? 6.877 -3.291 -8.933 1.00 61.40 113 ALA B C 1
ATOM 2824 O O . ALA B 1 113 ? 6.796 -3.378 -10.166 1.00 58.64 113 ALA B O 1
ATOM 2826 N N . PRO B 1 114 ? 8.018 -2.919 -8.303 1.00 63.02 114 PRO B N 1
ATOM 2827 C CA . PRO B 1 114 ? 9.242 -2.573 -9.033 1.00 61.11 114 PRO B CA 1
ATOM 2828 C C . PRO B 1 114 ? 9.718 -3.650 -10.018 1.00 54.95 114 PRO B C 1
ATOM 2829 O O . PRO B 1 114 ? 10.317 -3.289 -10.999 1.00 57.71 114 PRO B O 1
ATOM 2833 N N . GLU B 1 115 ? 9.450 -4.917 -9.740 1.00 54.15 115 GLU B N 1
ATOM 2834 C CA . GLU B 1 115 ? 9.798 -5.974 -10.687 1.00 58.19 115 GLU B CA 1
ATOM 2835 C C . GLU B 1 115 ? 9.169 -5.725 -12.052 1.00 58.11 115 GLU B C 1
ATOM 2836 O O . GLU B 1 115 ? 9.690 -6.196 -13.072 1.00 50.48 115 GLU B O 1
ATOM 2842 N N . PHE B 1 116 ? 8.054 -4.992 -12.091 1.00 55.10 116 PHE B N 1
ATOM 2843 C CA . PHE B 1 116 ? 7.320 -4.737 -13.325 1.00 48.95 116 PHE B CA 1
ATOM 2844 C C . PHE B 1 116 ? 7.607 -3.358 -13.901 1.00 51.18 116 PHE B C 1
ATOM 2845 O O . PHE B 1 116 ? 7.876 -3.235 -15.099 1.00 51.26 116 PHE B O 1
ATOM 2853 N N . SER B 1 117 ? 7.554 -2.314 -13.069 1.00 48.88 117 SER B N 1
ATOM 2854 C CA . SER B 1 117 ? 7.713 -0.952 -13.572 1.00 54.93 117 SER B CA 1
ATOM 2855 C C . SER B 1 117 ? 9.048 -0.736 -14.272 1.00 56.00 117 SER B C 1
ATOM 2856 O O . SER B 1 117 ? 9.153 0.156 -15.125 1.00 60.33 117 SER B O 1
ATOM 2859 N N . ALA B 1 118 ? 10.063 -1.534 -13.945 1.00 55.37 118 ALA B N 1
ATOM 2860 C CA . ALA B 1 118 ? 11.376 -1.330 -14.546 1.00 58.18 118 ALA B CA 1
ATOM 2861 C C . ALA B 1 118 ? 11.414 -1.791 -15.992 1.00 59.79 118 ALA B C 1
ATOM 2862 O O . ALA B 1 118 ? 12.198 -1.259 -16.788 1.00 56.83 118 ALA B O 1
ATOM 2864 N N . VAL B 1 119 ? 10.577 -2.767 -16.350 1.00 57.40 119 VAL B N 1
ATOM 2865 C CA . VAL B 1 119 ? 10.738 -3.499 -17.601 1.00 57.55 119 VAL B CA 1
ATOM 2866 C C . VAL B 1 119 ? 9.481 -3.418 -18.461 1.00 53.58 119 VAL B C 1
ATOM 2867 O O . VAL B 1 119 ? 9.556 -3.522 -19.690 1.00 47.93 119 VAL B O 1
ATOM 2871 N N . ALA B 1 120 ? 8.325 -3.223 -17.833 1.00 51.54 120 ALA B N 1
ATOM 2872 C CA . ALA B 1 120 ? 7.082 -3.290 -18.580 1.00 46.22 120 ALA B CA 1
ATOM 2873 C C . ALA B 1 120 ? 6.943 -2.079 -19.499 1.00 46.22 120 ALA B C 1
ATOM 2874 O O . ALA B 1 120 ? 7.426 -0.987 -19.180 1.00 49.92 120 ALA B O 1
ATOM 2876 N N . PRO B 1 121 ? 6.315 -2.251 -20.662 1.00 40.21 121 PRO B N 1
ATOM 2877 C CA . PRO B 1 121 ? 5.920 -1.081 -21.444 1.00 41.66 121 PRO B CA 1
ATOM 2878 C C . PRO B 1 121 ? 5.094 -0.163 -20.554 1.00 43.66 121 PRO B C 1
ATOM 2879 O O . PRO B 1 121 ? 4.385 -0.615 -19.654 1.00 43.91 121 PRO B O 1
ATOM 2883 N N . THR B 1 122 ? 5.227 1.135 -20.761 1.00 44.97 122 THR B N 1
ATOM 2884 C CA . THR B 1 122 ? 4.444 2.031 -19.926 1.00 49.03 122 THR B CA 1
ATOM 2885 C C . THR B 1 122 ? 3.045 2.205 -20.514 1.00 42.70 122 THR B C 1
ATOM 2886 O O . THR B 1 122 ? 2.769 1.832 -21.657 1.00 43.08 122 THR B O 1
ATOM 2890 N N . GLY B 1 123 ? 2.148 2.758 -19.707 1.00 39.95 123 GLY B N 1
ATOM 2891 C CA . GLY B 1 123 ? 0.794 2.987 -20.149 1.00 38.94 123 GLY B CA 1
ATOM 2892 C C . GLY B 1 123 ? 0.077 1.692 -20.478 1.00 35.31 123 GLY B C 1
ATOM 2893 O O . GLY B 1 123 ? 0.443 0.614 -19.998 1.00 33.49 123 GLY B O 1
ATOM 2894 N N . PRO B 1 124 ? -0.952 1.778 -21.328 1.00 36.48 124 PRO B N 1
ATOM 2895 C CA . PRO B 1 124 ? -1.803 0.596 -21.585 1.00 36.31 124 PRO B CA 1
ATOM 2896 C C . PRO B 1 124 ? -1.050 -0.568 -22.186 1.00 35.11 124 PRO B C 1
ATOM 2897 O O . PRO B 1 124 ? -1.437 -1.728 -21.972 1.00 31.47 124 PRO B O 1
ATOM 2901 N N . ALA B 1 125 ? 0.033 -0.296 -22.921 1.00 34.75 125 ALA B N 1
ATOM 2902 C CA . ALA B 1 125 ? 0.846 -1.369 -23.480 1.00 34.21 125 ALA B CA 1
ATOM 2903 C C . ALA B 1 125 ? 1.407 -2.285 -22.402 1.00 34.74 125 ALA B C 1
ATOM 2904 O O . ALA B 1 125 ? 1.772 -3.428 -22.699 1.00 35.49 125 ALA B O 1
ATOM 2906 N N . GLY B 1 126 ? 1.476 -1.818 -21.153 1.00 34.83 126 GLY B N 1
ATOM 2907 C CA . GLY B 1 126 ? 1.996 -2.618 -20.068 1.00 34.45 126 GLY B CA 1
ATOM 2908 C C . GLY B 1 126 ? 0.972 -3.442 -19.320 1.00 35.58 126 GLY B C 1
ATOM 2909 O O . GLY B 1 126 ? 1.348 -4.277 -18.491 1.00 32.00 126 GLY B O 1
ATOM 2910 N N . ILE B 1 127 ? -0.321 -3.221 -19.578 1.00 30.71 127 ILE B N 1
ATOM 2911 C CA . ILE B 1 127 ? -1.340 -4.058 -18.951 1.00 30.71 127 ILE B CA 1
ATOM 2912 C C . ILE B 1 127 ? -1.036 -5.503 -19.299 1.00 29.09 127 ILE B C 1
ATOM 2913 O O . ILE B 1 127 ? -0.720 -5.823 -20.449 1.00 30.49 127 ILE B O 1
ATOM 2918 N N . HIS B 1 128 ? -1.114 -6.391 -18.310 1.00 27.63 128 HIS B N 1
ATOM 2919 C CA . HIS B 1 128 ? -0.461 -7.685 -18.488 1.00 29.48 128 HIS B CA 1
ATOM 2920 C C . HIS B 1 128 ? -1.055 -8.525 -19.616 1.00 28.03 128 HIS B C 1
ATOM 2921 O O . HIS B 1 128 ? -0.295 -9.203 -20.316 1.00 29.76 128 HIS B O 1
ATOM 2928 N N . TYR B 1 129 ? -2.372 -8.478 -19.864 1.00 27.79 129 TYR B N 1
ATOM 2929 C CA . TYR B 1 129 ? -2.839 -9.241 -21.024 1.00 27.26 129 TYR B CA 1
ATOM 2930 C C . TYR B 1 129 ? -2.394 -8.602 -22.335 1.00 26.18 129 TYR B C 1
ATOM 2931 O O . TYR B 1 129 ? -2.190 -9.317 -23.323 1.00 27.04 129 TYR B O 1
ATOM 2940 N N . VAL B 1 130 ? -2.214 -7.278 -22.360 1.00 26.70 130 VAL B N 1
ATOM 2941 C CA . VAL B 1 130 ? -1.764 -6.603 -23.577 1.00 27.35 130 VAL B CA 1
ATOM 2942 C C . VAL B 1 130 ? -0.279 -6.865 -23.807 1.00 31.20 130 VAL B C 1
ATOM 2943 O O . VAL B 1 130 ? 0.164 -7.143 -24.930 1.00 30.87 130 VAL B O 1
ATOM 2947 N N . TRP B 1 131 ? 0.513 -6.761 -22.745 1.00 29.82 131 TRP B N 1
ATOM 2948 C CA . TRP B 1 131 ? 1.946 -7.044 -22.824 1.00 30.15 131 TRP B CA 1
ATOM 2949 C C . TRP B 1 131 ? 2.199 -8.482 -23.278 1.00 31.36 131 TRP B C 1
ATOM 2950 O O . TRP B 1 131 ? 3.106 -8.743 -24.081 1.00 35.51 131 TRP B O 1
ATOM 2961 N N . TRP B 1 132 ? 1.378 -9.420 -22.802 1.00 29.46 132 TRP B N 1
ATOM 2962 C CA . TRP B 1 132 ? 1.434 -10.807 -23.260 1.00 30.81 132 TRP B CA 1
ATOM 2963 C C . TRP B 1 132 ? 1.081 -10.924 -24.739 1.00 33.82 132 TRP B C 1
ATOM 2964 O O . TRP B 1 132 ? 1.736 -11.657 -25.493 1.00 32.76 132 TRP B O 1
ATOM 2975 N N . ASP B 1 133 ? 0.003 -10.247 -25.150 1.00 29.58 133 ASP B N 1
ATOM 2976 C CA . ASP B 1 133 ? -0.417 -10.238 -26.553 1.00 31.48 133 ASP B CA 1
ATOM 2977 C C . ASP B 1 133 ? 0.702 -9.726 -27.453 1.00 32.21 133 ASP B C 1
ATOM 2978 O O . ASP B 1 133 ? 0.986 -10.302 -28.510 1.00 32.70 133 ASP B O 1
ATOM 2983 N N . ASP B 1 134 ? 1.337 -8.625 -27.053 1.00 30.73 134 ASP B N 1
ATOM 2984 C CA . ASP B 1 134 ? 2.341 -7.994 -27.901 1.00 35.31 134 ASP B CA 1
ATOM 2985 C C . ASP B 1 134 ? 3.622 -8.818 -27.971 1.00 37.77 134 ASP B C 1
ATOM 2986 O O . ASP B 1 134 ? 4.276 -8.860 -29.017 1.00 39.35 134 ASP B O 1
ATOM 2991 N N . THR B 1 135 ? 4.006 -9.486 -26.883 1.00 34.68 135 THR B N 1
ATOM 2992 C CA . THR B 1 135 ? 5.330 -10.091 -26.853 1.00 35.46 135 THR B CA 1
A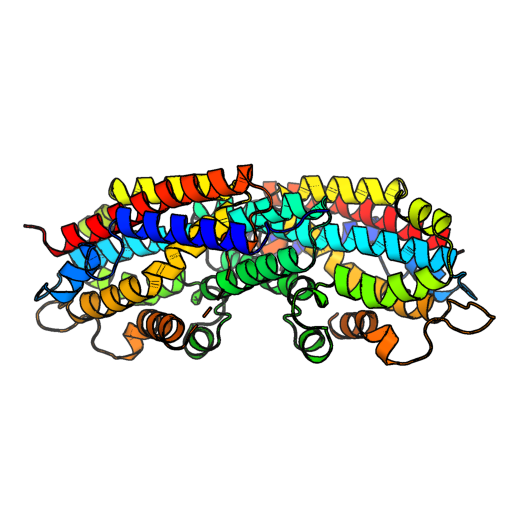TOM 2993 C C . THR B 1 135 ? 5.337 -11.602 -26.987 1.00 37.84 135 THR B C 1
ATOM 2994 O O . THR B 1 135 ? 6.394 -12.165 -27.279 1.00 36.34 135 THR B O 1
ATOM 2998 N N . ILE B 1 136 ? 4.205 -12.281 -26.802 1.00 34.60 136 ILE B N 1
ATOM 2999 C CA . ILE B 1 136 ? 4.122 -13.724 -26.978 1.00 33.80 136 ILE B CA 1
ATOM 3000 C C . ILE B 1 136 ? 3.174 -14.100 -28.114 1.00 36.80 136 ILE B C 1
ATOM 3001 O O . ILE B 1 136 ? 3.550 -14.830 -29.033 1.00 35.61 136 ILE B O 1
ATOM 3006 N N . VAL B 1 137 ? 1.932 -13.605 -28.066 1.00 33.45 137 VAL B N 1
ATOM 3007 C CA . VAL B 1 137 ? 0.976 -13.961 -29.114 1.00 35.85 137 VAL B CA 1
ATOM 3008 C C . VAL B 1 137 ? 1.467 -13.473 -30.472 1.00 32.92 137 VAL B C 1
ATOM 3009 O O . VAL B 1 137 ? 1.535 -14.244 -31.437 1.00 37.41 137 VAL B O 1
ATOM 3013 N N . ALA B 1 138 ? 1.812 -12.183 -30.566 1.00 36.32 138 ALA B N 1
ATOM 3014 C CA . ALA B 1 138 ? 2.133 -11.582 -31.862 1.00 37.86 138 ALA B CA 1
ATOM 3015 C C . ALA B 1 138 ? 3.289 -12.268 -32.584 1.00 39.28 138 ALA B C 1
ATOM 3016 O O . ALA B 1 138 ? 3.140 -12.571 -33.783 1.00 40.22 138 ALA B O 1
ATOM 3018 N N . PRO B 1 139 ? 4.442 -12.539 -31.957 1.00 39.46 139 PRO B N 1
ATOM 3019 C CA . PRO B 1 139 ? 5.516 -13.224 -32.704 1.00 38.99 139 PRO B CA 1
ATOM 3020 C C . PRO B 1 139 ? 5.130 -14.618 -33.165 1.00 40.54 139 PRO B C 1
ATOM 3021 O O . PRO B 1 139 ? 5.586 -15.070 -34.225 1.00 41.64 139 PRO B O 1
ATOM 3025 N N . LEU B 1 140 ? 4.290 -15.311 -32.397 1.00 39.03 140 LEU B N 1
ATOM 3026 C CA . LEU B 1 140 ? 3.802 -16.620 -32.815 1.00 36.20 140 LEU B CA 1
ATOM 3027 C C . LEU B 1 140 ? 2.803 -16.511 -33.960 1.00 39.44 140 LEU B C 1
ATOM 3028 O O . LEU B 1 140 ? 2.722 -17.419 -34.795 1.00 37.70 140 LEU B O 1
ATOM 3033 N N . ALA B 1 141 ? 2.028 -15.419 -34.006 1.00 38.69 141 ALA B N 1
ATOM 3034 C CA . ALA B 1 141 ? 0.990 -15.286 -35.025 1.00 38.15 141 ALA B CA 1
ATOM 3035 C C . ALA B 1 141 ? 1.588 -15.190 -36.422 1.00 38.97 141 ALA B C 1
ATOM 3036 O O . ALA B 1 141 ? 0.954 -15.609 -37.396 1.00 39.31 141 ALA B O 1
ATOM 3038 N N . ALA B 1 142 ? 2.799 -14.643 -36.535 1.00 41.80 142 ALA B N 1
ATOM 3039 C CA . ALA B 1 142 ? 3.498 -14.598 -37.816 1.00 42.56 142 ALA B CA 1
ATOM 3040 C C . ALA B 1 142 ? 3.763 -15.986 -38.381 1.00 42.89 142 ALA B C 1
ATOM 3041 O O . ALA B 1 142 ? 3.932 -16.129 -39.598 1.00 43.11 142 ALA B O 1
ATOM 3043 N N . HIS B 1 143 ? 3.800 -17.013 -37.538 1.00 38.74 143 HIS B N 1
ATOM 3044 C CA . HIS B 1 143 ? 4.092 -18.361 -37.996 1.00 39.01 143 HIS B CA 1
ATOM 3045 C C . HIS B 1 143 ? 2.847 -19.200 -38.184 1.00 37.86 143 HIS B C 1
ATOM 3046 O O . HIS B 1 143 ? 2.961 -20.398 -38.437 1.00 35.05 143 HIS B O 1
ATOM 3053 N N . VAL B 1 144 ? 1.655 -18.611 -38.062 1.00 35.65 144 VAL B N 1
ATOM 3054 C CA . VAL B 1 144 ? 0.412 -19.352 -38.211 1.00 33.68 144 VAL B CA 1
ATOM 3055 C C . VAL B 1 144 ? -0.454 -18.632 -39.243 1.00 32.15 144 VAL B C 1
ATOM 3056 O O . VAL B 1 144 ? -0.175 -17.501 -39.635 1.00 34.77 144 VAL B O 1
ATOM 3060 N N . THR B 1 145 ? -1.483 -19.319 -39.719 1.00 31.31 145 THR B N 1
ATOM 3061 C CA . THR B 1 145 ? -2.337 -18.727 -40.741 1.00 33.86 145 THR B CA 1
ATOM 3062 C C . THR B 1 145 ? -3.484 -17.960 -40.096 1.00 34.40 145 THR B C 1
ATOM 3063 O O . THR B 1 145 ? -3.792 -18.130 -38.912 1.00 31.64 145 THR B O 1
ATOM 3067 N N . GLU B 1 146 ? -4.130 -17.114 -40.901 1.00 32.46 146 GLU B N 1
ATOM 3068 C CA . GLU B 1 146 ? -5.294 -16.388 -40.401 1.00 33.76 146 GLU B CA 1
ATOM 3069 C C . GLU B 1 146 ? -6.386 -17.352 -39.960 1.00 36.90 146 GLU B C 1
ATOM 3070 O O . GLU B 1 146 ? -7.014 -17.154 -38.911 1.00 33.47 146 GLU B O 1
ATOM 3076 N N . ALA B 1 147 ? -6.597 -18.433 -40.722 1.00 30.24 147 ALA B N 1
ATOM 3077 C CA . ALA B 1 147 ? -7.572 -19.439 -40.316 1.00 32.04 147 ALA B CA 1
ATOM 3078 C C . ALA B 1 147 ? -7.222 -20.038 -38.955 1.00 33.07 147 ALA B C 1
ATOM 3079 O O . ALA B 1 147 ? -8.111 -20.264 -38.123 1.00 32.26 147 ALA B O 1
ATOM 3081 N N . ASP B 1 148 ? -5.936 -20.309 -38.718 1.00 33.26 148 ASP B N 1
ATOM 3082 C CA . ASP B 1 148 ? -5.495 -20.790 -37.411 1.00 36.30 148 ASP B CA 1
ATOM 3083 C C . ASP B 1 148 ? -5.803 -19.774 -36.325 1.00 34.78 148 ASP B C 1
ATOM 3084 O O . ASP B 1 148 ? -6.265 -20.131 -35.235 1.00 34.43 148 ASP B O 1
ATOM 3089 N N . ARG B 1 149 ? -5.479 -18.507 -36.591 1.00 32.47 149 ARG B N 1
ATOM 3090 C CA . ARG B 1 149 ? -5.702 -17.442 -35.620 1.00 36.38 149 ARG B CA 1
ATOM 3091 C C . ARG B 1 149 ? -7.170 -17.380 -35.219 1.00 37.83 149 ARG B C 1
ATOM 3092 O O . ARG B 1 149 ? -7.497 -17.314 -34.029 1.00 35.95 149 ARG B O 1
ATOM 3100 N N . ARG B 1 150 ? -8.074 -17.436 -36.204 1.00 33.85 150 ARG B N 1
ATOM 3101 C CA . ARG B 1 150 ? -9.501 -17.415 -35.900 1.00 34.97 150 ARG B CA 1
ATOM 3102 C C . ARG B 1 150 ? -9.928 -18.655 -35.126 1.00 36.94 150 ARG B C 1
ATOM 3103 O O . ARG B 1 150 ? -10.779 -18.568 -34.233 1.00 35.14 150 ARG B O 1
ATOM 3111 N N . ALA B 1 151 ? -9.334 -19.814 -35.427 1.00 34.24 151 ALA B N 1
ATOM 3112 C CA . ALA B 1 151 ? -9.685 -21.022 -34.687 1.00 33.69 151 ALA B CA 1
ATOM 3113 C C . ALA B 1 151 ? -9.271 -20.913 -33.223 1.00 33.32 151 ALA B C 1
ATOM 3114 O O . ALA B 1 151 ? -9.994 -21.372 -32.333 1.00 35.32 151 ALA B O 1
ATOM 3116 N N . ALA B 1 152 ? -8.100 -20.324 -32.962 1.00 34.31 152 ALA B N 1
ATOM 3117 C CA . ALA B 1 152 ? -7.596 -20.226 -31.592 1.00 33.21 152 ALA B CA 1
ATOM 3118 C C . ALA B 1 152 ? -8.510 -19.377 -30.724 1.00 37.17 152 ALA B C 1
ATOM 3119 O O . ALA B 1 152 ? -8.586 -19.583 -29.507 1.00 33.30 152 ALA B O 1
ATOM 3121 N N . GLU B 1 153 ? -9.188 -18.412 -31.329 1.00 31.42 153 GLU B N 1
ATOM 3122 C CA . GLU B 1 153 ? -10.037 -17.486 -30.599 1.00 37.01 153 GLU B CA 1
ATOM 3123 C C . GLU B 1 153 ? -11.398 -18.082 -30.268 1.00 37.84 153 GLU B C 1
ATOM 3124 O O . GLU B 1 153 ? -12.127 -17.508 -29.453 1.00 35.80 153 GLU B O 1
ATOM 3130 N N . GLU B 1 154 ? -11.745 -19.221 -30.866 1.00 36.11 154 GLU B N 1
ATOM 3131 C CA . GLU B 1 154 ? -12.914 -19.998 -30.459 1.00 38.36 154 GLU B CA 1
ATOM 3132 C C . GLU B 1 154 ? -12.469 -20.870 -29.291 1.00 39.87 154 GLU B C 1
ATOM 3133 O O . GLU B 1 154 ? -11.855 -21.922 -29.476 1.00 37.37 154 GLU B O 1
ATOM 3139 N N . LEU B 1 155 ? -12.751 -20.422 -28.086 1.00 37.40 155 LEU B N 1
ATOM 3140 C CA . LEU B 1 155 ? -12.059 -20.988 -26.946 1.00 35.09 155 LEU B CA 1
ATOM 3141 C C . LEU B 1 155 ? -12.631 -22.360 -26.605 1.00 39.38 155 LEU B C 1
ATOM 3142 O O . LEU B 1 155 ? -13.819 -22.610 -26.813 1.00 39.52 155 LEU B O 1
ATOM 3147 N N . PRO B 1 156 ? -11.803 -23.264 -26.092 1.00 35.44 156 PRO B N 1
ATOM 3148 C CA . PRO B 1 156 ? -12.304 -24.584 -25.705 1.00 39.77 156 PRO B CA 1
ATOM 3149 C C . PRO B 1 156 ? -13.209 -24.511 -24.486 1.00 42.16 156 PRO B C 1
ATOM 3150 O O . PRO B 1 156 ? -13.138 -23.589 -23.664 1.00 34.17 156 PRO B O 1
ATOM 3154 N N . ALA B 1 157 ? -14.057 -25.533 -24.374 1.00 42.35 157 ALA B N 1
ATOM 3155 C CA . ALA B 1 157 ? -15.079 -25.550 -23.329 1.00 42.25 157 ALA B CA 1
ATOM 3156 C C . ALA B 1 157 ? -14.541 -25.378 -21.908 1.00 39.63 157 ALA B C 1
ATOM 3157 O O . ALA B 1 157 ? -15.181 -24.649 -21.130 1.00 41.38 157 ALA B O 1
ATOM 3159 N N . PRO B 1 158 ? -13.428 -25.995 -21.490 1.00 39.10 158 PRO B N 1
ATOM 3160 C CA . PRO B 1 158 ? -12.949 -25.722 -20.119 1.00 41.30 158 PRO B CA 1
ATOM 3161 C C . PRO B 1 158 ? -12.511 -24.277 -19.915 1.00 41.32 158 PRO B C 1
ATOM 3162 O O . PRO B 1 158 ? -12.684 -23.734 -18.817 1.00 36.54 158 PRO B O 1
ATOM 3166 N N . VAL B 1 159 ? -11.939 -23.639 -20.940 1.00 38.97 159 VAL B N 1
ATOM 3167 C CA . VAL B 1 159 ? -11.592 -22.228 -20.818 1.00 34.93 159 VAL B CA 1
ATOM 3168 C C . VAL B 1 159 ? -12.862 -21.390 -20.739 1.00 35.69 159 VAL B C 1
ATOM 3169 O O . VAL B 1 159 ? -12.974 -20.478 -19.908 1.00 35.21 159 VAL B O 1
ATOM 3173 N N . ARG B 1 160 ? -13.855 -21.712 -21.572 1.00 36.31 160 ARG B N 1
ATOM 3174 C CA . ARG B 1 160 ? -15.110 -20.969 -21.549 1.00 37.20 160 ARG B CA 1
ATOM 3175 C C . ARG B 1 160 ? -15.794 -21.076 -20.193 1.00 38.81 160 ARG B C 1
ATOM 3176 O O . ARG B 1 160 ? -16.361 -20.093 -19.700 1.00 36.78 160 ARG B O 1
ATOM 3184 N N . GLU B 1 161 ? -15.753 -22.261 -19.573 1.00 34.88 161 GLU B N 1
ATOM 3185 C CA . GLU B 1 161 ? -16.405 -22.430 -18.278 1.00 38.80 161 GLU B CA 1
ATOM 3186 C C . GLU B 1 161 ? -15.724 -21.596 -17.197 1.00 39.33 161 GLU B C 1
ATOM 3187 O O . GLU B 1 161 ? -16.399 -21.030 -16.327 1.00 38.64 161 GLU B O 1
ATOM 3193 N N . LEU B 1 162 ? -14.391 -21.519 -17.228 1.00 36.31 162 LEU B N 1
ATOM 3194 C CA . LEU B 1 162 ? -13.683 -20.683 -16.266 1.00 34.17 162 LEU B CA 1
ATOM 3195 C C . LEU B 1 162 ? -14.040 -19.210 -16.456 1.00 32.97 162 LEU B C 1
ATOM 3196 O O . LEU B 1 162 ? -14.267 -18.490 -15.474 1.00 32.48 162 LEU B O 1
ATOM 3201 N N . LEU B 1 163 ? -14.119 -18.749 -17.712 1.00 33.63 163 LEU B N 1
ATOM 3202 C CA . LEU B 1 163 ? -14.483 -17.355 -17.965 1.00 32.98 163 LEU B CA 1
ATOM 3203 C C . LEU B 1 163 ? -15.891 -17.061 -17.474 1.00 35.48 163 LEU B C 1
ATOM 3204 O O . LEU B 1 163 ? -16.172 -15.967 -16.972 1.00 32.23 163 LEU B O 1
ATOM 3209 N N . ALA B 1 164 ? -16.803 -18.021 -17.633 1.00 33.75 164 ALA B N 1
ATOM 3210 C CA . ALA B 1 164 ? -18.165 -17.828 -17.146 1.00 36.29 164 ALA B CA 1
ATOM 3211 C C . ALA B 1 164 ? -18.190 -17.680 -15.629 1.00 32.70 164 ALA B C 1
ATOM 3212 O O . ALA B 1 164 ? -18.931 -16.846 -15.090 1.00 33.88 164 ALA B O 1
ATOM 3214 N N . ALA B 1 165 ? -17.373 -18.463 -14.928 1.00 30.54 165 ALA B N 1
ATOM 3215 C CA . ALA B 1 165 ? -17.278 -18.336 -13.479 1.00 31.59 165 ALA B CA 1
ATOM 3216 C C . ALA B 1 165 ? -16.672 -17.002 -13.077 1.00 32.83 165 ALA B C 1
ATOM 3217 O O . ALA B 1 165 ? -17.081 -16.412 -12.073 1.00 32.29 165 ALA B O 1
ATOM 3219 N N . MET B 1 166 ? -15.684 -16.519 -13.834 1.00 33.85 166 MET B N 1
ATOM 3220 C CA . MET B 1 166 ? -15.153 -15.191 -13.534 1.00 31.31 166 MET B CA 1
ATOM 3221 C C . MET B 1 166 ? -16.225 -14.119 -13.687 1.00 30.90 166 MET B C 1
ATOM 3222 O O . MET B 1 166 ? -16.294 -13.198 -12.868 1.00 34.10 166 MET B O 1
ATOM 3227 N N . ASP B 1 167 ? -17.084 -14.218 -14.709 1.00 32.92 167 ASP B N 1
ATOM 3228 C CA . ASP B 1 167 ? -18.178 -13.246 -14.832 1.00 32.28 167 ASP B CA 1
ATOM 3229 C C . ASP B 1 167 ? -19.123 -13.288 -13.634 1.00 35.84 167 ASP B C 1
ATOM 3230 O O . ASP B 1 167 ? -19.617 -12.241 -13.188 1.00 34.50 167 ASP B O 1
ATOM 3235 N N . ARG B 1 168 ? -19.417 -14.480 -13.117 1.00 32.84 168 ARG B N 1
ATOM 3236 C CA . ARG B 1 168 ? -20.269 -14.549 -11.934 1.00 36.17 168 ARG B CA 1
ATOM 3237 C C . ARG B 1 168 ? -19.594 -13.905 -10.727 1.00 33.49 168 ARG B C 1
ATOM 3238 O O . ARG B 1 168 ? -20.229 -13.133 -9.999 1.00 35.12 168 ARG B O 1
ATOM 3246 N N . LEU B 1 169 ? -18.304 -14.190 -10.509 1.00 31.45 169 LEU B N 1
ATOM 3247 C CA . LEU B 1 169 ? -17.589 -13.624 -9.369 1.00 31.83 169 LEU B CA 1
ATOM 3248 C C . LEU B 1 169 ? -17.383 -12.116 -9.493 1.00 31.01 169 LEU B C 1
ATOM 3249 O O . LEU B 1 169 ? -17.076 -11.461 -8.489 1.00 31.85 169 LEU B O 1
ATOM 3254 N N . ALA B 1 170 ? -17.533 -11.557 -10.695 1.00 30.08 170 ALA B N 1
ATOM 3255 C CA . ALA B 1 170 ? -17.440 -10.111 -10.878 1.00 30.37 170 ALA B CA 1
ATOM 3256 C C . ALA B 1 170 ? -18.487 -9.355 -10.068 1.00 32.66 170 ALA B C 1
ATOM 3257 O O . ALA B 1 170 ? -18.315 -8.155 -9.810 1.00 33.13 170 ALA B O 1
ATOM 3259 N N . ALA B 1 171 ? -19.575 -10.021 -9.678 1.00 34.33 171 ALA B N 1
ATOM 3260 C CA . ALA B 1 171 ? -20.663 -9.390 -8.947 1.00 34.47 171 ALA B CA 1
ATOM 3261 C C . ALA B 1 171 ? -20.694 -9.774 -7.478 1.00 35.43 171 ALA B C 1
ATOM 3262 O O . ALA B 1 171 ? -21.562 -9.288 -6.743 1.00 38.95 171 ALA B O 1
ATOM 3264 N N . GLU B 1 172 ? -19.781 -10.610 -7.035 1.00 34.20 172 GLU B N 1
ATOM 3265 C CA . GLU B 1 172 ? -19.722 -11.128 -5.675 1.00 36.24 172 GLU B CA 1
ATOM 3266 C C . GLU B 1 172 ? -18.778 -10.300 -4.822 1.00 36.47 172 GLU B C 1
ATOM 3267 O O . GLU B 1 172 ? -17.597 -10.155 -5.176 1.00 34.88 172 GLU B O 1
ATOM 3273 N N . PRO B 1 173 ? -19.249 -9.780 -3.685 1.00 36.58 173 PRO B N 1
ATOM 3274 C CA . PRO B 1 173 ? -18.342 -9.065 -2.773 1.00 35.41 173 PRO B CA 1
ATOM 3275 C C . PRO B 1 173 ? -17.171 -9.897 -2.291 1.00 33.22 173 PRO B C 1
ATOM 3276 O O . PRO B 1 173 ? -16.132 -9.328 -1.938 1.00 34.32 173 PRO B O 1
ATOM 3280 N N . LEU B 1 174 ? -17.293 -11.229 -2.263 1.00 30.30 174 LEU B N 1
ATOM 3281 C CA . LEU B 1 174 ? -16.159 -12.081 -1.958 1.00 27.28 174 LEU B CA 1
ATOM 3282 C C . LEU B 1 174 ? -15.333 -12.419 -3.188 1.00 29.41 174 LEU B C 1
ATOM 3283 O O . LEU B 1 174 ? -14.279 -13.047 -3.046 1.00 29.37 174 LEU B O 1
ATOM 3288 N N . GLY B 1 175 ? -15.790 -12.007 -4.371 1.00 29.21 175 GLY B N 1
ATOM 3289 C CA . GLY B 1 175 ? -15.201 -12.497 -5.603 1.00 32.24 175 GLY B CA 1
ATOM 3290 C C . GLY B 1 175 ? -13.714 -12.225 -5.735 1.00 27.93 175 GLY B C 1
ATOM 3291 O O . GLY B 1 175 ? -12.962 -13.090 -6.188 1.00 27.97 175 GLY B O 1
ATOM 3292 N N . SER B 1 176 ? -13.266 -11.006 -5.390 1.00 28.00 176 SER B N 1
ATOM 3293 C CA . SER B 1 176 ? -11.849 -10.710 -5.606 1.00 25.80 176 SER B CA 1
ATOM 3294 C C . SER B 1 176 ? -10.976 -11.512 -4.658 1.00 29.25 176 SER B C 1
ATOM 3295 O O . SER B 1 176 ? -9.857 -11.907 -5.016 1.00 30.58 176 SER B O 1
ATOM 3298 N N . ALA B 1 177 ? -11.460 -11.756 -3.444 1.00 27.98 177 ALA B N 1
ATOM 3299 C CA . ALA B 1 177 ? -10.681 -12.560 -2.512 1.00 33.47 177 ALA B CA 1
ATOM 3300 C C . ALA B 1 177 ? -10.581 -14.002 -2.996 1.00 29.97 177 ALA B C 1
ATOM 3301 O O . ALA B 1 177 ? -9.506 -14.606 -2.929 1.00 35.69 177 ALA B O 1
ATOM 3303 N N . VAL B 1 178 ? -11.674 -14.542 -3.538 1.00 33.98 178 VAL B N 1
ATOM 3304 C CA . VAL B 1 178 ? -11.663 -15.897 -4.095 1.00 33.47 178 VAL B CA 1
ATOM 3305 C C . VAL B 1 178 ? -10.657 -16.004 -5.234 1.00 34.55 178 VAL B C 1
ATOM 3306 O O . VAL B 1 178 ? -9.835 -16.924 -5.284 1.00 35.46 178 VAL B O 1
ATOM 3310 N N . GLN B 1 179 ? -10.706 -15.064 -6.172 1.00 31.31 179 GLN B N 1
ATOM 3311 C CA . GLN B 1 179 ? -9.847 -15.178 -7.340 1.00 30.47 179 GLN B CA 1
ATOM 3312 C C . GLN B 1 179 ? -8.380 -15.005 -6.965 1.00 30.51 179 GLN B C 1
ATOM 3313 O O . GLN B 1 179 ? -7.528 -15.799 -7.386 1.00 32.14 179 GLN B O 1
ATOM 3319 N N . LEU B 1 180 ? -8.059 -13.993 -6.147 1.00 30.63 180 LEU B N 1
ATOM 3320 C CA . LEU B 1 180 ? -6.654 -13.774 -5.804 1.00 30.05 180 LEU B CA 1
ATOM 3321 C C . LEU B 1 180 ? -6.105 -14.898 -4.938 1.00 38.77 180 LEU B C 1
ATOM 3322 O O . LEU B 1 180 ? -4.928 -15.256 -5.065 1.00 38.38 180 LEU B O 1
ATOM 3327 N N . ARG B 1 181 ? -6.934 -15.473 -4.058 1.00 38.26 181 ARG B N 1
ATOM 3328 C CA . ARG B 1 181 ? -6.444 -16.557 -3.208 1.00 41.49 181 ARG B CA 1
ATOM 3329 C C . ARG B 1 181 ? -6.007 -17.748 -4.047 1.00 42.49 181 ARG B C 1
ATOM 3330 O O . ARG B 1 181 ? -4.937 -18.322 -3.815 1.00 42.67 181 ARG B O 1
ATOM 3338 N N . VAL B 1 182 ? -6.807 -18.112 -5.048 1.00 36.75 182 VAL B N 1
ATOM 3339 C CA . VAL B 1 182 ? -6.453 -19.236 -5.906 1.00 38.22 182 VAL B CA 1
ATOM 3340 C C . VAL B 1 182 ? -5.283 -18.869 -6.823 1.00 40.42 182 VAL B C 1
ATOM 3341 O O . VAL B 1 182 ? -4.267 -19.573 -6.872 1.00 39.64 182 VAL B O 1
ATOM 3345 N N . VAL B 1 183 ? -5.396 -17.752 -7.553 1.00 35.37 183 VAL B N 1
ATOM 3346 C CA . VAL B 1 183 ? -4.400 -17.437 -8.579 1.00 35.62 183 VAL B CA 1
ATOM 3347 C C . VAL B 1 183 ? -3.017 -17.197 -7.974 1.00 42.26 183 VAL B C 1
ATOM 3348 O O . VAL B 1 183 ? -2.000 -17.607 -8.550 1.00 40.66 183 VAL B O 1
ATOM 3352 N N . GLU B 1 184 ? -2.942 -16.516 -6.824 1.00 44.56 184 GLU B N 1
ATOM 3353 C CA . GLU B 1 184 ? -1.622 -16.213 -6.268 1.00 50.48 184 GLU B CA 1
ATOM 3354 C C . GLU B 1 184 ? -0.879 -17.487 -5.895 1.00 51.31 184 GLU B C 1
ATOM 3355 O O . GLU B 1 184 ? 0.358 -17.505 -5.872 1.00 52.81 184 GLU B O 1
ATOM 3361 N N . THR B 1 185 ? -1.617 -18.563 -5.624 1.00 46.41 185 THR B N 1
ATOM 3362 C CA . THR B 1 185 ? -0.991 -19.837 -5.295 1.00 52.45 185 THR B CA 1
ATOM 3363 C C . THR B 1 185 ? -0.317 -20.444 -6.517 1.00 54.64 185 THR B C 1
ATOM 3364 O O . THR B 1 185 ? 0.845 -20.865 -6.453 1.00 57.98 185 THR B O 1
ATOM 3368 N N . ILE B 1 186 ? -1.038 -20.498 -7.643 1.00 50.48 186 ILE B N 1
ATOM 3369 C CA . ILE B 1 186 ? -0.554 -21.190 -8.836 1.00 49.71 186 ILE B CA 1
ATOM 3370 C C . ILE B 1 186 ? 0.225 -20.297 -9.793 1.00 46.86 186 ILE B C 1
ATOM 3371 O O . ILE B 1 186 ? 0.808 -20.813 -10.760 1.00 45.81 186 ILE B O 1
ATOM 3376 N N . ALA B 1 187 ? 0.297 -18.987 -9.533 1.00 46.91 187 ALA B N 1
ATOM 3377 C CA . ALA B 1 187 ? 0.880 -18.057 -10.500 1.00 46.91 187 ALA B CA 1
ATOM 3378 C C . ALA B 1 187 ? 2.317 -18.424 -10.857 1.00 48.30 187 ALA B C 1
ATOM 3379 O O . ALA B 1 187 ? 2.691 -18.426 -12.038 1.00 45.37 187 ALA B O 1
ATOM 3381 N N . LEU B 1 188 ? 3.148 -18.728 -9.854 1.00 48.65 188 LEU B N 1
ATOM 3382 C CA . LEU B 1 188 ? 4.565 -18.954 -10.137 1.00 46.41 188 LEU B CA 1
ATOM 3383 C C . LEU B 1 188 ? 4.775 -20.211 -10.975 1.00 44.11 188 LEU B C 1
ATOM 3384 O O . LEU B 1 188 ? 5.604 -20.218 -11.893 1.00 47.27 188 LEU B O 1
ATOM 3389 N N . ASP B 1 189 ? 4.026 -21.277 -10.690 1.00 42.14 189 ASP B N 1
ATOM 3390 C CA . ASP B 1 189 ? 4.180 -22.494 -11.477 1.00 46.86 189 ASP B CA 1
ATOM 3391 C C . ASP B 1 189 ? 3.725 -22.280 -12.917 1.00 47.19 189 ASP B C 1
ATOM 3392 O O . ASP B 1 189 ? 4.333 -22.814 -13.852 1.00 43.20 189 ASP B O 1
ATOM 3397 N N . ILE B 1 190 ? 2.652 -21.506 -13.112 1.00 45.48 190 ILE B N 1
ATOM 3398 C CA . ILE B 1 190 ? 2.231 -21.136 -14.463 1.00 42.83 190 ILE B CA 1
ATOM 3399 C C . ILE B 1 190 ? 3.339 -20.373 -15.174 1.00 39.25 190 ILE B C 1
ATOM 3400 O O . ILE B 1 190 ? 3.698 -20.683 -16.316 1.00 44.04 190 ILE B O 1
ATOM 3405 N N . ALA B 1 191 ? 3.885 -19.346 -14.516 1.00 38.18 191 ALA B N 1
ATOM 3406 C CA . ALA B 1 191 ? 4.942 -18.553 -15.130 1.00 38.81 191 ALA B CA 1
ATOM 3407 C C . ALA B 1 191 ? 6.135 -19.421 -15.512 1.00 45.74 191 ALA B C 1
ATOM 3408 O O . ALA B 1 191 ? 6.687 -19.279 -16.609 1.00 43.69 191 ALA B O 1
ATOM 3410 N N . VAL B 1 192 ? 6.538 -20.338 -14.627 1.00 44.56 192 VAL B N 1
ATOM 3411 C CA . VAL B 1 192 ? 7.667 -21.216 -14.937 1.00 46.28 192 VAL B CA 1
ATOM 3412 C C . VAL B 1 192 ? 7.318 -22.146 -16.096 1.00 47.11 192 VAL B C 1
ATOM 3413 O O . VAL B 1 192 ? 8.156 -22.414 -16.967 1.00 51.02 192 VAL B O 1
ATOM 3417 N N . GLY B 1 193 ? 6.078 -22.639 -16.136 1.00 43.21 193 GLY B N 1
ATOM 3418 C CA . GLY B 1 193 ? 5.655 -23.456 -17.264 1.00 47.96 193 GLY B CA 1
ATOM 3419 C C . GLY B 1 193 ? 5.740 -22.722 -18.593 1.00 48.39 193 GLY B C 1
ATOM 3420 O O . GLY B 1 193 ? 6.178 -23.289 -19.599 1.00 43.95 193 GLY B O 1
ATOM 3421 N N . PHE B 1 194 ? 5.324 -21.449 -18.615 1.00 44.24 194 PHE B N 1
ATOM 3422 C CA . PHE B 1 194 ? 5.407 -20.661 -19.845 1.00 43.00 194 PHE B CA 1
ATOM 3423 C C . PHE B 1 194 ? 6.854 -20.430 -20.266 1.00 45.85 194 PHE B C 1
ATOM 3424 O O . PHE B 1 194 ? 7.171 -20.454 -21.462 1.00 44.59 194 PHE B O 1
ATOM 3432 N N . ARG B 1 195 ? 7.739 -20.176 -19.300 1.00 44.77 195 ARG B N 1
ATOM 3433 C CA . ARG B 1 195 ? 9.145 -19.965 -19.625 1.00 46.73 195 ARG B CA 1
ATOM 3434 C C . ARG B 1 195 ? 9.701 -21.169 -20.370 1.00 49.16 195 ARG B C 1
ATOM 3435 O O . ARG B 1 195 ? 10.523 -21.024 -21.284 1.00 49.34 195 ARG B O 1
ATOM 3443 N N . ARG B 1 196 ? 9.214 -22.357 -20.021 1.00 48.91 196 ARG B N 1
ATOM 3444 C CA . ARG B 1 196 ? 9.716 -23.599 -20.584 1.00 51.38 196 ARG B CA 1
ATOM 3445 C C . ARG B 1 196 ? 9.116 -23.852 -21.959 1.00 52.20 196 ARG B C 1
ATOM 3446 O O . ARG B 1 196 ? 9.842 -24.140 -22.918 1.00 53.37 196 ARG B O 1
ATOM 3454 N N . VAL B 1 197 ? 7.791 -23.725 -22.068 1.00 48.89 197 VAL B N 1
ATOM 3455 C CA . VAL B 1 197 ? 7.095 -24.027 -23.317 1.00 49.08 197 VAL B CA 1
ATOM 3456 C C . VAL B 1 197 ? 7.611 -23.142 -24.442 1.00 47.71 197 VAL B C 1
ATOM 3457 O O . VAL B 1 197 ? 7.980 -23.626 -25.518 1.00 49.92 197 VAL B O 1
ATOM 3461 N N . TYR B 1 198 ? 7.652 -21.831 -24.210 1.00 46.15 198 TYR B N 1
ATOM 3462 C CA . TYR B 1 198 ? 7.984 -20.910 -25.286 1.00 46.27 198 TYR B CA 1
ATOM 3463 C C . TYR B 1 198 ? 9.479 -20.835 -25.566 1.00 50.81 198 TYR B C 1
ATOM 3464 O O . TYR B 1 198 ? 9.877 -20.276 -26.596 1.00 49.58 198 TYR B O 1
ATOM 3473 N N . GLY B 1 199 ? 10.313 -21.400 -24.694 1.00 49.80 199 GLY B N 1
ATOM 3474 C CA . GLY B 1 199 ? 11.668 -21.700 -25.110 1.00 52.25 199 GLY B CA 1
ATOM 3475 C C . GLY B 1 199 ? 11.742 -22.862 -26.079 1.00 52.11 199 GLY B C 1
ATOM 3476 O O . GLY B 1 199 ? 12.752 -23.011 -26.778 1.00 52.68 199 GLY B O 1
ATOM 3477 N N . LYS B 1 200 ? 10.681 -23.667 -26.152 1.00 52.28 200 LYS B N 1
ATOM 3478 C CA . LYS B 1 200 ? 10.652 -24.899 -26.930 1.00 53.72 200 LYS B CA 1
ATOM 3479 C C . LYS B 1 200 ? 9.732 -24.824 -28.147 1.00 54.76 200 LYS B C 1
ATOM 3480 O O . LYS B 1 200 ? 9.431 -25.863 -28.752 1.00 50.87 200 LYS B O 1
ATOM 3486 N N . VAL B 1 201 ? 9.283 -23.631 -28.530 1.00 52.06 201 VAL B N 1
ATOM 3487 C CA . VAL B 1 201 ? 8.540 -23.455 -29.773 1.00 51.07 201 VAL B CA 1
ATOM 3488 C C . VAL B 1 201 ? 9.544 -23.182 -30.885 1.00 51.69 201 VAL B C 1
ATOM 3489 O O . VAL B 1 201 ? 10.352 -22.253 -30.790 1.00 53.74 201 VAL B O 1
ATOM 3493 N N . LEU B 1 202 ? 9.497 -23.987 -31.942 1.00 54.51 202 LEU B N 1
ATOM 3494 C CA . LEU B 1 202 ? 10.437 -23.872 -33.047 1.00 58.32 202 LEU B CA 1
ATOM 3495 C C . LEU B 1 202 ? 9.699 -23.812 -34.378 1.00 58.28 202 LEU B C 1
ATOM 3496 O O . LEU B 1 202 ? 8.690 -24.496 -34.575 1.00 55.91 202 LEU B O 1
ATOM 3501 N N . ALA B 1 203 ? 10.206 -22.968 -35.284 1.00 58.11 203 ALA B N 1
ATOM 3502 C CA . ALA B 1 203 ? 9.572 -22.744 -36.571 1.00 63.11 203 ALA B CA 1
ATOM 3503 C C . ALA B 1 203 ? 10.323 -23.336 -37.753 1.00 68.23 203 ALA B C 1
ATOM 3504 O O . ALA B 1 203 ? 9.864 -24.335 -38.338 1.00 68.61 203 ALA B O 1
ATOM 3506 N N . GLY B 1 204 ? 11.462 -22.776 -38.151 1.00 70.67 204 GLY B N 1
ATOM 3507 C CA . GLY B 1 204 ? 12.258 -23.389 -39.201 1.00 77.26 204 GLY B CA 1
ATOM 3508 C C . GLY B 1 204 ? 13.260 -24.270 -38.479 1.00 76.10 204 GLY B C 1
ATOM 3509 O O . GLY B 1 204 ? 14.476 -24.130 -38.658 1.00 74.22 204 GLY B O 1
ATOM 3510 N N . GLY B 1 205 ? 12.751 -25.172 -37.637 1.00 72.99 205 GLY B N 1
ATOM 3511 C CA . GLY B 1 205 ? 13.574 -25.916 -36.704 1.00 72.30 205 GLY B CA 1
ATOM 3512 C C . GLY B 1 205 ? 14.190 -25.039 -35.627 1.00 74.22 205 GLY B C 1
ATOM 3513 O O . GLY B 1 205 ? 14.778 -25.539 -34.659 1.00 73.30 205 GLY B O 1
ATOM 3514 N N . GLU B 1 206 ? 14.040 -23.711 -35.779 1.00 72.86 206 GLU B N 1
ATOM 3515 C CA . GLU B 1 206 ? 14.753 -22.708 -35.010 1.00 73.08 206 GLU B CA 1
ATOM 3516 C C . GLU B 1 206 ? 13.816 -22.052 -33.996 1.00 69.58 206 GLU B C 1
ATOM 3517 O O . GLU B 1 206 ? 12.628 -21.865 -34.287 1.00 62.93 206 GLU B O 1
ATOM 3523 N N . PRO B 1 207 ? 14.312 -21.697 -32.810 1.00 67.26 207 PRO B N 1
ATOM 3524 C CA . PRO B 1 207 ? 13.427 -21.163 -31.763 1.00 60.86 207 PRO B CA 1
ATOM 3525 C C . PRO B 1 207 ? 12.794 -19.840 -32.170 1.00 57.98 207 PRO B C 1
ATOM 3526 O O . PRO B 1 207 ? 13.468 -18.927 -32.656 1.00 55.25 207 PRO B O 1
ATOM 3530 N N . VAL B 1 208 ? 11.479 -19.742 -31.963 1.00 54.50 208 VAL B N 1
ATOM 3531 C CA . VAL B 1 208 ? 10.797 -18.468 -32.155 1.00 49.70 208 VAL B CA 1
ATOM 3532 C C . VAL B 1 208 ? 11.304 -17.447 -31.146 1.00 50.65 208 VAL B C 1
ATOM 3533 O O . VAL B 1 208 ? 11.545 -16.281 -31.481 1.00 52.10 208 VAL B O 1
ATOM 3537 N N . PHE B 1 209 ? 11.489 -17.873 -29.902 1.00 51.55 209 PHE B N 1
ATOM 3538 C CA . PHE B 1 209 ? 11.902 -17.001 -28.808 1.00 51.48 209 PHE B CA 1
ATOM 3539 C C . PHE B 1 209 ? 13.346 -17.350 -28.450 1.00 54.65 209 PHE B C 1
ATOM 3540 O O . PHE B 1 209 ? 13.598 -18.321 -27.731 1.00 54.72 209 PHE B O 1
ATOM 3548 N N . GLY B 1 210 ? 14.289 -16.553 -28.953 1.00 57.63 210 GLY B N 1
ATOM 3549 C CA . GLY B 1 210 ? 15.700 -16.877 -28.834 1.00 62.20 210 GLY B CA 1
ATOM 3550 C C . GLY B 1 210 ? 16.585 -15.827 -28.187 1.00 68.88 210 GLY B C 1
ATOM 3551 O O . GLY B 1 210 ? 17.798 -16.032 -28.070 1.00 71.97 210 GLY B O 1
ATOM 3552 N N . GLU B 1 211 ? 16.012 -14.698 -27.777 1.00 66.05 211 GLU B N 1
ATOM 3553 C CA . GLU B 1 211 ? 16.729 -13.674 -27.027 1.00 67.61 211 GLU B CA 1
ATOM 3554 C C . GLU B 1 211 ? 16.235 -13.644 -25.585 1.00 64.22 211 GLU B C 1
ATOM 3555 O O . GLU B 1 211 ? 15.202 -14.224 -25.242 1.00 65.11 211 GLU B O 1
ATOM 3561 N N . LYS B 1 212 ? 16.984 -12.944 -24.733 1.00 62.11 212 LYS B N 1
ATOM 3562 C CA . LYS B 1 212 ? 16.580 -12.829 -23.337 1.00 63.70 212 LYS B CA 1
ATOM 3563 C C . LYS B 1 212 ? 15.289 -12.031 -23.201 1.00 59.96 212 LYS B C 1
ATOM 3564 O O . LYS B 1 212 ? 14.301 -12.510 -22.631 1.00 59.89 212 LYS B O 1
ATOM 3570 N N . ASP B 1 213 ? 15.283 -10.801 -23.707 1.00 59.29 213 ASP B N 1
ATOM 3571 C CA . ASP B 1 213 ? 14.190 -9.882 -23.420 1.00 62.08 213 ASP B CA 1
ATOM 3572 C C . ASP B 1 213 ? 12.910 -10.182 -24.196 1.00 59.80 213 ASP B C 1
ATOM 3573 O O . ASP B 1 213 ? 11.939 -9.432 -24.055 1.00 58.12 213 ASP B O 1
ATOM 3578 N N . GLN B 1 214 ? 12.869 -11.253 -24.993 1.00 58.04 214 GLN B N 1
ATOM 3579 C CA . GLN B 1 214 ? 11.589 -11.749 -25.486 1.00 56.40 214 GLN B CA 1
ATOM 3580 C C . GLN B 1 214 ? 10.813 -12.507 -24.419 1.00 54.09 214 GLN B C 1
ATOM 3581 O O . GLN B 1 214 ? 9.632 -12.812 -24.631 1.00 49.95 214 GLN B O 1
ATOM 3587 N N . PHE B 1 215 ? 11.446 -12.822 -23.287 1.00 50.45 215 PHE B N 1
ATOM 3588 C CA . PHE B 1 215 ? 10.784 -13.440 -22.150 1.00 48.42 215 PHE B CA 1
ATOM 3589 C C . PHE B 1 215 ? 10.506 -12.440 -21.028 1.00 42.12 215 PHE B C 1
ATOM 3590 O O . PHE B 1 215 ? 10.251 -12.858 -19.894 1.00 44.90 215 PHE B O 1
ATOM 3598 N N . ALA B 1 216 ? 10.574 -11.136 -21.318 1.00 42.34 216 ALA B N 1
ATOM 3599 C CA . ALA B 1 216 ? 10.432 -10.116 -20.282 1.00 41.44 216 ALA B CA 1
ATOM 3600 C C . ALA B 1 216 ? 9.170 -10.333 -19.455 1.00 45.57 216 ALA B C 1
ATOM 3601 O O . ALA B 1 216 ? 9.218 -10.360 -18.216 1.00 42.63 216 ALA B O 1
ATOM 3603 N N . TRP B 1 217 ? 8.028 -10.513 -20.132 1.00 39.88 217 TRP B N 1
ATOM 3604 C CA . TRP B 1 217 ? 6.763 -10.723 -19.431 1.00 40.97 217 TRP B CA 1
ATOM 3605 C C . TRP B 1 217 ? 6.851 -11.909 -18.481 1.00 41.97 217 TRP B C 1
ATOM 3606 O O . TRP B 1 217 ? 6.409 -11.827 -17.329 1.00 40.81 217 TRP B O 1
ATOM 3617 N N . ILE B 1 218 ? 7.433 -13.018 -18.942 1.00 41.83 218 ILE B N 1
ATOM 3618 C CA . ILE B 1 218 ? 7.436 -14.237 -18.139 1.00 41.36 218 ILE B CA 1
ATOM 3619 C C . ILE B 1 218 ? 8.429 -14.122 -16.986 1.00 46.79 218 ILE B C 1
ATOM 3620 O O . ILE B 1 218 ? 8.136 -14.521 -15.851 1.00 46.98 218 ILE B O 1
ATOM 3625 N N . ASP B 1 219 ? 9.614 -13.568 -17.253 1.00 47.84 219 ASP B N 1
ATOM 3626 C CA . ASP B 1 219 ? 10.645 -13.494 -16.218 1.00 48.43 219 ASP B CA 1
ATOM 3627 C C . ASP B 1 219 ? 10.281 -12.474 -15.147 1.00 49.18 219 ASP B C 1
ATOM 3628 O O . ASP B 1 219 ? 10.558 -12.689 -13.959 1.00 51.32 219 ASP B O 1
ATOM 3633 N N . ALA B 1 220 ? 9.669 -11.355 -15.546 1.00 46.99 220 ALA B N 1
ATOM 3634 C CA . ALA B 1 220 ? 9.175 -10.393 -14.566 1.00 45.50 220 ALA B CA 1
ATOM 3635 C C . ALA B 1 220 ? 8.207 -11.052 -13.596 1.00 49.70 220 ALA B C 1
ATOM 3636 O O . ALA B 1 220 ? 8.227 -10.763 -12.393 1.00 51.17 220 ALA B O 1
ATOM 3638 N N . HIS B 1 221 ? 7.367 -11.960 -14.099 1.00 47.35 221 HIS B N 1
ATOM 3639 C CA . HIS B 1 221 ? 6.399 -12.637 -13.243 1.00 47.41 221 HIS B CA 1
ATOM 3640 C C . HIS B 1 221 ? 7.073 -13.630 -12.309 1.00 52.67 221 HIS B C 1
ATOM 3641 O O . HIS B 1 221 ? 6.713 -13.722 -11.128 1.00 52.43 221 HIS B O 1
ATOM 3648 N N . ILE B 1 222 ? 8.024 -14.409 -12.826 1.00 50.27 222 ILE B N 1
ATOM 3649 C CA . ILE B 1 222 ? 8.696 -15.392 -11.983 1.00 51.57 222 ILE B CA 1
ATOM 3650 C C . ILE B 1 222 ? 9.410 -14.694 -10.834 1.00 52.36 222 ILE B C 1
ATOM 3651 O O . ILE B 1 222 ? 9.342 -15.138 -9.683 1.00 60.23 222 ILE B O 1
ATOM 3656 N N . LYS B 1 223 ? 10.085 -13.580 -11.127 1.00 55.85 223 LYS B N 1
ATOM 3657 C CA . LYS B 1 223 ? 10.653 -12.730 -10.085 1.00 59.11 223 LYS B CA 1
ATOM 3658 C C . LYS B 1 223 ? 9.592 -12.327 -9.065 1.00 65.05 223 LYS B C 1
ATOM 3659 O O . LYS B 1 223 ? 9.699 -12.648 -7.875 1.00 67.66 223 LYS B O 1
ATOM 3665 N N . ALA B 1 224 ? 8.534 -11.657 -9.532 1.00 57.37 224 ALA B N 1
ATOM 3666 C CA . ALA B 1 224 ? 7.537 -11.079 -8.635 1.00 62.04 224 ALA B CA 1
ATOM 3667 C C . ALA B 1 224 ? 6.921 -12.103 -7.687 1.00 69.02 224 ALA B C 1
ATOM 3668 O O . ALA B 1 224 ? 6.513 -11.748 -6.575 1.00 74.46 224 ALA B O 1
ATOM 3670 N N . GLU B 1 225 ? 6.836 -13.365 -8.097 1.00 65.13 225 GLU B N 1
ATOM 3671 C CA . GLU B 1 225 ? 6.158 -14.370 -7.281 1.00 67.94 225 GLU B CA 1
ATOM 3672 C C . GLU B 1 225 ? 7.031 -15.602 -7.050 1.00 65.35 225 GLU B C 1
ATOM 3673 O O . GLU B 1 225 ? 7.864 -15.624 -6.139 1.00 68.30 225 GLU B O 1
ATOM 3679 N N . GLY B 1 238 ? -4.079 -10.871 4.321 1.00 49.29 238 GLY B N 1
ATOM 3680 C CA . GLY B 1 238 ? -4.569 -12.132 3.792 1.00 47.10 238 GLY B CA 1
ATOM 3681 C C . GLY B 1 238 ? -5.970 -12.048 3.206 1.00 45.18 238 GLY B C 1
ATOM 3682 O O . GLY B 1 238 ? -6.794 -11.270 3.689 1.00 43.78 238 GLY B O 1
ATOM 3683 N N . MET B 1 239 ? -6.246 -12.851 2.165 1.00 43.47 239 MET B N 1
ATOM 3684 C CA . MET B 1 239 ? -7.547 -12.777 1.502 1.00 40.32 239 MET B CA 1
ATOM 3685 C C . MET B 1 239 ? -8.684 -13.202 2.425 1.00 40.34 239 MET B C 1
ATOM 3686 O O . MET B 1 239 ? -9.787 -12.644 2.338 1.00 38.14 239 MET B O 1
ATOM 3691 N N . THR B 1 240 ? -8.443 -14.164 3.329 1.00 41.68 240 THR B N 1
ATOM 3692 C CA . THR B 1 240 ? -9.470 -14.485 4.318 1.00 41.34 240 THR B CA 1
ATOM 3693 C C . THR B 1 240 ? -9.738 -13.315 5.257 1.00 41.24 240 THR B C 1
ATOM 3694 O O . THR B 1 240 ? -10.768 -13.305 5.940 1.00 39.24 240 THR B O 1
ATOM 3698 N N . GLY B 1 241 ? -8.843 -12.325 5.289 1.00 41.28 241 GLY B N 1
ATOM 3699 C CA . GLY B 1 241 ? -9.065 -11.103 6.041 1.00 41.96 241 GLY B CA 1
ATOM 3700 C C . GLY B 1 241 ? -10.324 -10.348 5.661 1.00 39.76 241 GLY B C 1
ATOM 3701 O O . GLY B 1 241 ? -10.716 -9.437 6.399 1.00 41.06 241 GLY B O 1
ATOM 3702 N N . LEU B 1 242 ? -10.968 -10.696 4.542 1.00 36.17 242 LEU B N 1
ATOM 3703 C CA . LEU B 1 242 ? -12.186 -10.027 4.104 1.00 33.17 242 LEU B CA 1
ATOM 3704 C C . LEU B 1 242 ? -13.452 -10.790 4.461 1.00 34.40 242 LEU B C 1
ATOM 3705 O O . LEU B 1 242 ? -14.553 -10.336 4.118 1.00 34.31 242 LEU B O 1
ATOM 3710 N N . VAL B 1 243 ? -13.325 -11.942 5.114 1.00 36.97 243 VAL B N 1
ATOM 3711 C CA . VAL B 1 243 ? -14.484 -12.713 5.553 1.00 39.58 243 VAL B CA 1
ATOM 3712 C C . VAL B 1 243 ? -14.969 -12.162 6.892 1.00 34.08 243 VAL B C 1
ATOM 3713 O O . VAL B 1 243 ? -14.207 -12.106 7.861 1.00 43.31 243 VAL B O 1
ATOM 3717 N N . THR B 1 244 ? -16.243 -11.767 6.953 1.00 38.37 244 THR B N 1
ATOM 3718 C CA . THR B 1 244 ? -16.744 -11.039 8.114 1.00 42.56 244 THR B CA 1
ATOM 3719 C C . THR B 1 244 ? -17.629 -11.865 9.044 1.00 49.10 244 THR B C 1
ATOM 3720 O O . THR B 1 244 ? -17.858 -11.441 10.184 1.00 45.79 244 THR B O 1
ATOM 3724 N N . ASP B 1 245 ? -18.149 -13.008 8.600 1.00 48.03 245 ASP B N 1
ATOM 3725 C CA . ASP B 1 245 ? -18.896 -13.887 9.495 1.00 48.02 245 ASP B CA 1
ATOM 3726 C C . ASP B 1 245 ? -18.721 -15.330 9.036 1.00 51.73 245 ASP B C 1
ATOM 3727 O O . ASP B 1 245 ? -18.193 -15.601 7.954 1.00 48.59 245 ASP B O 1
ATOM 3732 N N . ALA B 1 246 ? -19.147 -16.265 9.897 1.00 50.49 246 ALA B N 1
ATOM 3733 C CA . ALA B 1 246 ? -18.926 -17.684 9.626 1.00 48.83 246 ALA B CA 1
ATOM 3734 C C . ALA B 1 246 ? -19.666 -18.143 8.380 1.00 46.91 246 ALA B C 1
ATOM 3735 O O . ALA B 1 246 ? -19.185 -19.036 7.672 1.00 46.38 246 ALA B O 1
ATOM 3737 N N . GLU B 1 247 ? -20.828 -17.544 8.103 1.00 45.89 247 GLU B N 1
ATOM 3738 C CA . GLU B 1 247 ? -21.588 -17.872 6.904 1.00 49.09 247 GLU B CA 1
ATOM 3739 C C . GLU B 1 247 ? -20.808 -17.487 5.654 1.00 53.02 247 GLU B C 1
ATOM 3740 O O . GLU B 1 247 ? -20.624 -18.303 4.741 1.00 53.30 247 GLU B O 1
ATOM 3746 N N . ARG B 1 248 ? -20.365 -16.230 5.583 1.00 50.60 248 ARG B N 1
ATOM 3747 C CA . ARG B 1 248 ? -19.526 -15.804 4.469 1.00 51.05 248 ARG B CA 1
ATOM 3748 C C . ARG B 1 248 ? -18.267 -16.656 4.363 1.00 45.58 248 ARG B C 1
ATOM 3749 O O . ARG B 1 248 ? -17.788 -16.916 3.253 1.00 44.93 248 ARG B O 1
ATOM 3757 N N . GLY B 1 249 ? -17.734 -17.116 5.497 1.00 45.93 249 GLY B N 1
ATOM 3758 C CA . GLY B 1 249 ? -16.647 -18.082 5.455 1.00 47.82 249 GLY B CA 1
ATOM 3759 C C . GLY B 1 249 ? -17.019 -19.340 4.691 1.00 48.91 249 GLY B C 1
ATOM 3760 O O . GLY B 1 249 ? -16.242 -19.831 3.867 1.00 49.36 249 GLY B O 1
ATOM 3761 N N . GLU B 1 250 ? -18.214 -19.876 4.949 1.00 49.90 250 GLU B N 1
ATOM 3762 C CA . GLU B 1 250 ? -18.647 -21.075 4.237 1.00 48.83 250 GLU B CA 1
ATOM 3763 C C . GLU B 1 250 ? -18.821 -20.790 2.751 1.00 48.14 250 GLU B C 1
ATOM 3764 O O . GLU B 1 250 ? -18.470 -21.625 1.908 1.00 47.16 250 GLU B O 1
ATOM 3770 N N . GLU B 1 251 ? -19.369 -19.616 2.416 1.00 47.42 251 GLU B N 1
ATOM 3771 C CA . GLU B 1 251 ? -19.497 -19.213 1.017 1.00 48.39 251 GLU B CA 1
ATOM 3772 C C . GLU B 1 251 ? -18.129 -19.073 0.357 1.00 45.75 251 GLU B C 1
ATOM 3773 O O . GLU B 1 251 ? -17.949 -19.457 -0.807 1.00 44.29 251 GLU B O 1
ATOM 3779 N N . PHE B 1 252 ? -17.153 -18.540 1.095 1.00 41.70 252 PHE B N 1
ATOM 3780 C CA . PHE B 1 252 ? -15.797 -18.399 0.576 1.00 42.33 252 PHE B CA 1
ATOM 3781 C C . PHE B 1 252 ? -15.215 -19.750 0.167 1.00 44.18 252 PHE B C 1
ATOM 3782 O O . PHE B 1 252 ? -14.659 -19.893 -0.927 1.00 42.28 252 PHE B O 1
ATOM 3790 N N . VAL B 1 253 ? -15.343 -20.761 1.031 1.00 43.90 253 VAL B N 1
ATOM 3791 C CA . VAL B 1 253 ? -14.779 -22.070 0.708 1.00 42.15 253 VAL B CA 1
ATOM 3792 C C . VAL B 1 253 ? -15.553 -22.725 -0.427 1.00 39.81 253 VAL B C 1
ATOM 3793 O O . VAL B 1 253 ? -14.971 -23.397 -1.286 1.00 44.40 253 VAL B O 1
ATOM 3797 N N . ARG B 1 254 ? -16.872 -22.541 -0.457 1.00 39.72 254 ARG B N 1
ATOM 3798 C CA . ARG B 1 254 ? -17.657 -23.093 -1.554 1.00 42.81 254 ARG B CA 1
ATOM 3799 C C . ARG B 1 254 ? -17.228 -22.484 -2.884 1.00 48.02 254 ARG B C 1
ATOM 3800 O O . ARG B 1 254 ? -17.074 -23.193 -3.885 1.00 46.13 254 ARG B O 1
ATOM 3808 N N . LEU B 1 255 ? -17.008 -21.167 -2.904 1.00 45.14 255 LEU B N 1
ATOM 3809 C CA . LEU B 1 255 ? -16.602 -20.501 -4.138 1.00 42.67 255 LEU B CA 1
ATOM 3810 C C . LEU B 1 255 ? -15.191 -20.907 -4.541 1.00 38.22 255 LEU B C 1
ATOM 3811 O O . LEU B 1 255 ? -14.919 -21.114 -5.730 1.00 44.73 255 LEU B O 1
ATOM 3816 N N . VAL B 1 256 ? -14.276 -21.020 -3.575 1.00 34.85 256 VAL B N 1
ATOM 3817 C CA . VAL B 1 256 ? -12.918 -21.456 -3.892 1.00 39.15 256 VAL B CA 1
ATOM 3818 C C . VAL B 1 256 ? -12.939 -22.849 -4.511 1.00 42.76 256 VAL B C 1
ATOM 3819 O O . VAL B 1 256 ? -12.206 -23.130 -5.466 1.00 41.60 256 VAL B O 1
ATOM 3823 N N . GLU B 1 257 ? -13.799 -23.731 -3.996 1.00 43.07 257 GLU B N 1
ATOM 3824 C CA . GLU B 1 257 ? -13.887 -25.088 -4.528 1.00 46.22 257 GLU B CA 1
ATOM 3825 C C . GLU B 1 257 ? -14.310 -25.081 -5.996 1.00 42.41 257 GLU B C 1
ATOM 3826 O O . GLU B 1 257 ? -13.659 -25.704 -6.842 1.00 43.94 257 GLU B O 1
ATOM 3832 N N . GLU B 1 258 ? -15.401 -24.376 -6.315 1.00 42.11 258 GLU B N 1
ATOM 3833 C CA . GLU B 1 258 ? -15.833 -24.231 -7.704 1.00 41.11 258 GLU B CA 1
ATOM 3834 C C . GLU B 1 258 ? -14.721 -23.654 -8.576 1.00 44.34 258 GLU B C 1
ATOM 3835 O O . GLU B 1 258 ? -14.367 -24.220 -9.617 1.00 41.71 258 GLU B O 1
ATOM 3841 N N . TYR B 1 259 ? -14.144 -22.529 -8.145 1.00 41.85 259 TYR B N 1
ATOM 3842 C CA . TYR B 1 259 ? -13.191 -21.785 -8.968 1.00 39.29 259 TYR B CA 1
ATOM 3843 C C . TYR B 1 259 ? -11.879 -22.546 -9.131 1.00 41.97 259 TYR B C 1
ATOM 3844 O O . TYR B 1 259 ? -11.286 -22.552 -10.221 1.00 36.71 259 TYR B O 1
ATOM 3853 N N . ALA B 1 260 ? -11.413 -23.209 -8.066 1.00 39.13 260 ALA B N 1
ATOM 3854 C CA . ALA B 1 260 ? -10.172 -23.960 -8.174 1.00 40.77 260 ALA B CA 1
ATOM 3855 C C . ALA B 1 260 ? -10.323 -25.148 -9.112 1.00 43.75 260 ALA B C 1
ATOM 3856 O O . ALA B 1 260 ? -9.371 -25.499 -9.824 1.00 42.00 260 ALA B O 1
ATOM 3858 N N . GLY B 1 261 ? -11.510 -25.758 -9.139 1.00 45.21 261 GLY B N 1
ATOM 3859 C CA . GLY B 1 261 ? -11.742 -26.858 -10.056 1.00 44.94 261 GLY B CA 1
ATOM 3860 C C . GLY B 1 261 ? -11.773 -26.403 -11.499 1.00 45.85 261 GLY B C 1
ATOM 3861 O O . GLY B 1 261 ? -11.224 -27.070 -12.383 1.00 46.11 261 GLY B O 1
ATOM 3862 N N . LEU B 1 262 ? -12.398 -25.251 -11.757 1.00 41.49 262 LEU B N 1
ATOM 3863 C CA . LEU B 1 262 ? -12.467 -24.733 -13.121 1.00 41.39 262 LEU B CA 1
ATOM 3864 C C . LEU B 1 262 ? -11.094 -24.304 -13.620 1.00 38.65 262 LEU B C 1
ATOM 3865 O O . LEU B 1 262 ? -10.759 -24.522 -14.790 1.00 38.99 262 LEU B O 1
ATOM 3870 N N . TRP B 1 263 ? -10.284 -23.691 -12.757 1.00 36.24 263 TRP B N 1
ATOM 3871 C CA . TRP B 1 263 ? -8.912 -23.383 -13.143 1.00 37.07 263 TRP B CA 1
ATOM 3872 C C . TRP B 1 263 ? -8.120 -24.644 -13.477 1.00 43.54 263 TRP B C 1
ATOM 3873 O O . TRP B 1 263 ? -7.304 -24.642 -14.405 1.00 38.12 263 TRP B O 1
ATOM 3884 N N . SER B 1 264 ? -8.319 -25.724 -12.714 1.00 43.33 264 SER B N 1
ATOM 3885 C CA . SER B 1 264 ? -7.568 -26.946 -12.994 1.00 41.40 264 SER B CA 1
ATOM 3886 C C . SER B 1 264 ? -7.961 -27.543 -14.339 1.00 37.61 264 SER B C 1
ATOM 3887 O O . SER B 1 264 ? -7.092 -27.943 -15.122 1.00 43.76 264 SER B O 1
ATOM 3890 N N . ALA B 1 265 ? -9.264 -27.607 -14.625 1.00 38.33 265 ALA B N 1
ATOM 3891 C CA . ALA B 1 265 ? -9.715 -28.131 -15.910 1.00 39.07 265 ALA B CA 1
ATOM 3892 C C . ALA B 1 265 ? -9.164 -27.309 -17.069 1.00 43.31 265 ALA B C 1
ATOM 3893 O O . ALA B 1 265 ? -8.866 -27.853 -18.138 1.00 39.74 265 ALA B O 1
ATOM 3895 N N . ALA B 1 266 ? -9.009 -25.997 -16.876 1.00 41.56 266 ALA B N 1
ATOM 3896 C CA . ALA B 1 266 ? -8.514 -25.151 -17.959 1.00 40.91 266 ALA B CA 1
ATOM 3897 C C . ALA B 1 266 ? -7.025 -25.365 -18.187 1.00 38.98 266 ALA B C 1
ATOM 3898 O O . ALA B 1 266 ? -6.558 -25.359 -19.332 1.00 42.64 266 ALA B O 1
ATOM 3900 N N . LEU B 1 267 ? -6.266 -25.573 -17.113 1.00 36.24 267 LEU B N 1
ATOM 3901 C CA . LEU B 1 267 ? -4.831 -25.787 -17.239 1.00 40.35 267 LEU B CA 1
ATOM 3902 C C . LEU B 1 267 ? -4.516 -27.174 -17.795 1.00 44.10 267 LEU B C 1
ATOM 3903 O O . LEU B 1 267 ? -3.492 -27.354 -18.466 1.00 41.91 267 LEU B O 1
ATOM 3908 N N . GLU B 1 268 ? -5.365 -28.165 -17.513 1.00 44.33 268 GLU B N 1
ATOM 3909 C CA . GLU B 1 268 ? -5.181 -29.466 -18.146 1.00 45.38 268 GLU B CA 1
ATOM 3910 C C . GLU B 1 268 ? -5.406 -29.356 -19.646 1.00 46.17 268 GLU B C 1
ATOM 3911 O O . GLU B 1 268 ? -4.739 -30.040 -20.434 1.00 48.32 268 GLU B O 1
ATOM 3917 N N . CYS B 1 269 ? -6.325 -28.475 -20.053 1.00 43.08 269 CYS B N 1
ATOM 3918 C CA . CYS B 1 269 ? -6.541 -28.202 -21.468 1.00 43.49 269 CYS B CA 1
ATOM 3919 C C . CYS B 1 269 ? -5.277 -27.647 -22.123 1.00 42.24 269 CYS B C 1
ATOM 3920 O O . CYS B 1 269 ? -4.962 -27.998 -23.266 1.00 44.23 269 CYS B O 1
ATOM 3923 N N . PHE B 1 270 ? -4.535 -26.786 -21.414 1.00 39.96 270 PHE B N 1
ATOM 3924 C CA . PHE B 1 270 ? -3.214 -26.364 -21.886 1.00 39.19 270 PHE B CA 1
ATOM 3925 C C . PHE B 1 270 ? -2.298 -27.566 -22.104 1.00 44.88 270 PHE B C 1
ATOM 3926 O O . PHE B 1 270 ? -1.684 -27.712 -23.170 1.00 43.97 270 PHE B O 1
ATOM 3934 N N . GLY B 1 271 ? -2.169 -28.419 -21.084 1.00 46.30 271 GLY B N 1
ATOM 3935 C CA . GLY B 1 271 ? -1.304 -29.585 -21.206 1.00 48.16 271 GLY B CA 1
ATOM 3936 C C . GLY B 1 271 ? -1.666 -30.465 -22.388 1.00 48.31 271 GLY B C 1
ATOM 3937 O O . GLY B 1 271 ? -0.798 -30.857 -23.173 1.00 52.25 271 GLY B O 1
ATOM 3938 N N . ASP B 1 272 ? -2.957 -30.782 -22.532 1.00 46.19 272 ASP B N 1
ATOM 3939 C CA . ASP B 1 272 ? -3.404 -31.627 -23.638 1.00 48.80 272 ASP B CA 1
ATOM 3940 C C . ASP B 1 272 ? -3.001 -31.046 -24.990 1.00 54.00 272 ASP B C 1
ATOM 3941 O O . ASP B 1 272 ? -2.541 -31.777 -25.877 1.00 48.28 272 ASP B O 1
ATOM 3946 N N . ARG B 1 273 ? -3.169 -29.732 -25.170 1.00 48.08 273 ARG B N 1
ATOM 3947 C CA . ARG B 1 273 ? -2.855 -29.126 -26.461 1.00 49.65 273 ARG B CA 1
ATOM 3948 C C . ARG B 1 273 ? -1.353 -29.098 -26.729 1.00 52.25 273 ARG B C 1
ATOM 3949 O O . ARG B 1 273 ? -0.937 -29.114 -27.893 1.00 52.04 273 ARG B O 1
ATOM 3957 N N . LEU B 1 274 ? -0.527 -29.071 -25.683 1.00 52.61 274 LEU B N 1
ATOM 3958 C CA . LEU B 1 274 ? 0.914 -28.983 -25.880 1.00 58.76 274 LEU B CA 1
ATOM 3959 C C . LEU B 1 274 ? 1.544 -30.316 -26.274 1.00 63.31 274 LEU B C 1
ATOM 3960 O O . LEU B 1 274 ? 2.683 -30.332 -26.760 1.00 65.02 274 LEU B O 1
ATOM 3965 N N . THR B 1 275 ? 0.836 -31.426 -26.086 1.00 62.73 275 THR B N 1
ATOM 3966 C CA . THR B 1 275 ? 1.370 -32.736 -26.439 1.00 69.40 275 THR B CA 1
ATOM 3967 C C . THR B 1 275 ? 1.204 -32.999 -27.934 1.00 68.60 275 THR B C 1
ATOM 3968 O O . THR B 1 275 ? 0.084 -33.092 -28.438 1.00 70.42 275 THR B O 1
#